Protein 3WI7 (pdb70)

Radius of gyration: 26.77 Å; Cα contacts (8 Å, |Δi|>4): 1098; chains: 2; bounding box: 77×61×48 Å

Structure (mmCIF, N/CA/C/O backbone):
data_3WI7
#
_entry.id   3WI7
#
_cell.length_a   123.700
_cell.length_b   123.700
_cell.length_c   88.070
_cell.angle_alpha   90.00
_cell.angle_beta   90.00
_cell.angle_gamma   90.00
#
_symmetry.space_group_name_H-M   'P 4 2 2'
#
loop_
_entity.id
_entity.type
_entity.pdbx_description
1 polymer 'Haloalkane dehalogenase'
2 non-polymer '2-[N-CYCLOHEXYLAMINO]ETHANE SULFONIC ACID'
3 non-polymer GLYCEROL
4 water water
#
loop_
_atom_site.group_PDB
_atom_site.id
_atom_site.type_symbol
_atom_site.label_atom_id
_atom_site.label_alt_id
_atom_site.label_comp_id
_atom_site.label_asym_id
_atom_site.label_entity_id
_atom_site.label_seq_id
_atom_site.pdbx_PDB_ins_code
_atom_site.Cartn_x
_atom_site.Cartn_y
_atom_site.Cartn_z
_atom_site.occupancy
_atom_site.B_iso_or_equiv
_atom_site.auth_seq_id
_atom_site.auth_comp_id
_atom_site.auth_asym_id
_atom_site.auth_atom_id
_atom_site.pdbx_PDB_model_num
ATOM 1 N N . PRO A 1 12 ? 31.717 0.473 32.943 1.00 56.75 6 PRO A N 1
ATOM 2 C CA . PRO A 1 12 ? 32.409 1.609 32.307 1.00 52.84 6 PRO A CA 1
ATOM 3 C C . PRO A 1 12 ? 33.621 2.055 33.086 1.00 47.15 6 PRO A C 1
ATOM 4 O O . PRO A 1 12 ? 33.792 1.679 34.250 1.00 45.01 6 PRO A O 1
ATOM 8 N N . HIS A 1 13 ? 34.444 2.880 32.458 1.00 40.91 7 HIS A N 1
ATOM 9 C CA . HIS A 1 13 ? 35.676 3.353 33.067 1.00 42.96 7 HIS A CA 1
ATOM 10 C C . HIS A 1 13 ? 35.346 4.267 34.259 1.00 41.39 7 HIS A C 1
ATOM 11 O O . HIS A 1 13 ? 34.351 4.980 34.206 1.00 39.83 7 HIS A O 1
ATOM 18 N N . SER A 1 14 ? 36.170 4.254 35.310 1.00 47.03 8 SER A N 1
ATOM 19 C CA . SER A 1 14 ? 35.844 4.978 36.572 1.00 46.81 8 SER A CA 1
ATOM 20 C C . SER A 1 14 ? 35.853 6.494 36.404 1.00 45.12 8 SER A C 1
ATOM 21 O O . SER A 1 14 ? 35.107 7.200 37.067 1.00 43.67 8 SER A O 1
ATOM 24 N N . ALA A 1 15 ? 36.690 6.986 35.503 1.00 42.76 9 ALA A N 1
ATOM 25 C CA . ALA A 1 15 ? 36.722 8.411 35.151 1.00 39.19 9 ALA A CA 1
ATOM 26 C C . ALA A 1 15 ? 35.378 8.982 34.675 1.00 38.36 9 ALA A C 1
ATOM 27 O O . ALA A 1 15 ? 35.187 10.183 34.737 1.00 41.05 9 ALA A O 1
ATOM 29 N N . PHE A 1 16 ? 34.445 8.135 34.229 1.00 36.95 10 PHE A N 1
ATOM 30 C CA . PHE A 1 16 ? 33.052 8.573 34.006 1.00 36.87 10 PHE A CA 1
ATOM 31 C C . PHE A 1 16 ? 32.301 8.946 35.291 1.00 40.21 10 PHE A C 1
ATOM 32 O O . PHE A 1 16 ? 31.226 9.519 35.233 1.00 39.12 10 PHE A O 1
ATOM 40 N N . GLY A 1 17 ? 32.866 8.575 36.439 1.00 41.52 11 GLY A N 1
ATOM 41 C CA . GLY A 1 17 ? 32.317 8.979 37.744 1.00 43.83 11 GLY A CA 1
ATOM 42 C C . GLY A 1 17 ? 31.414 7.910 38.323 1.00 46.06 11 GLY A C 1
ATOM 43 O O . GLY A 1 17 ? 31.007 6.988 37.614 1.00 46.31 11 GLY A O 1
ATOM 44 N N . ASP A 1 18 ? 31.087 8.063 39.613 1.00 52.28 12 ASP A N 1
ATOM 45 C CA . ASP A 1 18 ? 30.344 7.054 40.365 1.00 51.17 12 ASP A CA 1
ATOM 46 C C . ASP A 1 18 ? 28.889 6.989 39.915 1.00 46.99 12 ASP A C 1
ATOM 47 O O . ASP A 1 18 ? 28.284 7.996 39.543 1.00 47.48 12 ASP A O 1
ATOM 52 N N . GLY A 1 19 ? 28.359 5.773 39.889 1.00 42.47 13 GLY A N 1
ATOM 53 C CA . GLY A 1 19 ? 26.986 5.534 39.478 1.00 41.75 13 GLY A CA 1
ATOM 54 C C . GLY A 1 19 ? 26.780 5.354 37.984 1.00 41.16 13 GLY A C 1
ATOM 55 O O . GLY A 1 19 ? 25.659 5.123 37.557 1.00 45.18 13 GLY A O 1
ATOM 56 N N . ALA A 1 20 ? 27.837 5.456 37.172 1.00 39.92 14 ALA A N 1
ATOM 57 C CA . ALA A 1 20 ? 27.679 5.316 35.713 1.00 41.90 14 ALA A CA 1
ATOM 58 C C . ALA A 1 20 ? 27.567 3.860 35.294 1.00 38.54 14 ALA A C 1
ATOM 59 O O . ALA A 1 20 ? 28.322 3.058 35.772 1.00 42.19 14 ALA A O 1
ATOM 61 N N . LYS A 1 21 ? 26.696 3.553 34.333 1.00 39.88 15 LYS A N 1
ATOM 62 C CA . LYS A 1 21 ? 26.597 2.188 33.798 1.00 40.57 15 LYS A CA 1
ATOM 63 C C . LYS A 1 21 ? 26.891 2.127 32.295 1.00 44.19 15 LYS A C 1
ATOM 64 O O . LYS A 1 21 ? 26.873 3.161 31.593 1.00 34.53 15 LYS A O 1
ATOM 70 N N . ALA A 1 22 ? 27.202 0.925 31.803 1.00 39.62 16 ALA A N 1
ATOM 71 C CA . ALA A 1 22 ? 27.350 0.738 30.364 1.00 40.02 16 ALA A CA 1
ATOM 72 C C . ALA A 1 22 ? 26.550 -0.443 29.863 1.00 43.00 16 ALA A C 1
ATOM 73 O O . ALA A 1 22 ? 26.400 -1.462 30.554 1.00 47.97 16 ALA A O 1
ATOM 75 N N . TYR A 1 23 ? 26.034 -0.308 28.659 1.00 35.02 17 TYR A N 1
ATOM 76 C CA . TYR A 1 23 ? 25.311 -1.396 28.002 1.00 38.12 17 TYR A CA 1
ATOM 77 C C . TYR A 1 23 ? 25.465 -1.279 26.496 1.00 39.50 17 TYR A C 1
ATOM 78 O O . TYR A 1 23 ? 25.954 -0.246 25.995 1.00 42.50 17 TYR A O 1
ATOM 87 N N . ASP A 1 24 ? 25.055 -2.304 25.753 1.00 35.83 18 ASP A N 1
ATOM 88 C CA . ASP A 1 24 ? 25.101 -2.224 24.286 1.00 33.29 18 ASP A CA 1
ATOM 89 C C . ASP A 1 24 ? 23.721 -2.052 23.715 1.00 35.22 18 ASP A C 1
ATOM 90 O O . ASP A 1 24 ? 22.774 -2.696 24.173 1.00 39.34 18 ASP A O 1
ATOM 95 N N . VAL A 1 25 ? 23.553 -1.158 22.756 1.00 32.49 19 VAL A N 1
ATOM 96 C CA . VAL A 1 25 ? 22.265 -0.934 22.106 1.00 33.39 19 VAL A CA 1
ATOM 97 C C . VAL A 1 25 ? 22.237 -1.650 20.742 1.00 38.24 19 VAL A C 1
ATOM 98 O O . VAL A 1 25 ? 23.117 -1.463 19.876 1.00 35.86 19 VAL A O 1
ATOM 102 N N . PRO A 1 26 ? 21.267 -2.544 20.535 1.00 40.65 20 PRO A N 1
ATOM 103 C CA . PRO A 1 26 ? 21.243 -3.221 19.226 1.00 38.52 20 PRO A CA 1
ATOM 104 C C . PRO A 1 26 ? 20.910 -2.305 18.066 1.00 38.80 20 PRO A C 1
ATOM 105 O O . PRO A 1 26 ? 20.005 -1.477 18.171 1.00 39.34 20 PRO A O 1
ATOM 109 N N . ALA A 1 27 ? 21.623 -2.462 16.952 1.00 36.01 21 ALA A N 1
ATOM 110 C CA . ALA A 1 27 ? 21.299 -1.766 15.711 1.00 37.92 21 ALA A CA 1
ATOM 111 C C . ALA A 1 27 ? 21.699 -2.617 14.516 1.00 38.49 21 ALA A C 1
ATOM 112 O O . ALA A 1 27 ? 22.892 -2.944 14.354 1.00 38.60 21 ALA A O 1
ATOM 114 N N . PHE A 1 28 ? 20.707 -2.947 13.671 1.00 38.54 22 PHE A N 1
ATOM 115 C CA . PHE A 1 28 ? 20.896 -3.715 12.431 1.00 38.97 22 PHE A CA 1
ATOM 116 C C . PHE A 1 28 ? 21.854 -4.900 12.549 1.00 37.96 22 PHE A C 1
ATOM 117 O O . PHE A 1 28 ? 22.706 -5.103 11.654 1.00 40.20 22 PHE A O 1
ATOM 125 N N . GLY A 1 29 ? 21.768 -5.654 13.633 1.00 34.87 23 GLY A N 1
ATOM 126 C CA . GLY A 1 29 ? 22.643 -6.814 13.811 1.00 36.06 23 GLY A CA 1
ATOM 127 C C . GLY A 1 29 ? 23.855 -6.536 14.654 1.00 36.33 23 GLY A C 1
ATOM 128 O O . GLY A 1 29 ? 24.533 -7.440 15.129 1.00 31.06 23 GLY A O 1
ATOM 129 N N . LEU A 1 30 ? 24.124 -5.255 14.881 1.00 34.35 24 LEU A N 1
ATOM 130 C CA . LEU A 1 30 ? 25.339 -4.842 15.525 1.00 32.15 24 LEU A CA 1
ATOM 131 C C . LEU A 1 30 ? 25.040 -4.272 16.883 1.00 32.85 24 LEU A C 1
ATOM 132 O O . LEU A 1 30 ? 23.866 -4.230 17.323 1.00 32.45 24 LEU A O 1
ATOM 137 N N . GLN A 1 31 ? 26.107 -3.869 17.576 1.00 30.80 25 GLN A N 1
ATOM 138 C CA . GLN A 1 31 ? 26.037 -3.410 18.965 1.00 29.83 25 GLN A CA 1
ATOM 139 C C . GLN A 1 31 ? 26.666 -1.978 19.077 1.00 31.47 25 GLN A C 1
ATOM 140 O O . GLN A 1 31 ? 27.808 -1.797 18.636 1.00 29.15 25 GLN A O 1
ATOM 146 N N . ILE A 1 32 ? 25.926 -1.030 19.663 1.00 29.16 26 ILE A N 1
ATOM 147 C CA . ILE A 1 32 ? 26.430 0.333 19.917 1.00 26.88 26 ILE A CA 1
ATOM 148 C C . ILE A 1 32 ? 26.617 0.481 21.406 1.00 27.56 26 ILE A C 1
ATOM 149 O O . ILE A 1 32 ? 25.646 0.567 22.159 1.00 30.15 26 ILE A O 1
ATOM 154 N N . HIS A 1 33 ? 27.856 0.543 21.834 1.00 29.17 27 HIS A N 1
ATOM 155 C CA . HIS A 1 33 ? 28.197 0.602 23.247 1.00 29.51 27 HIS A CA 1
ATOM 156 C C . HIS A 1 33 ? 27.884 1.989 23.769 1.00 31.74 27 HIS A C 1
ATOM 157 O O . HIS A 1 33 ? 28.240 2.975 23.137 1.00 28.17 27 HIS A O 1
ATOM 164 N N . THR A 1 34 ? 27.209 2.037 24.916 1.00 31.40 28 THR A N 1
ATOM 165 C CA . THR A 1 34 ? 26.674 3.280 25.472 1.00 30.87 28 THR A CA 1
ATOM 166 C C . THR A 1 34 ? 27.036 3.388 26.955 1.00 30.51 28 THR A C 1
ATOM 167 O O . THR A 1 34 ? 26.985 2.366 27.690 1.00 29.48 28 THR A O 1
ATOM 171 N N . VAL A 1 35 ? 27.399 4.608 27.400 1.00 28.98 29 VAL A N 1
ATOM 172 C CA . VAL A 1 35 ? 27.701 4.883 28.804 1.00 31.24 29 VAL A CA 1
ATOM 173 C C . VAL A 1 35 ? 26.643 5.849 29.304 1.00 33.71 29 VAL A C 1
ATOM 174 O O . VAL A 1 35 ? 26.409 6.890 28.684 1.00 30.96 29 VAL A O 1
ATOM 178 N N . GLU A 1 36 ? 25.983 5.491 30.414 1.00 35.47 30 GLU A N 1
ATOM 179 C CA . GLU A 1 36 ? 24.866 6.281 30.948 1.00 38.02 30 GLU A CA 1
ATOM 180 C C . GLU A 1 36 ? 25.073 6.712 32.407 1.00 39.23 30 GLU A C 1
ATOM 181 O O . GLU A 1 36 ? 25.777 6.055 33.203 1.00 36.93 30 GLU A O 1
ATOM 187 N N . HIS A 1 37 ? 24.527 7.874 32.731 1.00 38.20 31 HIS A N 1
ATOM 188 C CA . HIS A 1 37 ? 24.469 8.289 34.127 1.00 40.33 31 HIS A CA 1
ATOM 189 C C . HIS A 1 37 ? 23.270 9.159 34.369 1.00 41.32 31 HIS A C 1
ATOM 190 O O . HIS A 1 37 ? 22.928 10.057 33.570 1.00 39.13 31 HIS A O 1
ATOM 197 N N . GLY A 1 38 ? 22.601 8.844 35.476 1.00 42.38 32 GLY A N 1
ATOM 198 C CA . GLY A 1 38 ? 21.615 9.717 36.039 1.00 43.45 32 GLY A CA 1
ATOM 199 C C . GLY A 1 38 ? 20.273 9.687 35.368 1.00 43.05 32 GLY A C 1
ATOM 200 O O . GLY A 1 38 ? 19.886 8.730 34.672 1.00 45.54 32 GLY A O 1
ATOM 201 N N . SER A 1 39 ? 19.579 10.795 35.564 1.00 44.04 33 SER A N 1
ATOM 202 C CA . SER A 1 39 ? 18.171 10.884 35.373 1.00 43.26 33 SER A CA 1
ATOM 203 C C . SER A 1 39 ? 17.818 12.249 34.830 1.00 37.82 33 SER A C 1
ATOM 204 O O . SER A 1 39 ? 18.501 13.231 35.132 1.00 43.80 33 SER A O 1
ATOM 207 N N . GLY A 1 40 ? 16.737 12.311 34.066 1.00 40.63 34 GLY A N 1
ATOM 208 C CA . GLY A 1 40 ? 16.241 13.578 33.550 1.00 41.87 34 GLY A CA 1
ATOM 209 C C . GLY A 1 40 ? 16.170 13.611 32.035 1.00 44.38 34 GLY A C 1
ATOM 210 O O . GLY A 1 40 ? 16.157 12.564 31.364 1.00 42.38 34 GLY A O 1
ATOM 211 N N . ALA A 1 41 ? 16.109 14.836 31.510 1.00 43.95 35 ALA A N 1
ATOM 212 C CA . ALA A 1 41 ? 16.153 15.083 30.075 1.00 41.08 35 ALA A CA 1
ATOM 213 C C . ALA A 1 41 ? 17.541 14.682 29.565 1.00 38.99 35 ALA A C 1
ATOM 214 O O . ALA A 1 41 ? 18.577 14.843 30.265 1.00 34.70 35 ALA A O 1
ATOM 216 N N . PRO A 1 42 ? 17.552 14.120 28.368 1.00 35.88 36 PRO A N 1
ATOM 217 C CA . PRO A 1 42 ? 18.817 13.508 27.946 1.00 34.90 36 PRO A CA 1
ATOM 218 C C . PRO A 1 42 ? 19.832 14.499 27.342 1.00 29.73 36 PRO A C 1
ATOM 219 O O . PRO A 1 42 ? 19.444 15.483 26.652 1.00 29.59 36 PRO A O 1
ATOM 223 N N . ILE A 1 43 ? 21.111 14.201 27.624 1.00 31.97 37 ILE A N 1
ATOM 224 C CA . ILE A 1 43 ? 22.267 14.973 27.120 1.00 28.32 37 ILE A CA 1
ATOM 225 C C . ILE A 1 43 ? 23.156 13.946 26.452 1.00 27.31 37 ILE A C 1
ATOM 226 O O . ILE A 1 43 ? 23.609 13.027 27.113 1.00 22.59 37 ILE A O 1
ATOM 231 N N . VAL A 1 44 ? 23.301 14.068 25.143 1.00 27.35 38 VAL A N 1
ATOM 232 C CA . VAL A 1 44 ? 23.941 13.015 24.345 1.00 25.67 38 VAL A CA 1
ATOM 233 C C . VAL A 1 44 ? 25.249 13.579 23.834 1.00 23.31 38 VAL A C 1
ATOM 234 O O . VAL A 1 44 ? 25.258 14.615 23.218 1.00 22.35 38 VAL A O 1
ATOM 238 N N . PHE A 1 45 ? 26.332 12.893 24.169 1.00 21.69 39 PHE A N 1
ATOM 239 C CA . PHE A 1 45 ? 27.696 13.227 23.732 1.00 21.78 39 PHE A CA 1
ATOM 240 C C . PHE A 1 45 ? 28.124 12.357 22.541 1.00 19.62 39 PHE A C 1
ATOM 241 O O . PHE A 1 45 ? 28.118 11.142 22.673 1.00 21.09 39 PHE A O 1
ATOM 249 N N . LEU A 1 46 ? 28.480 12.974 21.410 1.00 20.17 40 LEU A N 1
ATOM 250 C CA . LEU A 1 46 ? 28.966 12.202 20.231 1.00 18.79 40 LEU A CA 1
ATOM 251 C C . LEU A 1 46 ? 30.379 12.665 19.885 1.00 18.98 40 LEU A C 1
ATOM 252 O O . LEU A 1 46 ? 30.600 13.866 19.632 1.00 18.81 40 LEU A O 1
ATOM 257 N N . HIS A 1 47 ? 31.292 11.700 19.931 1.00 18.22 41 HIS A N 1
ATOM 258 C CA . HIS A 1 47 ? 32.694 11.858 19.520 1.00 18.11 41 HIS A CA 1
ATOM 259 C C . HIS A 1 47 ? 32.851 11.787 18.006 1.00 16.01 41 HIS A C 1
ATOM 260 O O . HIS A 1 47 ? 31.941 11.585 17.264 1.00 17.70 41 HIS A O 1
ATOM 267 N N . GLY A 1 48 ? 34.110 11.939 17.553 1.00 15.81 42 GLY A N 1
ATOM 268 C CA . GLY A 1 48 ? 34.483 11.757 16.179 1.00 14.37 42 GLY A CA 1
ATOM 269 C C . GLY A 1 48 ? 35.708 10.868 15.985 1.00 14.21 42 GLY A C 1
ATOM 270 O O . GLY A 1 48 ? 35.926 9.954 16.788 1.00 15.25 42 GLY A O 1
ATOM 271 N N . ASN A 1 49 ? 36.498 11.159 14.963 1.00 14.79 43 ASN A N 1
ATOM 272 C CA . ASN A 1 49 ? 37.619 10.268 14.577 1.00 13.12 43 ASN A CA 1
ATOM 273 C C . ASN A 1 49 ? 38.918 10.681 15.271 1.00 15.57 43 ASN A C 1
ATOM 274 O O . ASN A 1 49 ? 39.321 11.840 15.175 1.00 15.95 43 ASN A O 1
ATOM 279 N N . PRO A 1 50 ? 39.675 9.732 15.834 1.00 15.28 44 PRO A N 1
ATOM 280 C CA . PRO A 1 50 ? 39.469 8.268 16.042 1.00 13.89 44 PRO A CA 1
ATOM 281 C C . PRO A 1 50 ? 39.269 7.916 17.507 1.00 16.60 44 PRO A C 1
ATOM 282 O O . PRO A 1 50 ? 40.017 7.130 18.104 1.00 19.83 44 PRO A O 1
ATOM 286 N N . THR A 1 51 ? 38.278 8.544 18.115 1.00 16.37 45 THR A N 1
ATOM 287 C CA . THR A 1 51 ? 38.066 8.442 19.541 1.00 17.40 45 THR A CA 1
ATOM 288 C C . THR A 1 51 ? 36.819 7.572 19.874 1.00 16.98 45 THR A C 1
ATOM 289 O O . THR A 1 51 ? 36.463 6.647 19.121 1.00 18.49 45 THR A O 1
ATOM 293 N N . SER A 1 52 ? 36.212 7.828 21.036 1.00 18.72 46 SER A N 1
ATOM 294 C CA . SER A 1 52 ? 35.047 7.064 21.518 1.00 19.97 46 SER A CA 1
ATOM 295 C C . SER A 1 52 ? 34.437 7.849 22.665 1.00 20.94 46 SER A C 1
ATOM 296 O O . SER A 1 52 ? 34.873 8.962 22.951 1.00 19.18 46 SER A O 1
ATOM 299 N N . SER A 1 53 ? 33.469 7.233 23.372 1.00 19.40 47 SER A N 1
ATOM 300 C CA . SER A 1 53 ? 32.936 7.789 24.601 1.00 20.10 47 SER A CA 1
ATOM 301 C C . SER A 1 53 ? 34.024 8.221 25.604 1.00 20.27 47 SER A C 1
ATOM 302 O O . SER A 1 53 ? 33.855 9.232 26.325 1.00 21.34 47 SER A O 1
ATOM 305 N N . TYR A 1 54 ? 35.176 7.521 25.634 1.00 20.25 48 TYR A N 1
ATOM 306 C CA . TYR A 1 54 ? 36.282 7.789 26.547 1.00 22.46 48 TYR A CA 1
ATOM 307 C C . TYR A 1 54 ? 36.751 9.238 26.512 1.00 22.50 48 TYR A C 1
ATOM 308 O O . TYR A 1 54 ? 37.118 9.790 27.535 1.00 20.63 48 TYR A O 1
ATOM 317 N N . LEU A 1 55 ? 36.696 9.871 25.323 1.00 20.70 49 LEU A N 1
ATOM 318 C CA . LEU A 1 55 ? 37.122 11.262 25.168 1.00 19.78 49 LEU A CA 1
ATOM 319 C C . LEU A 1 55 ? 36.327 12.226 26.060 1.00 18.63 49 LEU A C 1
ATOM 320 O O . LEU A 1 55 ? 36.853 13.250 26.554 1.00 19.00 49 LEU A O 1
ATOM 325 N N . TRP A 1 56 ? 35.058 11.846 26.324 1.00 19.68 50 TRP A N 1
ATOM 326 C CA . TRP A 1 56 ? 34.140 12.713 27.077 1.00 20.06 50 TRP A CA 1
ATOM 327 C C . TRP A 1 56 ? 34.201 12.558 28.602 1.00 22.50 50 TRP A C 1
ATOM 328 O O . TRP A 1 56 ? 33.528 13.281 29.359 1.00 22.63 50 TRP A O 1
ATOM 339 N N . ARG A 1 57 ? 34.905 11.535 29.053 1.00 23.23 51 ARG A N 1
ATOM 340 C CA . ARG A 1 57 ? 34.844 11.130 30.493 1.00 23.60 51 ARG A CA 1
ATOM 341 C C . ARG A 1 57 ? 34.900 12.249 31.539 1.00 25.34 51 ARG A C 1
ATOM 342 O O . ARG A 1 57 ? 34.104 12.261 32.507 1.00 30.15 51 ARG A O 1
ATOM 350 N N . HIS A 1 58 ? 35.803 13.190 31.338 1.00 26.99 52 HIS A N 1
ATOM 351 C CA . HIS A 1 58 ? 36.089 14.224 32.341 1.00 27.60 52 HIS A CA 1
ATOM 352 C C . HIS A 1 58 ? 34.956 15.253 32.339 1.00 28.35 52 HIS A C 1
ATOM 353 O O . HIS A 1 58 ? 34.563 15.745 33.398 1.00 29.53 52 HIS A O 1
ATOM 360 N N . ILE A 1 59 ? 34.409 15.537 31.157 1.00 25.12 53 ILE A N 1
ATOM 361 C CA . ILE A 1 59 ? 33.268 16.440 31.025 1.00 23.70 53 ILE A CA 1
ATOM 362 C C . ILE A 1 59 ? 31.987 15.770 31.526 1.00 26.34 53 ILE A C 1
ATOM 363 O O . ILE A 1 59 ? 31.219 16.383 32.248 1.00 26.02 53 ILE A O 1
ATOM 368 N N . PHE A 1 60 ? 31.799 14.522 31.145 1.00 25.39 54 PHE A N 1
ATOM 369 C CA . PHE A 1 60 ? 30.675 13.654 31.558 1.00 28.90 54 PHE A CA 1
ATOM 370 C C . PHE A 1 60 ? 30.624 13.634 33.108 1.00 31.82 54 PHE A C 1
ATOM 371 O O . PHE A 1 60 ? 29.615 14.013 33.708 1.00 31.77 54 PHE A O 1
ATOM 379 N N . ARG A 1 61 ? 31.737 13.289 33.734 1.00 33.04 55 ARG A N 1
ATOM 380 C CA . ARG A 1 61 ? 31.782 13.253 35.209 1.00 38.96 55 ARG A CA 1
ATOM 381 C C . ARG A 1 61 ? 31.395 14.608 35.853 1.00 37.64 55 ARG A C 1
ATOM 382 O O . ARG A 1 61 ? 30.565 14.639 36.811 1.00 31.70 55 ARG A O 1
ATOM 390 N N . ARG A 1 62 ? 31.944 15.714 35.321 1.00 32.28 56 ARG A N 1
ATOM 391 C CA . ARG A 1 62 ? 31.653 17.023 35.897 1.00 32.20 56 ARG A CA 1
ATOM 392 C C . ARG A 1 62 ? 30.233 17.466 35.675 1.00 33.54 56 ARG A C 1
ATOM 393 O O . ARG A 1 62 ? 29.763 18.398 36.338 1.00 33.75 56 ARG A O 1
ATOM 401 N N . LEU A 1 63 ? 29.525 16.824 34.753 1.00 32.39 57 LEU A N 1
ATOM 402 C CA . LEU A 1 63 ? 28.157 17.221 34.477 1.00 30.31 57 LEU A CA 1
ATOM 403 C C . LEU A 1 63 ? 27.085 16.340 35.157 1.00 33.91 57 LEU A C 1
ATOM 404 O O . LEU A 1 63 ? 25.891 16.439 34.807 1.00 34.34 57 LEU A O 1
ATOM 409 N N . HIS A 1 64 ? 27.496 15.481 36.101 1.00 38.43 58 HIS A N 1
ATOM 410 C CA . HIS A 1 64 ? 26.532 14.651 36.839 1.00 42.41 58 HIS A CA 1
ATOM 411 C C . HIS A 1 64 ? 25.395 15.554 37.345 1.00 45.03 58 HIS A C 1
ATOM 412 O O . HIS A 1 64 ? 25.647 16.688 37.761 1.00 38.90 58 HIS A O 1
ATOM 419 N N . GLY A 1 65 ? 24.164 15.065 37.203 1.00 41.56 59 GLY A N 1
ATOM 420 C CA . GLY A 1 65 ? 23.004 15.709 37.781 1.00 44.32 59 GLY A CA 1
ATOM 421 C C . GLY A 1 65 ? 22.266 16.649 36.855 1.00 43.74 59 GLY A C 1
ATOM 422 O O . GLY A 1 65 ? 21.123 17.000 37.160 1.00 46.27 59 GLY A O 1
ATOM 423 N N . HIS A 1 66 ? 22.879 17.079 35.736 1.00 36.17 60 HIS A N 1
ATOM 424 C CA . HIS A 1 66 ? 22.140 17.933 34.760 1.00 37.32 60 HIS A CA 1
ATOM 425 C C . HIS A 1 66 ? 21.092 17.210 33.953 1.00 38.11 60 HIS A C 1
ATOM 426 O O . HIS A 1 66 ? 20.321 17.845 33.229 1.00 41.80 60 HIS A O 1
ATOM 433 N N . GLY A 1 67 ? 21.060 15.889 34.027 1.00 38.66 61 GLY A N 1
ATOM 434 C CA . GLY A 1 67 ? 20.111 15.125 33.218 1.00 35.74 61 GLY A CA 1
ATOM 435 C C . GLY A 1 67 ? 20.651 13.720 33.025 1.00 32.66 61 GLY A C 1
ATOM 436 O O . GLY A 1 67 ? 21.604 13.336 33.701 1.00 33.36 61 GLY A O 1
ATOM 437 N N . ARG A 1 68 ? 20.022 12.986 32.108 1.00 31.75 62 ARG A N 1
ATOM 438 C CA . ARG A 1 68 ? 20.374 11.644 31.732 1.00 32.48 62 ARG A CA 1
ATOM 439 C C . ARG A 1 68 ? 21.545 11.772 30.733 1.00 29.66 62 ARG A C 1
ATOM 440 O O . ARG A 1 68 ? 21.317 12.171 29.598 1.00 33.94 62 ARG A O 1
ATOM 448 N N . LEU A 1 69 ? 22.747 11.497 31.222 1.00 30.81 63 LEU A N 1
ATOM 449 C CA . LEU A 1 69 ? 23.987 11.666 30.422 1.00 30.08 63 LEU A CA 1
ATOM 450 C C . LEU A 1 69 ? 24.205 10.404 29.625 1.00 31.74 63 LEU A C 1
ATOM 451 O O . LEU A 1 69 ? 24.222 9.320 30.199 1.00 28.93 63 LEU A O 1
ATOM 456 N N . LEU A 1 70 ? 24.417 10.559 28.316 1.00 27.79 64 LEU A N 1
ATOM 457 C CA . LEU A 1 70 ? 24.462 9.435 27.380 1.00 27.19 64 LEU A CA 1
ATOM 458 C C . LEU A 1 70 ? 25.658 9.678 26.448 1.00 24.28 64 LEU A C 1
ATOM 459 O O . LEU A 1 70 ? 25.657 10.647 25.688 1.00 25.62 64 LEU A O 1
ATOM 464 N N . ALA A 1 71 ? 26.702 8.881 26.633 1.00 22.98 65 ALA A N 1
ATOM 465 C CA . ALA A 1 71 ? 27.927 8.934 25.731 1.00 23.19 65 ALA A CA 1
ATOM 466 C C . ALA A 1 71 ? 28.035 7.631 24.915 1.00 27.09 65 ALA A C 1
ATOM 467 O O . ALA A 1 71 ? 28.127 6.544 25.492 1.00 27.55 65 ALA A O 1
ATOM 469 N N . VAL A 1 72 ? 28.075 7.754 23.581 1.00 26.38 66 VAL A N 1
ATOM 470 C CA . VAL A 1 72 ? 28.065 6.594 22.694 1.00 28.70 66 VAL A CA 1
ATOM 471 C C . VAL A 1 72 ? 29.432 6.346 22.066 1.00 27.79 66 VAL A C 1
ATOM 472 O O . VAL A 1 72 ? 30.256 7.250 21.969 1.00 29.86 66 VAL A O 1
ATOM 476 N N . ASP A 1 73 ? 29.711 5.094 21.718 1.00 25.93 67 ASP A N 1
ATOM 477 C CA . ASP A 1 73 ? 30.824 4.754 20.871 1.00 24.03 67 ASP A CA 1
ATOM 478 C C . ASP A 1 73 ? 30.167 4.487 19.549 1.00 22.92 67 ASP A C 1
ATOM 479 O O . ASP A 1 73 ? 29.344 3.578 19.430 1.00 25.31 67 ASP A O 1
ATOM 484 N N . LEU A 1 74 ? 30.483 5.259 18.519 1.00 18.66 68 LEU A N 1
ATOM 485 C CA . LEU A 1 74 ? 29.966 5.117 17.205 1.00 17.98 68 LEU A CA 1
ATOM 486 C C . LEU A 1 74 ? 30.403 3.753 16.606 1.00 18.94 68 LEU A C 1
ATOM 487 O O . LEU A 1 74 ? 31.439 3.267 16.985 1.00 17.83 68 LEU A O 1
ATOM 492 N N . ILE A 1 75 ? 29.580 3.204 15.706 1.00 21.01 69 ILE A N 1
ATOM 493 C CA . ILE A 1 75 ? 29.945 1.980 14.978 1.00 21.31 69 ILE A CA 1
ATOM 494 C C . ILE A 1 75 ? 31.293 2.263 14.327 1.00 18.78 69 ILE A C 1
ATOM 495 O O . ILE A 1 75 ? 31.501 3.324 13.721 1.00 17.28 69 ILE A O 1
ATOM 500 N N . GLY A 1 76 ? 32.194 1.298 14.439 1.00 19.16 70 GLY A N 1
ATOM 501 C CA . GLY A 1 76 ? 33.608 1.501 14.007 1.00 19.20 70 GLY A CA 1
ATOM 502 C C . GLY A 1 76 ? 34.642 1.848 15.057 1.00 18.99 70 GLY A C 1
ATOM 503 O O . GLY A 1 76 ? 35.845 1.892 14.739 1.00 19.20 70 GLY A O 1
ATOM 504 N N . TYR A 1 77 ? 34.222 2.122 16.299 1.00 16.90 71 TYR A N 1
ATOM 505 C CA . TYR A 1 77 ? 35.002 2.721 17.346 1.00 18.51 71 TYR A CA 1
ATOM 506 C C . TYR A 1 77 ? 34.725 2.075 18.712 1.00 19.14 71 TYR A C 1
ATOM 507 O O . TYR A 1 77 ? 33.677 1.471 18.880 1.00 20.27 71 TYR A O 1
ATOM 516 N N . GLY A 1 78 ? 35.644 2.278 19.628 1.00 20.28 72 GLY A N 1
ATOM 517 C CA . GLY A 1 78 ? 35.515 1.958 21.044 1.00 20.11 72 GLY A CA 1
ATOM 518 C C . GLY A 1 78 ? 35.151 0.508 21.207 1.00 20.71 72 GLY A C 1
ATOM 519 O O . GLY A 1 78 ? 35.827 -0.313 20.675 1.00 20.53 72 GLY A O 1
ATOM 520 N N . GLN A 1 79 ? 34.092 0.257 21.978 1.00 24.74 73 GLN A N 1
ATOM 521 C CA . GLN A 1 79 ? 33.615 -1.131 22.194 1.00 24.13 73 GLN A CA 1
ATOM 522 C C . GLN A 1 79 ? 32.428 -1.453 21.342 1.00 26.80 73 GLN A C 1
ATOM 523 O O . GLN A 1 79 ? 31.717 -2.474 21.563 1.00 29.57 73 GLN A O 1
ATOM 529 N N . SER A 1 80 ? 32.113 -0.622 20.357 1.00 22.14 74 SER A N 1
ATOM 530 C CA . SER A 1 80 ? 31.035 -0.939 19.454 1.00 20.79 74 SER A CA 1
ATOM 531 C C . SER A 1 80 ? 31.500 -1.871 18.346 1.00 22.30 74 SER A C 1
ATOM 532 O O . SER A 1 80 ? 32.703 -2.077 18.178 1.00 22.07 74 SER A O 1
ATOM 535 N N . SER A 1 81 ? 30.536 -2.402 17.567 1.00 21.60 75 SER A N 1
ATOM 536 C CA . SER A 1 81 ? 30.888 -3.336 16.520 1.00 24.21 75 SER A CA 1
ATOM 537 C C . SER A 1 81 ? 31.758 -2.635 15.468 1.00 24.26 75 SER A C 1
ATOM 538 O O . SER A 1 81 ? 31.669 -1.421 15.286 1.00 24.10 75 SER A O 1
ATOM 541 N N . LYS A 1 82 ? 32.567 -3.423 14.794 1.00 24.56 76 LYS A N 1
ATOM 542 C CA . LYS A 1 82 ? 33.452 -2.928 13.757 1.00 25.48 76 LYS A CA 1
ATOM 543 C C . LYS A 1 82 ? 33.215 -3.783 12.513 1.00 25.66 76 LYS A C 1
ATOM 544 O O . LYS A 1 82 ? 33.985 -4.678 12.210 1.00 27.15 76 LYS A O 1
ATOM 550 N N . PRO A 1 83 ? 32.102 -3.532 11.809 1.00 25.43 77 PRO A N 1
ATOM 551 C CA . PRO A 1 83 ? 31.740 -4.398 10.710 1.00 27.11 77 PRO A CA 1
ATOM 552 C C . PRO A 1 83 ? 32.564 -4.098 9.468 1.00 31.08 77 PRO A C 1
ATOM 553 O O . PRO A 1 83 ? 33.224 -3.053 9.384 1.00 26.03 77 PRO A O 1
ATOM 557 N N . ASP A 1 84 ? 32.561 -5.042 8.539 1.00 26.50 78 ASP A N 1
ATOM 558 C CA . ASP A 1 84 ? 33.147 -4.846 7.250 1.00 28.19 78 ASP A CA 1
ATOM 559 C C . ASP A 1 84 ? 32.168 -4.178 6.320 1.00 32.42 78 ASP A C 1
ATOM 560 O O . ASP A 1 84 ? 31.609 -4.811 5.452 1.00 32.14 78 ASP A O 1
ATOM 565 N N . ILE A 1 85 ? 31.994 -2.867 6.496 1.00 27.55 79 ILE A N 1
ATOM 566 C CA . ILE A 1 85 ? 31.186 -2.009 5.639 1.00 25.78 79 ILE A CA 1
ATOM 567 C C . ILE A 1 85 ? 32.074 -0.887 5.066 1.00 23.13 79 ILE A C 1
ATOM 568 O O . ILE A 1 85 ? 33.203 -0.689 5.518 1.00 26.26 79 ILE A O 1
ATOM 573 N N . GLU A 1 86 ? 31.564 -0.161 4.074 1.00 24.02 80 GLU A N 1
ATOM 574 C CA . GLU A 1 86 ? 32.124 1.121 3.636 1.00 23.61 80 GLU A CA 1
ATOM 575 C C . GLU A 1 86 ? 31.646 2.207 4.645 1.00 22.50 80 GLU A C 1
ATOM 576 O O . GLU A 1 86 ? 30.459 2.340 4.879 1.00 21.02 80 GLU A O 1
ATOM 582 N N . TYR A 1 87 ? 32.571 2.974 5.250 1.00 20.63 81 TYR A N 1
ATOM 583 C CA . TYR A 1 87 ? 32.147 3.923 6.300 1.00 18.99 81 TYR A CA 1
ATOM 584 C C . TYR A 1 87 ? 31.777 5.243 5.615 1.00 21.47 81 TYR A C 1
ATOM 585 O O . TYR A 1 87 ? 32.329 6.311 5.916 1.00 21.01 81 TYR A O 1
ATOM 594 N N . THR A 1 88 ? 30.900 5.174 4.635 1.00 21.76 82 THR A N 1
ATOM 595 C CA . THR A 1 88 ? 30.309 6.405 4.127 1.00 21.29 82 THR A CA 1
ATOM 596 C C . THR A 1 88 ? 29.603 7.199 5.262 1.00 18.64 82 THR A C 1
ATOM 597 O O . THR A 1 88 ? 29.214 6.697 6.320 1.00 17.26 82 THR A O 1
ATOM 601 N N . LEU A 1 89 ? 29.447 8.507 5.026 1.00 19.03 83 LEU A N 1
ATOM 602 C CA . LEU A 1 89 ? 28.649 9.300 5.973 1.00 19.36 83 LEU A CA 1
ATOM 603 C C . LEU A 1 89 ? 27.199 8.815 6.089 1.00 21.57 83 LEU A C 1
ATOM 604 O O . LEU A 1 89 ? 26.702 8.655 7.183 1.00 21.38 83 LEU A O 1
ATOM 609 N N . GLU A 1 90 ? 26.593 8.446 4.945 1.00 23.31 84 GLU A N 1
ATOM 610 C CA . GLU A 1 90 ? 25.207 7.939 4.987 1.00 27.61 84 GLU A CA 1
ATOM 611 C C . GLU A 1 90 ? 25.092 6.620 5.740 1.00 22.50 84 GLU A C 1
ATOM 612 O O . GLU A 1 90 ? 24.191 6.461 6.531 1.00 24.69 84 GLU A O 1
ATOM 618 N N . ASN A 1 91 ? 26.044 5.666 5.550 1.00 19.98 85 ASN A N 1
ATOM 619 C CA . ASN A 1 91 ? 26.032 4.479 6.352 1.00 20.88 85 ASN A CA 1
ATOM 620 C C . ASN A 1 91 ? 26.190 4.706 7.848 1.00 22.34 85 ASN A C 1
ATOM 621 O O . ASN A 1 91 ? 25.524 4.103 8.647 1.00 23.86 85 ASN A O 1
ATOM 626 N N . GLN A 1 92 ? 27.158 5.568 8.247 1.00 18.31 86 GLN A N 1
ATOM 627 C CA . GLN A 1 92 ? 27.331 5.874 9.626 1.00 17.82 86 GLN A CA 1
ATOM 628 C C . GLN A 1 92 ? 26.090 6.529 10.267 1.00 18.63 86 GLN A C 1
ATOM 629 O O . GLN A 1 92 ? 25.707 6.188 11.420 1.00 19.46 86 GLN A O 1
ATOM 635 N N . GLN A 1 93 ? 25.487 7.428 9.500 1.00 21.94 87 GLN A N 1
ATOM 636 C CA . GLN A 1 93 ? 24.285 8.179 9.931 1.00 23.02 87 GLN A CA 1
ATOM 637 C C . GLN A 1 93 ? 23.156 7.172 10.252 1.00 23.83 87 GLN A C 1
ATOM 638 O O . GLN A 1 93 ? 22.507 7.351 11.254 1.00 24.58 87 GLN A O 1
ATOM 644 N N . ARG A 1 94 ? 23.033 6.062 9.503 1.00 29.85 88 ARG A N 1
ATOM 645 C CA . ARG A 1 94 ? 21.973 5.026 9.807 1.00 26.59 88 ARG A CA 1
ATOM 646 C C . ARG A 1 94 ? 22.083 4.429 11.165 1.00 25.96 88 ARG A C 1
ATOM 647 O O . ARG A 1 94 ? 21.106 4.211 11.830 1.00 27.17 88 ARG A O 1
ATOM 655 N N . TYR A 1 95 ? 23.302 4.089 11.601 1.00 23.43 89 TYR A N 1
ATOM 656 C CA . TYR A 1 95 ? 23.519 3.568 12.912 1.00 23.85 89 TYR A CA 1
ATOM 657 C C . TYR A 1 95 ? 23.245 4.560 14.033 1.00 23.67 89 TYR A C 1
ATOM 658 O O . TYR A 1 95 ? 22.766 4.163 15.118 1.00 24.47 89 TYR A O 1
ATOM 667 N N . VAL A 1 96 ? 23.625 5.821 13.804 1.00 25.64 90 VAL A N 1
ATOM 668 C CA . VAL A 1 96 ? 23.286 6.920 14.713 1.00 23.20 90 VAL A CA 1
ATOM 669 C C . VAL A 1 96 ? 21.751 7.040 14.829 1.00 23.36 90 VAL A C 1
ATOM 670 O O . VAL A 1 96 ? 21.249 7.088 15.940 1.00 28.62 90 VAL A O 1
ATOM 674 N N . ASP A 1 97 ? 21.097 7.107 13.683 1.00 24.24 91 ASP A N 1
ATOM 675 C CA . ASP A 1 97 ? 19.610 7.232 13.597 1.00 27.17 91 ASP A CA 1
ATOM 676 C C . ASP A 1 97 ? 19.035 6.052 14.365 1.00 28.87 91 ASP A C 1
ATOM 677 O O . ASP A 1 97 ? 18.104 6.201 15.180 1.00 27.12 91 ASP A O 1
ATOM 682 N N . ALA A 1 98 ? 19.621 4.871 14.205 1.00 28.05 92 ALA A N 1
ATOM 683 C CA . ALA A 1 98 ? 19.095 3.702 14.905 1.00 29.86 92 ALA A CA 1
ATOM 684 C C . ALA A 1 98 ? 19.211 3.783 16.396 1.00 30.94 92 ALA A C 1
ATOM 685 O O . ALA A 1 98 ? 18.338 3.310 17.121 1.00 32.82 92 ALA A O 1
ATOM 687 N N . TRP A 1 99 ? 20.300 4.382 16.887 1.00 32.60 93 TRP A N 1
ATOM 688 C CA . TRP A 1 99 ? 20.558 4.453 18.314 1.00 29.87 93 TRP A CA 1
ATOM 689 C C . TRP A 1 99 ? 19.533 5.400 18.964 1.00 29.21 93 TRP A C 1
ATOM 690 O O . TRP A 1 99 ? 18.963 5.084 19.985 1.00 33.26 93 TRP A O 1
ATOM 701 N N . PHE A 1 100 ? 19.314 6.536 18.318 1.00 32.70 94 PHE A N 1
ATOM 702 C CA . PHE A 1 100 ? 18.315 7.517 18.758 1.00 31.12 94 PHE A CA 1
ATOM 703 C C . PHE A 1 100 ? 16.908 6.870 18.759 1.00 36.78 94 PHE A C 1
ATOM 704 O O . PHE A 1 100 ? 16.110 7.165 19.647 1.00 35.44 94 PHE A O 1
ATOM 712 N N . ASP A 1 101 ? 16.600 6.046 17.757 1.00 38.03 95 ASP A N 1
ATOM 713 C CA . ASP A 1 101 ? 15.297 5.302 17.736 1.00 42.57 95 ASP A CA 1
ATOM 714 C C . ASP A 1 101 ? 15.090 4.305 18.881 1.00 44.16 95 ASP A C 1
ATOM 715 O O . ASP A 1 101 ? 14.014 4.292 19.500 1.00 41.43 95 ASP A O 1
ATOM 720 N N . ALA A 1 102 ? 16.092 3.473 19.157 1.00 36.61 96 ALA A N 1
ATOM 721 C CA . ALA A 1 102 ? 16.040 2.518 20.244 1.00 40.83 96 ALA A CA 1
ATOM 722 C C . ALA A 1 102 ? 15.752 3.169 21.586 1.00 46.91 96 ALA A C 1
ATOM 723 O O . ALA A 1 102 ? 15.105 2.566 22.453 1.00 45.80 96 ALA A O 1
ATOM 725 N N . LEU A 1 103 ? 16.302 4.363 21.795 1.00 43.99 97 LEU A N 1
ATOM 726 C CA . LEU A 1 103 ? 16.160 5.037 23.083 1.00 46.79 97 LEU A CA 1
ATOM 727 C C . LEU A 1 103 ? 14.966 6.019 23.091 1.00 43.34 97 LEU A C 1
ATOM 728 O O . LEU A 1 103 ? 14.617 6.585 24.139 1.00 37.07 97 LEU A O 1
ATOM 733 N N . ASP A 1 104 ? 14.326 6.173 21.927 1.00 46.52 98 ASP A N 1
ATOM 734 C CA . ASP A 1 104 ? 13.188 7.094 21.738 1.00 48.64 98 ASP A CA 1
ATOM 735 C C . ASP A 1 104 ? 13.349 8.338 22.626 1.00 49.40 98 ASP A C 1
ATOM 736 O O . ASP A 1 104 ? 12.560 8.588 23.542 1.00 44.37 98 ASP A O 1
ATOM 741 N N . LEU A 1 105 ? 14.409 9.091 22.365 1.00 46.29 99 LEU A N 1
ATOM 742 C CA . LEU A 1 105 ? 14.700 10.274 23.146 1.00 44.31 99 LEU A CA 1
ATOM 743 C C . LEU A 1 105 ? 13.947 11.444 22.554 1.00 43.32 99 LEU A C 1
ATOM 744 O O . LEU A 1 105 ? 13.751 11.520 21.328 1.00 45.75 99 LEU A O 1
ATOM 749 N N . ARG A 1 106 ? 13.524 12.330 23.459 1.00 42.39 100 ARG A N 1
ATOM 750 C CA . ARG A 1 106 ? 12.945 13.622 23.157 1.00 47.29 100 ARG A CA 1
ATOM 751 C C . ARG A 1 106 ? 13.592 14.645 24.109 1.00 42.37 100 ARG A C 1
ATOM 752 O O . ARG A 1 106 ? 14.241 14.279 25.086 1.00 39.27 100 ARG A O 1
ATOM 760 N N . ASN A 1 107 ? 13.408 15.926 23.824 1.00 38.52 101 ASN A N 1
ATOM 761 C CA . ASN A 1 107 ? 13.932 16.975 24.672 1.00 44.09 101 ASN A CA 1
ATOM 762 C C . ASN A 1 107 ? 15.488 16.933 24.790 1.00 38.26 101 ASN A C 1
ATOM 763 O O . ASN A 1 107 ? 16.062 17.127 25.854 1.00 34.22 101 ASN A O 1
ATOM 768 N N . VAL A 1 108 ? 16.121 16.650 23.659 1.00 35.08 102 VAL A N 1
ATOM 769 C CA . VAL A 1 108 ? 17.524 16.197 23.655 1.00 34.95 102 VAL A CA 1
ATOM 770 C C . VAL A 1 108 ? 18.477 17.383 23.618 1.00 26.95 102 VAL A C 1
ATOM 771 O O . VAL A 1 108 ? 18.320 18.248 22.792 1.00 28.06 102 VAL A O 1
ATOM 775 N N . THR A 1 109 ? 19.503 17.364 24.456 1.00 26.56 103 THR A N 1
ATOM 776 C CA . THR A 1 109 ? 20.617 18.340 24.336 1.00 25.74 103 THR A CA 1
ATOM 777 C C . THR A 1 109 ? 21.806 17.535 23.755 1.00 22.93 103 THR A C 1
ATOM 778 O O . THR A 1 109 ? 22.293 16.595 24.382 1.00 25.29 103 THR A O 1
ATOM 782 N N . LEU A 1 110 ? 22.192 17.921 22.564 1.00 23.44 104 LEU A N 1
ATOM 783 C CA . LEU A 1 110 ? 23.345 17.286 21.863 1.00 21.92 104 LEU A CA 1
ATOM 784 C C . LEU A 1 110 ? 24.647 18.043 22.221 1.00 21.26 104 LEU A C 1
ATOM 785 O O . LEU A 1 110 ? 24.686 19.284 22.285 1.00 20.56 104 LEU A O 1
ATOM 790 N N . VAL A 1 111 ? 25.746 17.295 22.473 1.00 19.46 105 VAL A N 1
ATOM 791 C CA . VAL A 1 111 ? 27.030 17.919 22.758 1.00 19.01 105 VAL A CA 1
ATOM 792 C C . VAL A 1 111 ? 27.987 17.173 21.818 1.00 18.50 105 VAL A C 1
ATOM 793 O O . VAL A 1 111 ? 28.124 15.973 21.929 1.00 20.28 105 VAL A O 1
ATOM 797 N N . LEU A 1 112 ? 28.471 17.904 20.835 1.00 19.02 106 LEU A N 1
ATOM 798 C CA . LEU A 1 112 ? 29.013 17.318 19.625 1.00 18.17 106 LEU A CA 1
ATOM 799 C C . LEU A 1 112 ? 30.446 17.824 19.297 1.00 17.39 106 LEU A C 1
ATOM 800 O O . LEU A 1 112 ? 30.740 18.998 19.419 1.00 18.60 106 LEU A O 1
ATOM 805 N N . GLN A 1 113 ? 31.338 16.910 18.859 1.00 16.70 107 GLN A N 1
ATOM 806 C CA . GLN A 1 113 ? 32.677 17.270 18.403 1.00 15.66 107 GLN A CA 1
ATOM 807 C C . GLN A 1 113 ? 33.048 16.445 17.162 1.00 17.72 107 GLN A C 1
ATOM 808 O O . GLN A 1 113 ? 32.683 15.259 17.059 1.00 16.87 107 GLN A O 1
ATOM 814 N N . ASP A 1 114 ? 33.856 17.022 16.259 1.00 17.76 108 ASP A N 1
ATOM 815 C CA . ASP A 1 114 ? 34.351 16.336 15.027 1.00 17.08 108 ASP A CA 1
ATOM 816 C C . ASP A 1 114 ? 33.209 15.726 14.184 1.00 16.32 108 ASP A C 1
ATOM 817 O O . ASP A 1 114 ? 32.184 16.400 13.988 1.00 15.42 108 ASP A O 1
ATOM 822 N N . TYR A 1 115 ? 33.323 14.477 13.699 1.00 14.57 109 TYR A N 1
ATOM 823 C CA . TYR A 1 115 ? 32.200 13.892 12.931 1.00 15.00 109 TYR A CA 1
ATOM 824 C C . TYR A 1 115 ? 30.968 13.702 13.829 1.00 15.44 109 TYR A C 1
ATOM 825 O O . TYR A 1 115 ? 29.838 13.593 13.316 1.00 16.11 109 TYR A O 1
ATOM 834 N N . GLY A 1 116 ? 31.136 13.662 15.139 1.00 16.12 110 GLY A N 1
ATOM 835 C CA . GLY A 1 116 ? 29.949 13.734 16.051 1.00 17.14 110 GLY A CA 1
ATOM 836 C C . GLY A 1 116 ? 29.051 14.934 15.733 1.00 16.56 110 GLY A C 1
ATOM 837 O O . GLY A 1 116 ? 27.790 14.812 15.814 1.00 17.17 110 GLY A O 1
ATOM 838 N N . ALA A 1 117 ? 29.636 16.081 15.379 1.00 17.67 111 ALA A N 1
ATOM 839 C CA . ALA A 1 117 ? 28.823 17.227 14.930 1.00 17.46 111 ALA A CA 1
ATOM 840 C C . ALA A 1 117 ? 28.143 16.921 13.646 1.00 18.77 111 ALA A C 1
ATOM 841 O O . ALA A 1 117 ? 26.945 17.214 13.517 1.00 20.46 111 ALA A O 1
ATOM 843 N N . ALA A 1 118 ? 28.835 16.300 12.684 1.00 16.10 112 ALA A N 1
ATOM 844 C CA . ALA A 1 118 ? 28.209 16.033 11.380 1.00 16.75 112 ALA A CA 1
ATOM 845 C C . ALA A 1 118 ? 26.969 15.147 11.578 1.00 17.69 112 ALA A C 1
ATOM 846 O O . ALA A 1 118 ? 25.858 15.476 11.070 1.00 21.22 112 ALA A O 1
ATOM 848 N N . PHE A 1 119 ? 27.077 14.101 12.407 1.00 18.34 113 PHE A N 1
ATOM 849 C CA . PHE A 1 119 ? 26.008 13.120 12.592 1.00 18.09 113 PHE A CA 1
ATOM 850 C C . PHE A 1 119 ? 24.922 13.653 13.482 1.00 20.99 113 PHE A C 1
ATOM 851 O O . PHE A 1 119 ? 23.735 13.437 13.178 1.00 21.86 113 PHE A O 1
ATOM 859 N N . GLY A 1 120 ? 25.283 14.393 14.545 1.00 19.33 114 GLY A N 1
ATOM 860 C CA . GLY A 1 120 ? 24.250 14.945 15.473 1.00 18.75 114 GLY A CA 1
ATOM 861 C C . GLY A 1 120 ? 23.482 16.098 14.863 1.00 20.28 114 GLY A C 1
ATOM 862 O O . GLY A 1 120 ? 22.245 16.164 15.026 1.00 22.21 114 GLY A O 1
ATOM 863 N N . LEU A 1 121 ? 24.145 16.954 14.089 1.00 18.82 115 LEU A N 1
ATOM 864 C CA . LEU A 1 121 ? 23.431 18.031 13.399 1.00 19.14 115 LEU A CA 1
ATOM 865 C C . LEU A 1 121 ? 22.551 17.514 12.262 1.00 22.32 115 LEU A C 1
ATOM 866 O O . LEU A 1 121 ? 21.420 17.982 12.009 1.00 21.56 115 LEU A O 1
ATOM 871 N N . ASN A 1 122 ? 23.014 16.475 11.568 1.00 23.11 116 ASN A N 1
ATOM 872 C CA . ASN A 1 122 ? 22.195 15.937 10.530 1.00 21.79 116 ASN A CA 1
ATOM 873 C C . ASN A 1 122 ? 20.976 15.278 11.194 1.00 20.08 116 ASN A C 1
ATOM 874 O O . ASN A 1 122 ? 19.830 15.507 10.710 1.00 26.28 116 ASN A O 1
ATOM 879 N N . TRP A 1 123 ? 21.125 14.537 12.270 1.00 20.48 117 TRP A N 1
ATOM 880 C CA . TRP A 1 123 ? 19.978 13.945 12.990 1.00 23.15 117 TRP A CA 1
ATOM 881 C C . TRP A 1 123 ? 18.978 15.036 13.416 1.00 28.26 117 TRP A C 1
ATOM 882 O O . TRP A 1 123 ? 17.769 14.960 13.098 1.00 25.08 117 TRP A O 1
ATOM 893 N N . ALA A 1 124 ? 19.507 16.021 14.136 1.00 23.80 118 ALA A N 1
ATOM 894 C CA . ALA A 1 124 ? 18.680 17.168 14.574 1.00 28.35 118 ALA A CA 1
ATOM 895 C C . ALA A 1 124 ? 17.826 17.727 13.449 1.00 26.17 118 ALA A C 1
ATOM 896 O O . ALA A 1 124 ? 16.662 18.040 13.693 1.00 29.90 118 ALA A O 1
ATOM 898 N N . SER A 1 125 ? 18.412 17.929 12.265 1.00 25.96 119 SER A N 1
ATOM 899 C CA . SER A 1 125 ? 17.787 18.656 11.138 1.00 25.96 119 SER A CA 1
ATOM 900 C C . SER A 1 125 ? 16.526 17.900 10.644 1.00 28.09 119 SER A C 1
ATOM 901 O O . SER A 1 125 ? 15.641 18.497 10.056 1.00 29.63 119 SER A O 1
ATOM 904 N N . ARG A 1 126 ? 16.526 16.591 10.851 1.00 27.97 120 ARG A N 1
ATOM 905 C CA . ARG A 1 126 ? 15.445 15.660 10.458 1.00 29.39 120 ARG A CA 1
ATOM 906 C C . ARG A 1 126 ? 14.584 15.316 11.664 1.00 30.93 120 ARG A C 1
ATOM 907 O O . ARG A 1 126 ? 13.549 14.615 11.550 1.00 34.24 120 ARG A O 1
ATOM 915 N N . ASN A 1 127 ? 15.000 15.754 12.852 1.00 33.80 121 ASN A N 1
ATOM 916 C CA . ASN A 1 127 ? 14.206 15.496 14.058 1.00 29.38 121 ASN A CA 1
ATOM 917 C C . ASN A 1 127 ? 14.019 16.722 14.933 1.00 24.82 121 ASN A C 1
ATOM 918 O O . ASN A 1 127 ? 14.113 16.590 16.152 1.00 27.63 121 ASN A O 1
ATOM 923 N N . PRO A 1 128 ? 13.631 17.838 14.311 1.00 27.52 122 PRO A N 1
ATOM 924 C CA . PRO A 1 128 ? 13.657 19.158 14.954 1.00 30.53 122 PRO A CA 1
ATOM 925 C C . PRO A 1 128 ? 12.778 19.196 16.194 1.00 32.17 122 PRO A C 1
ATOM 926 O O . PRO A 1 128 ? 13.143 19.831 17.193 1.00 32.90 122 PRO A O 1
ATOM 930 N N . ASP A 1 129 ? 11.654 18.474 16.169 1.00 37.26 123 ASP A N 1
ATOM 931 C CA . ASP A 1 129 ? 10.752 18.457 17.332 1.00 39.24 123 ASP A CA 1
ATOM 932 C C . ASP A 1 129 ? 11.303 17.666 18.495 1.00 38.53 123 ASP A C 1
ATOM 933 O O . ASP A 1 129 ? 10.749 17.732 19.566 1.00 37.88 123 ASP A O 1
ATOM 938 N N . ARG A 1 130 ? 12.398 16.920 18.313 1.00 37.57 124 ARG A N 1
ATOM 939 C CA . ARG A 1 130 ? 13.001 16.162 19.427 1.00 37.22 124 ARG A CA 1
ATOM 940 C C . ARG A 1 130 ? 14.206 16.816 20.165 1.00 33.91 124 ARG A C 1
ATOM 941 O O . ARG A 1 130 ? 14.715 16.248 21.148 1.00 33.57 124 ARG A O 1
ATOM 949 N N . VAL A 1 131 ? 14.609 17.991 19.669 1.00 32.97 125 VAL A N 1
ATOM 950 C CA . VAL A 1 131 ? 15.879 18.673 20.019 1.00 28.57 125 VAL A CA 1
ATOM 951 C C . VAL A 1 131 ? 15.593 19.920 20.847 1.00 28.82 125 VAL A C 1
ATOM 952 O O . VAL A 1 131 ? 14.907 20.823 20.410 1.00 29.95 125 VAL A O 1
ATOM 956 N N . ARG A 1 132 ? 16.198 19.953 22.024 1.00 30.33 126 ARG A N 1
ATOM 957 C CA . ARG A 1 132 ? 16.094 21.065 22.957 1.00 30.20 126 ARG A CA 1
ATOM 958 C C . ARG A 1 132 ? 17.196 22.115 22.731 1.00 31.93 126 ARG A C 1
ATOM 959 O O . ARG A 1 132 ? 16.962 23.354 22.803 1.00 28.97 126 ARG A O 1
ATOM 967 N N . ALA A 1 133 ? 18.415 21.608 22.534 1.00 28.28 127 ALA A N 1
ATOM 968 C CA . ALA A 1 133 ? 19.584 22.472 22.450 1.00 24.58 127 ALA A CA 1
ATOM 969 C C . ALA A 1 133 ? 20.743 21.689 21.877 1.00 22.82 127 ALA A C 1
ATOM 970 O O . ALA A 1 133 ? 20.765 20.432 21.960 1.00 24.92 127 ALA A O 1
ATOM 972 N N . VAL A 1 134 ? 21.699 22.450 21.357 1.00 21.78 128 VAL A N 1
ATOM 973 C CA . VAL A 1 134 ? 22.928 21.830 20.809 1.00 20.96 128 VAL A CA 1
ATOM 974 C C . VAL A 1 134 ? 24.185 22.706 21.057 1.00 18.55 128 VAL A C 1
ATOM 975 O O . VAL A 1 134 ? 24.242 23.964 20.803 1.00 18.93 128 VAL A O 1
ATOM 979 N N . ALA A 1 135 ? 25.203 22.001 21.582 1.00 19.93 129 ALA A N 1
ATOM 980 C CA . ALA A 1 135 ? 26.493 22.596 21.771 1.00 19.71 129 ALA A CA 1
ATOM 981 C C . ALA A 1 135 ? 27.484 21.830 20.927 1.00 19.02 129 ALA A C 1
ATOM 982 O O . ALA A 1 135 ? 27.396 20.628 20.840 1.00 20.31 129 ALA A O 1
ATOM 984 N N . PHE A 1 136 ? 28.378 22.546 20.308 1.00 18.66 130 PHE A N 1
ATOM 985 C CA . PHE A 1 136 ? 29.358 21.860 19.455 1.00 18.09 130 PHE A CA 1
ATOM 986 C C . PHE A 1 136 ? 30.675 22.586 19.511 1.00 18.28 130 PHE A C 1
ATOM 987 O O . PHE A 1 136 ? 30.764 23.783 19.858 1.00 17.99 130 PHE A O 1
ATOM 995 N N . PHE A 1 137 ? 31.739 21.853 19.192 1.00 18.30 131 PHE A N 1
ATOM 996 C CA . PHE A 1 137 ? 33.052 22.489 19.070 1.00 19.66 131 PHE A CA 1
ATOM 997 C C . PHE A 1 137 ? 33.935 21.599 18.200 1.00 18.76 131 PHE A C 1
ATOM 998 O O . PHE A 1 137 ? 33.620 20.414 18.045 1.00 18.58 131 PHE A O 1
ATOM 1006 N N . GLU A 1 138 ? 34.949 22.202 17.562 1.00 17.52 132 GLU A N 1
ATOM 1007 C CA . GLU A 1 138 ? 35.808 21.493 16.596 1.00 16.84 132 GLU A CA 1
ATOM 1008 C C . GLU A 1 138 ? 35.011 20.516 15.697 1.00 15.86 132 GLU A C 1
ATOM 1009 O O . GLU A 1 138 ? 35.300 19.308 15.619 1.00 16.03 132 GLU A O 1
ATOM 1015 N N . PRO A 1 139 ? 33.996 21.045 15.000 1.00 16.44 133 PRO A N 1
ATOM 1016 C CA . PRO A 1 139 ? 33.025 20.252 14.267 1.00 15.88 133 PRO A CA 1
ATOM 1017 C C . PRO A 1 139 ? 33.480 19.965 12.856 1.00 15.83 133 PRO A C 1
ATOM 1018 O O . PRO A 1 139 ? 34.187 20.718 12.274 1.00 16.15 133 PRO A O 1
ATOM 1022 N N . VAL A 1 140 ? 33.008 18.821 12.306 1.00 16.00 134 VAL A N 1
ATOM 1023 C CA . VAL A 1 140 ? 32.921 18.638 10.893 1.00 15.21 134 VAL A CA 1
ATOM 1024 C C . VAL A 1 140 ? 31.547 19.225 10.517 1.00 16.88 134 VAL A C 1
ATOM 1025 O O . VAL A 1 140 ? 30.474 18.717 10.897 1.00 18.17 134 VAL A O 1
ATOM 1029 N N . LEU A 1 141 ? 31.608 20.379 9.911 1.00 16.62 135 LEU A N 1
ATOM 1030 C CA . LEU A 1 141 ? 30.438 21.265 9.669 1.00 18.15 135 LEU A CA 1
ATOM 1031 C C . LEU A 1 141 ? 30.285 21.776 8.244 1.00 17.40 135 LEU A C 1
ATOM 1032 O O . LEU A 1 141 ? 29.159 21.939 7.732 1.00 19.67 135 LEU A O 1
ATOM 1037 N N . ARG A 1 142 ? 31.393 22.067 7.623 1.00 16.71 136 ARG A N 1
ATOM 1038 C CA . ARG A 1 142 ? 31.482 22.809 6.425 1.00 20.22 136 ARG A CA 1
ATOM 1039 C C . ARG A 1 142 ? 32.741 22.468 5.665 1.00 18.54 136 ARG A C 1
ATOM 1040 O O . ARG A 1 142 ? 33.815 22.166 6.252 1.00 16.92 136 ARG A O 1
ATOM 1048 N N . ASN A 1 143 ? 32.685 22.656 4.351 1.00 18.66 137 ASN A N 1
ATOM 1049 C CA . ASN A 1 143 ? 33.866 22.629 3.562 1.00 18.85 137 ASN A CA 1
ATOM 1050 C C . ASN A 1 143 ? 35.020 23.443 4.173 1.00 19.72 137 ASN A C 1
ATOM 1051 O O . ASN A 1 143 ? 34.829 24.658 4.557 1.00 20.65 137 ASN A O 1
ATOM 1056 N N . ILE A 1 144 ? 36.208 22.912 4.242 1.00 18.61 138 ILE A N 1
ATOM 1057 C CA . ILE A 1 144 ? 37.338 23.546 4.775 1.00 16.78 138 ILE A CA 1
ATOM 1058 C C . ILE A 1 144 ? 38.367 23.956 3.720 1.00 21.44 138 ILE A C 1
ATOM 1059 O O . ILE A 1 144 ? 38.654 23.223 2.760 1.00 20.91 138 ILE A O 1
ATOM 1064 N N . ASP A 1 145 ? 38.903 25.184 3.844 1.00 21.22 139 ASP A N 1
ATOM 1065 C CA . ASP A 1 145 ? 39.979 25.568 2.914 1.00 23.78 139 ASP A CA 1
ATOM 1066 C C . ASP A 1 145 ? 41.328 25.016 3.316 1.00 21.23 139 ASP A C 1
ATOM 1067 O O . ASP A 1 145 ? 41.826 25.232 4.438 1.00 21.80 139 ASP A O 1
ATOM 1072 N N . SER A 1 146 ? 41.978 24.263 2.413 1.00 20.10 140 SER A N 1
ATOM 1073 C CA . SER A 1 146 ? 43.247 23.682 2.765 1.00 19.92 140 SER A CA 1
ATOM 1074 C C . SER A 1 146 ? 44.338 24.632 3.296 1.00 22.37 140 SER A C 1
ATOM 1075 O O . SER A 1 146 ? 45.119 24.255 4.155 1.00 25.20 140 SER A O 1
ATOM 1078 N N . VAL A 1 147 ? 44.359 25.916 2.826 1.00 23.02 141 VAL A N 1
ATOM 1079 C CA . VAL A 1 147 ? 45.288 26.904 3.322 1.00 24.25 141 VAL A CA 1
ATOM 1080 C C . VAL A 1 147 ? 45.148 27.207 4.823 1.00 23.16 141 VAL A C 1
ATOM 1081 O O . VAL A 1 147 ? 46.114 27.620 5.456 1.00 24.38 141 VAL A O 1
ATOM 1085 N N . ASP A 1 148 ? 43.958 26.912 5.361 1.00 23.75 142 ASP A N 1
ATOM 1086 C CA . ASP A 1 148 ? 43.628 27.162 6.758 1.00 24.70 142 ASP A CA 1
ATOM 1087 C C . ASP A 1 148 ? 43.942 26.035 7.725 1.00 24.40 142 ASP A C 1
ATOM 1088 O O . ASP A 1 148 ? 43.737 26.154 8.932 1.00 25.76 142 ASP A O 1
ATOM 1093 N N . LEU A 1 149 ? 44.385 24.905 7.178 1.00 25.92 143 LEU A N 1
ATOM 1094 C CA . LEU A 1 149 ? 44.677 23.711 7.980 1.00 26.09 143 LEU A CA 1
ATOM 1095 C C . LEU A 1 149 ? 46.129 23.491 8.108 1.00 26.24 143 LEU A C 1
ATOM 1096 O O . LEU A 1 149 ? 46.937 23.861 7.232 1.00 26.54 143 LEU A O 1
ATOM 1101 N N . SER A 1 150 ? 46.514 22.869 9.211 1.00 24.34 144 SER A N 1
ATOM 1102 C CA . SER A 1 150 ? 47.859 22.468 9.351 1.00 25.42 144 SER A CA 1
ATOM 1103 C C . SER A 1 150 ? 48.379 21.816 8.057 1.00 27.35 144 SER A C 1
ATOM 1104 O O . SER A 1 150 ? 47.802 20.824 7.557 1.00 22.71 144 SER A O 1
ATOM 1107 N N . PRO A 1 151 ? 49.496 22.335 7.495 1.00 25.51 145 PRO A N 1
ATOM 1108 C CA . PRO A 1 151 ? 50.015 21.768 6.218 1.00 28.02 145 PRO A CA 1
ATOM 1109 C C . PRO A 1 151 ? 50.428 20.311 6.247 1.00 25.57 145 PRO A C 1
ATOM 1110 O O . PRO A 1 151 ? 50.288 19.629 5.238 1.00 25.51 145 PRO A O 1
ATOM 1114 N N . GLU A 1 152 ? 50.899 19.839 7.398 1.00 22.42 146 GLU A N 1
ATOM 1115 C CA . GLU A 1 152 ? 51.334 18.470 7.604 1.00 24.48 146 GLU A CA 1
ATOM 1116 C C . GLU A 1 152 ? 50.098 17.556 7.499 1.00 19.93 146 GLU A C 1
ATOM 1117 O O . GLU A 1 152 ? 50.158 16.427 6.956 1.00 20.77 146 GLU A O 1
ATOM 1123 N N . PHE A 1 153 ? 49.013 17.992 8.097 1.00 17.43 147 PHE A N 1
ATOM 1124 C CA . PHE A 1 153 ? 47.749 17.199 8.060 1.00 17.73 147 PHE A CA 1
ATOM 1125 C C . PHE A 1 153 ? 47.234 17.165 6.608 1.00 16.82 147 PHE A C 1
ATOM 1126 O O . PHE A 1 153 ? 46.741 16.136 6.091 1.00 17.60 147 PHE A O 1
ATOM 1134 N N . VAL A 1 154 ? 47.312 18.316 5.918 1.00 18.02 148 VAL A N 1
ATOM 1135 C CA . VAL A 1 154 ? 46.811 18.400 4.562 1.00 16.87 148 VAL A CA 1
ATOM 1136 C C . VAL A 1 154 ? 47.629 17.452 3.647 1.00 14.82 148 VAL A C 1
ATOM 1137 O O . VAL A 1 154 ? 47.023 16.678 2.820 1.00 16.28 148 VAL A O 1
ATOM 1141 N N . THR A 1 155 ? 48.951 17.432 3.785 1.00 14.52 149 THR A N 1
ATOM 1142 C CA . THR A 1 155 ? 49.784 16.573 2.970 1.00 16.48 149 THR A CA 1
ATOM 1143 C C . THR A 1 155 ? 49.449 15.129 3.295 1.00 17.25 149 THR A C 1
ATOM 1144 O O . THR A 1 155 ? 49.259 14.321 2.390 1.00 17.71 149 THR A O 1
ATOM 1148 N N . ARG A 1 156 ? 49.332 14.844 4.568 1.00 15.91 150 ARG A N 1
ATOM 1149 C CA . ARG A 1 156 ? 48.966 13.422 4.926 1.00 15.21 150 ARG A CA 1
ATOM 1150 C C . ARG A 1 156 ? 47.613 12.968 4.409 1.00 14.56 150 ARG A C 1
ATOM 1151 O O . ARG A 1 156 ? 47.548 11.881 3.825 1.00 15.01 150 ARG A O 1
ATOM 1159 N N . ARG A 1 157 ? 46.576 13.808 4.511 1.00 14.23 151 ARG A N 1
ATOM 1160 C CA . ARG A 1 157 ? 45.278 13.500 4.004 1.00 13.85 151 ARG A CA 1
ATOM 1161 C C . ARG A 1 157 ? 45.382 13.212 2.506 1.00 13.61 151 ARG A C 1
ATOM 1162 O O . ARG A 1 157 ? 44.702 12.317 1.986 1.00 15.03 151 ARG A O 1
ATOM 1170 N N . ALA A 1 158 ? 46.161 14.039 1.780 1.00 15.15 152 ALA A N 1
ATOM 1171 C CA . ALA A 1 158 ? 46.289 13.857 0.347 1.00 16.87 152 ALA A CA 1
ATOM 1172 C C . ALA A 1 158 ? 46.845 12.481 0.025 1.00 15.82 152 ALA A C 1
ATOM 1173 O O . ALA A 1 158 ? 46.311 11.798 -0.876 1.00 16.65 152 ALA A O 1
ATOM 1175 N N . LYS A 1 159 ? 47.840 12.062 0.772 1.00 15.78 153 LYS A N 1
ATOM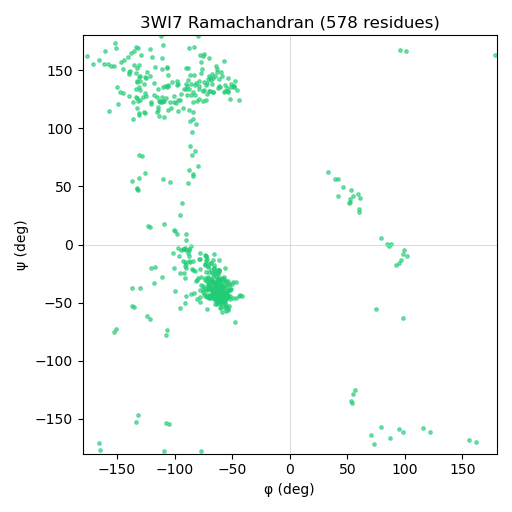 1176 C CA . LYS A 1 159 ? 48.452 10.715 0.674 1.00 15.71 153 LYS A CA 1
ATOM 1177 C C . LYS A 1 159 ? 47.427 9.673 1.071 1.00 16.24 153 LYS A C 1
ATOM 1178 O O . LYS A 1 159 ? 47.294 8.630 0.351 1.00 15.75 153 LYS A O 1
ATOM 1184 N N . LEU A 1 160 ? 46.643 9.930 2.119 1.00 14.05 154 LEU A N 1
ATOM 1185 C CA . LEU A 1 160 ? 45.621 8.910 2.502 1.00 12.72 154 LEU A CA 1
ATOM 1186 C C . LEU A 1 160 ? 44.504 8.694 1.494 1.00 15.00 154 LEU A C 1
ATOM 1187 O O . LEU A 1 160 ? 43.888 7.632 1.439 1.00 16.50 154 LEU A O 1
ATOM 1192 N N . ARG A 1 161 ? 44.174 9.721 0.704 1.00 14.40 155 ARG A N 1
ATOM 1193 C CA . ARG A 1 161 ? 43.119 9.586 -0.300 1.00 15.20 155 ARG A CA 1
ATOM 1194 C C . ARG A 1 161 ? 43.595 8.726 -1.504 1.00 14.86 155 ARG A C 1
ATOM 1195 O O . ARG A 1 161 ? 42.799 8.420 -2.333 1.00 18.91 155 ARG A O 1
ATOM 1203 N N . GLN A 1 162 ? 44.847 8.403 -1.572 1.00 15.21 156 GLN A N 1
ATOM 1204 C CA . GLN A 1 162 ? 45.361 7.551 -2.654 1.00 18.37 156 GLN A CA 1
ATOM 1205 C C . GLN A 1 162 ? 45.001 6.097 -2.300 1.00 18.28 156 GLN A C 1
ATOM 1206 O O . GLN A 1 162 ? 45.261 5.674 -1.199 1.00 17.88 156 GLN A O 1
ATOM 1212 N N . PRO A 1 163 ? 44.472 5.341 -3.285 1.00 17.13 157 PRO A N 1
ATOM 1213 C CA . PRO A 1 163 ? 44.253 3.877 -3.018 1.00 18.13 157 PRO A CA 1
ATOM 1214 C C . PRO A 1 163 ? 45.514 3.217 -2.615 1.00 16.56 157 PRO A C 1
ATOM 1215 O O . PRO A 1 163 ? 46.549 3.401 -3.273 1.00 17.45 157 PRO A O 1
ATOM 1219 N N . GLY A 1 164 ? 45.480 2.433 -1.551 1.00 17.38 158 GLY A N 1
ATOM 1220 C CA . GLY A 1 164 ? 46.648 1.678 -1.170 1.00 17.11 158 GLY A CA 1
ATOM 1221 C C . GLY A 1 164 ? 47.406 2.350 -0.085 1.00 19.72 158 GLY A C 1
ATOM 1222 O O . GLY A 1 164 ? 47.465 1.858 1.045 1.00 17.35 158 GLY A O 1
ATOM 1223 N N . GLU A 1 165 ? 47.925 3.543 -0.405 1.00 19.43 159 GLU A N 1
ATOM 1224 C CA . GLU A 1 165 ? 48.725 4.313 0.552 1.00 21.45 159 GLU A CA 1
ATOM 1225 C C . GLU A 1 165 ? 47.953 4.639 1.816 1.00 14.83 159 GLU A C 1
ATOM 1226 O O . GLU A 1 165 ? 48.532 4.581 2.903 1.00 15.73 159 GLU A O 1
ATOM 1232 N N . GLY A 1 166 ? 46.678 5.019 1.715 1.00 14.69 160 GLY A N 1
ATOM 1233 C CA . GLY A 1 166 ? 45.902 5.254 2.931 1.00 13.17 160 GLY A CA 1
ATOM 1234 C C . GLY A 1 166 ? 45.761 4.038 3.831 1.00 12.32 160 GLY A C 1
ATOM 1235 O O . GLY A 1 166 ? 45.948 4.086 5.020 1.00 11.35 160 GLY A O 1
ATOM 1236 N N . GLU A 1 167 ? 45.426 2.915 3.190 1.00 13.56 161 GLU A N 1
ATOM 1237 C CA . GLU A 1 167 ? 45.290 1.654 3.934 1.00 14.00 161 GLU A CA 1
ATOM 1238 C C . GLU A 1 167 ? 46.600 1.198 4.608 1.00 13.35 161 GLU A C 1
ATOM 1239 O O . GLU A 1 167 ? 46.580 0.755 5.771 1.00 13.62 161 GLU A O 1
ATOM 1245 N N . ILE A 1 168 ? 47.699 1.303 3.893 1.00 14.31 162 ILE A N 1
ATOM 1246 C CA . ILE A 1 168 ? 49.013 1.041 4.463 1.00 16.03 162 ILE A CA 1
ATOM 1247 C C . ILE A 1 168 ? 49.294 1.915 5.706 1.00 14.77 162 ILE A C 1
ATOM 1248 O O . ILE A 1 168 ? 49.617 1.416 6.771 1.00 16.73 162 ILE A O 1
ATOM 1253 N N . PHE A 1 169 ? 49.140 3.231 5.605 1.00 14.18 163 PHE A N 1
ATOM 1254 C CA . PHE A 1 169 ? 49.461 4.098 6.722 1.00 14.44 163 PHE A CA 1
ATOM 1255 C C . PHE A 1 169 ? 48.549 3.853 7.898 1.00 13.57 163 PHE A C 1
ATOM 1256 O O . PHE A 1 169 ? 49.023 3.805 9.031 1.00 14.19 163 PHE A O 1
ATOM 1264 N N . VAL A 1 170 ? 47.228 3.865 7.669 1.00 13.17 164 VAL A N 1
ATOM 1265 C CA . VAL A 1 170 ? 46.253 3.783 8.756 1.00 13.35 164 VAL A CA 1
ATOM 1266 C C . VAL A 1 170 ? 46.090 2.350 9.286 1.00 14.64 164 VAL A C 1
ATOM 1267 O O . VAL A 1 170 ? 46.110 2.146 10.523 1.00 15.31 164 VAL A O 1
ATOM 1271 N N . GLN A 1 171 ? 45.895 1.413 8.375 1.00 14.58 165 GLN A N 1
ATOM 1272 C CA . GLN A 1 171 ? 45.484 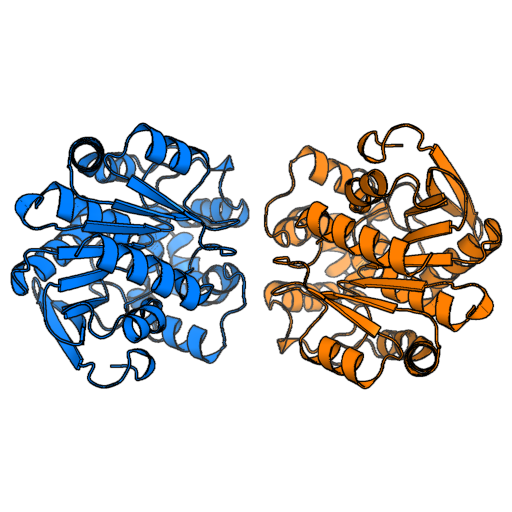0.055 8.802 1.00 13.04 165 GLN A CA 1
ATOM 1273 C C . GLN A 1 171 ? 46.704 -0.840 9.046 1.00 16.29 165 GLN A C 1
ATOM 1274 O O . GLN A 1 171 ? 46.759 -1.516 10.073 1.00 18.67 165 GLN A O 1
ATOM 1280 N N . GLN A 1 172 ? 47.616 -0.897 8.107 1.00 16.87 166 GLN A N 1
ATOM 1281 C CA . GLN A 1 172 ? 48.747 -1.890 8.265 1.00 15.45 166 GLN A CA 1
ATOM 1282 C C . GLN A 1 172 ? 49.831 -1.376 9.195 1.00 19.50 166 GLN A C 1
ATOM 1283 O O . GLN A 1 172 ? 50.239 -2.142 10.104 1.00 21.77 166 GLN A O 1
ATOM 1289 N N . GLU A 1 173 ? 50.280 -0.131 9.045 1.00 18.41 167 GLU A N 1
ATOM 1290 C CA . GLU A 1 173 ? 51.334 0.434 9.893 1.00 19.45 167 GLU A CA 1
ATOM 1291 C C . GLU A 1 173 ? 50.837 1.083 11.214 1.00 18.28 167 GLU A C 1
ATOM 1292 O O . GLU A 1 173 ? 51.614 1.401 12.117 1.00 20.24 167 GLU A O 1
ATOM 1298 N N . ASN A 1 174 ? 49.529 1.343 11.305 1.00 17.20 168 ASN A N 1
ATOM 1299 C CA . ASN A 1 174 ? 48.924 1.943 12.451 1.00 17.04 168 ASN A CA 1
ATOM 1300 C C . ASN A 1 174 ? 49.426 3.370 12.845 1.00 16.72 168 ASN A C 1
ATOM 1301 O O . ASN A 1 174 ? 49.343 3.785 14.010 1.00 17.72 168 ASN A O 1
ATOM 1306 N N . ARG A 1 175 ? 49.886 4.104 11.837 1.00 17.31 169 ARG A N 1
ATOM 1307 C CA . ARG A 1 175 ? 50.561 5.377 12.049 1.00 17.32 169 ARG A CA 1
ATOM 1308 C C . ARG A 1 175 ? 49.553 6.480 12.348 1.00 17.77 169 ARG A C 1
ATOM 1309 O O . ARG A 1 175 ? 49.912 7.515 12.895 1.00 16.16 169 ARG A O 1
ATOM 1317 N N . PHE A 1 176 ? 48.300 6.296 11.977 1.00 15.01 170 PHE A N 1
ATOM 1318 C CA . PHE A 1 176 ? 47.317 7.287 12.424 1.00 13.78 170 PHE A CA 1
ATOM 1319 C C . PHE A 1 176 ? 47.246 7.314 13.931 1.00 15.84 170 PHE A C 1
ATOM 1320 O O . PHE A 1 176 ? 47.263 8.387 14.545 1.00 17.25 170 PHE A O 1
ATOM 1328 N N . LEU A 1 177 ? 47.155 6.148 14.587 1.00 15.55 171 LEU A N 1
ATOM 1329 C CA . LEU A 1 177 ? 47.035 6.082 16.031 1.00 17.22 171 LEU A CA 1
ATOM 1330 C C . LEU A 1 177 ? 48.366 6.242 16.780 1.00 18.20 171 LEU A C 1
ATOM 1331 O O . LEU A 1 177 ? 48.345 6.659 17.945 1.00 18.93 171 LEU A O 1
ATOM 1336 N N . THR A 1 178 ? 49.485 5.814 16.195 1.00 19.52 172 THR A N 1
ATOM 1337 C CA . THR A 1 178 ? 50.800 5.903 16.868 1.00 20.73 172 THR A CA 1
ATOM 1338 C C . THR A 1 178 ? 51.604 7.193 16.637 1.00 20.70 172 THR A C 1
ATOM 1339 O O . THR A 1 178 ? 52.523 7.542 17.427 1.00 21.33 172 THR A O 1
ATOM 1343 N N . GLU A 1 179 ? 51.282 7.909 15.568 1.00 17.83 173 GLU A N 1
ATOM 1344 C CA . GLU A 1 179 ? 51.987 9.098 15.188 1.00 18.86 173 GLU A CA 1
ATOM 1345 C C . GLU A 1 179 ? 51.088 10.317 15.065 1.00 19.85 173 GLU A C 1
ATOM 1346 O O . GLU A 1 179 ? 51.308 11.331 15.708 1.00 18.62 173 GLU A O 1
ATOM 1352 N N . LEU A 1 180 ? 50.122 10.260 14.169 1.00 18.31 174 LEU A N 1
ATOM 1353 C CA . LEU A 1 180 ? 49.352 11.438 13.823 1.00 17.90 174 LEU A CA 1
ATOM 1354 C C . LEU A 1 180 ? 48.434 11.915 14.948 1.00 16.72 174 LEU A C 1
ATOM 1355 O O . LEU A 1 180 ? 48.503 13.110 15.333 1.00 17.15 174 LEU A O 1
ATOM 1360 N N . PHE A 1 181 ? 47.708 10.986 15.568 1.00 15.44 175 PHE A N 1
ATOM 1361 C CA . PHE A 1 181 ? 46.805 11.257 16.641 1.00 13.57 175 PHE A CA 1
ATOM 1362 C C . PHE A 1 181 ? 47.567 11.907 17.820 1.00 15.45 175 PHE A C 1
ATOM 1363 O O . PHE A 1 181 ? 47.212 13.005 18.196 1.00 15.10 175 PHE A O 1
ATOM 1371 N N . PRO A 1 182 ? 48.596 11.266 18.389 1.00 16.22 176 PRO A N 1
ATOM 1372 C CA . PRO A 1 182 ? 49.194 11.900 19.596 1.00 18.16 176 PRO A CA 1
ATOM 1373 C C . PRO A 1 182 ? 49.911 13.203 19.260 1.00 17.29 176 PRO A C 1
ATOM 1374 O O . PRO A 1 182 ? 50.058 14.105 20.100 1.00 17.30 176 PRO A O 1
ATOM 1378 N N . TRP A 1 183 ? 50.307 13.384 18.019 1.00 17.58 177 TRP A N 1
ATOM 1379 C CA . TRP A 1 183 ? 50.980 14.647 17.596 1.00 18.63 177 TRP A CA 1
ATOM 1380 C C . TRP A 1 183 ? 50.128 15.894 17.809 1.00 19.43 177 TRP A C 1
ATOM 1381 O O . TRP A 1 183 ? 50.599 16.996 18.206 1.00 17.83 177 TRP A O 1
ATOM 1392 N N . PHE A 1 184 ? 48.826 15.745 17.555 1.00 17.33 178 PHE A N 1
ATOM 1393 C CA . PHE A 1 184 ? 47.924 16.895 17.513 1.00 16.72 178 PHE A CA 1
ATOM 1394 C C . PHE A 1 184 ? 47.225 17.196 18.818 1.00 17.93 178 PHE A C 1
ATOM 1395 O O . PHE A 1 184 ? 46.025 17.466 18.874 1.00 23.25 178 PHE A O 1
ATOM 1403 N N . PHE A 1 185 ? 47.932 16.985 19.911 1.00 18.71 179 PHE A N 1
ATOM 1404 C CA . PHE A 1 185 ? 47.553 17.397 21.253 1.00 16.96 179 PHE A CA 1
ATOM 1405 C C . PHE A 1 185 ? 48.414 18.578 21.629 1.00 19.55 179 PHE A C 1
ATOM 1406 O O . PHE A 1 185 ? 49.599 18.638 21.279 1.00 20.20 179 PHE A O 1
ATOM 1414 N N . LEU A 1 186 ? 47.794 19.576 22.229 1.00 18.96 180 LEU A N 1
ATOM 1415 C CA . LEU A 1 186 ? 48.534 20.722 22.756 1.00 22.61 180 LEU A CA 1
ATOM 1416 C C . LEU A 1 186 ? 49.300 20.305 23.992 1.00 21.42 180 LEU A C 1
ATOM 1417 O O . LEU A 1 186 ? 50.500 20.438 23.992 1.00 24.69 180 LEU A O 1
ATOM 1422 N N . THR A 1 187 ? 48.644 19.748 25.006 1.00 27.47 181 THR A N 1
ATOM 1423 C CA . THR A 1 187 ? 49.361 19.111 26.085 1.00 29.85 181 THR A CA 1
ATOM 1424 C C . THR A 1 187 ? 49.429 17.646 25.781 1.00 28.40 181 THR A C 1
ATOM 1425 O O . THR A 1 187 ? 48.373 17.003 25.561 1.00 27.49 181 THR A O 1
ATOM 1429 N N . PRO A 1 188 ? 50.646 17.112 25.758 1.00 27.89 182 PRO A N 1
ATOM 1430 C CA . PRO A 1 188 ? 50.875 15.756 25.385 1.00 28.39 182 PRO A CA 1
ATOM 1431 C C . PRO A 1 188 ? 50.005 14.824 26.140 1.00 31.45 182 PRO A C 1
ATOM 1432 O O . PRO A 1 188 ? 49.788 14.986 27.334 1.00 28.42 182 PRO A O 1
ATOM 1436 N N . LEU A 1 189 ? 49.478 13.832 25.434 1.00 31.14 183 LEU A N 1
ATOM 1437 C CA . LEU A 1 189 ? 48.648 12.802 26.056 1.00 32.96 183 LEU A CA 1
ATOM 1438 C C . LEU A 1 189 ? 49.454 11.887 26.978 1.00 31.97 183 LEU A C 1
ATOM 1439 O O . LEU A 1 189 ? 50.497 11.402 26.598 1.00 35.14 183 LEU A O 1
ATOM 1444 N N . ALA A 1 190 ? 48.961 11.644 28.189 1.00 32.29 184 ALA A N 1
ATOM 1445 C CA . ALA A 1 190 ? 49.563 10.681 29.104 1.00 37.21 184 ALA A CA 1
ATOM 1446 C C . ALA A 1 190 ? 49.621 9.319 28.390 1.00 35.80 184 ALA A C 1
ATOM 1447 O O . ALA A 1 190 ? 48.661 8.994 27.717 1.00 36.33 184 ALA A O 1
ATOM 1449 N N . PRO A 1 191 ? 50.739 8.568 28.506 1.00 38.40 185 PRO A N 1
ATOM 1450 C CA . PRO A 1 191 ? 50.894 7.175 27.991 1.00 39.07 185 PRO A CA 1
ATOM 1451 C C . PRO A 1 191 ? 49.684 6.256 28.210 1.00 33.86 185 PRO A C 1
ATOM 1452 O O . PRO A 1 191 ? 49.265 5.512 27.306 1.00 32.60 185 PRO A O 1
ATOM 1456 N N . GLU A 1 192 ? 49.113 6.296 29.404 1.00 34.71 186 GLU A N 1
ATOM 1457 C CA . GLU A 1 192 ? 48.038 5.408 29.770 1.00 35.88 186 GLU A CA 1
ATOM 1458 C C . GLU A 1 192 ? 46.781 5.764 28.954 1.00 34.59 186 GLU A C 1
ATOM 1459 O O . GLU A 1 192 ? 45.997 4.891 28.557 1.00 32.99 186 GLU A O 1
ATOM 1465 N N . ASP A 1 193 ? 46.570 7.063 28.755 1.00 32.10 187 ASP A N 1
ATOM 1466 C CA . ASP A 1 193 ? 45.439 7.523 27.969 1.00 27.97 187 ASP A CA 1
ATOM 1467 C C . ASP A 1 193 ? 45.625 7.190 26.473 1.00 22.52 187 ASP A C 1
ATOM 1468 O O . ASP A 1 193 ? 44.642 6.700 25.844 1.00 23.92 187 ASP A O 1
ATOM 1473 N N . LEU A 1 194 ? 46.816 7.431 25.938 1.00 23.60 188 LEU A N 1
ATOM 1474 C CA . LEU A 1 194 ? 47.127 6.981 24.564 1.00 22.82 188 LEU A CA 1
ATOM 1475 C C . LEU A 1 194 ? 46.844 5.479 24.400 1.00 27.37 188 LEU A C 1
ATOM 1476 O O . LEU A 1 194 ? 46.167 5.048 23.477 1.00 23.16 188 LEU A O 1
ATOM 1481 N N . ARG A 1 195 ? 47.266 4.678 25.379 1.00 29.72 189 ARG A N 1
ATOM 1482 C CA . ARG A 1 195 ? 46.892 3.248 25.381 1.00 28.65 189 ARG A CA 1
ATOM 1483 C C . ARG A 1 195 ? 45.393 2.943 25.329 1.00 27.94 189 ARG A C 1
ATOM 1484 O O . ARG A 1 195 ? 44.956 2.070 24.556 1.00 24.42 189 ARG A O 1
ATOM 1492 N N . GLN A 1 196 ? 44.563 3.664 26.067 1.00 25.54 190 GLN A N 1
ATOM 1493 C CA . GLN A 1 196 ? 43.128 3.426 25.994 1.00 24.96 190 GLN A CA 1
ATOM 1494 C C . GLN A 1 196 ? 42.568 3.769 24.613 1.00 22.11 190 GLN A C 1
ATOM 1495 O O . GLN A 1 196 ? 41.628 3.168 24.165 1.00 25.24 190 GLN A O 1
ATOM 1501 N N . TYR A 1 197 ? 43.137 4.775 23.965 1.00 23.93 191 TYR A N 1
ATOM 1502 C CA . TYR A 1 197 ? 42.608 5.194 22.633 1.00 20.46 191 TYR A CA 1
ATOM 1503 C C . TYR A 1 197 ? 43.001 4.120 21.587 1.00 21.99 191 TYR A C 1
ATOM 1504 O O . TYR A 1 197 ? 42.388 3.989 20.529 1.00 18.95 191 TYR A O 1
ATOM 1513 N N . GLN A 1 198 ? 44.059 3.367 21.878 1.00 20.73 192 GLN A N 1
ATOM 1514 C CA . GLN A 1 198 ? 44.525 2.362 20.950 1.00 22.36 192 GLN A CA 1
ATOM 1515 C C . GLN A 1 198 ? 43.923 0.981 21.184 1.00 21.54 192 GLN A C 1
ATOM 1516 O O . GLN A 1 198 ? 43.872 0.176 20.260 1.00 22.99 192 GLN A O 1
ATOM 1522 N N . THR A 1 199 ? 43.465 0.665 22.411 1.00 23.99 193 THR A N 1
ATOM 1523 C CA . THR A 1 199 ? 42.801 -0.674 22.674 1.00 25.86 193 THR A CA 1
ATOM 1524 C C . THR A 1 199 ? 41.672 -1.115 21.728 1.00 24.20 193 THR A C 1
ATOM 1525 O O . THR A 1 199 ? 41.543 -2.302 21.396 1.00 24.93 193 THR A O 1
ATOM 1529 N N . PRO A 1 200 ? 40.842 -0.192 21.199 1.00 22.10 194 PRO A N 1
ATOM 1530 C CA . PRO A 1 200 ? 39.851 -0.649 20.254 1.00 19.98 194 PRO A CA 1
ATOM 1531 C C . PRO A 1 200 ? 40.356 -1.205 18.909 1.00 18.63 194 PRO A C 1
ATOM 1532 O O . PRO A 1 200 ? 39.570 -1.783 18.139 1.00 22.98 194 PRO A O 1
ATOM 1536 N N . PHE A 1 201 ? 41.647 -1.057 18.662 1.00 20.23 195 PHE A N 1
ATOM 1537 C CA . PHE A 1 201 ? 42.195 -1.156 17.304 1.00 17.94 195 PHE A CA 1
ATOM 1538 C C . PHE A 1 201 ? 43.393 -2.071 17.215 1.00 19.44 195 PHE A C 1
ATOM 1539 O O . PHE A 1 201 ? 44.472 -1.697 16.804 1.00 19.17 195 PHE A O 1
ATOM 1547 N N . PRO A 1 202 ? 43.199 -3.336 17.630 1.00 21.68 196 PRO A N 1
ATOM 1548 C CA . PRO A 1 202 ? 44.315 -4.266 17.604 1.00 22.70 196 PRO A CA 1
ATOM 1549 C C . PRO A 1 202 ? 44.747 -4.765 16.253 1.00 21.49 196 PRO A C 1
ATOM 1550 O O . PRO A 1 202 ? 45.840 -5.327 16.119 1.00 21.08 196 PRO A O 1
ATOM 1554 N N . THR A 1 203 ? 43.897 -4.628 15.243 1.00 19.60 197 THR A N 1
ATOM 1555 C CA . THR A 1 203 ? 44.155 -5.216 13.917 1.00 19.31 197 THR A CA 1
ATOM 1556 C C . THR A 1 203 ? 44.014 -4.221 12.752 1.00 18.84 197 THR A C 1
ATOM 1557 O O . THR A 1 203 ? 43.207 -3.280 12.909 1.00 18.44 197 THR A O 1
ATOM 1561 N N . PRO A 1 204 ? 44.561 -4.563 11.590 1.00 19.14 198 PRO A N 1
ATOM 1562 C CA . PRO A 1 204 ? 44.255 -3.722 10.374 1.00 17.29 198 PRO A CA 1
ATOM 1563 C C . PRO A 1 204 ? 42.794 -3.613 10.098 1.00 19.69 198 PRO A C 1
ATOM 1564 O O . PRO A 1 204 ? 42.266 -2.466 9.905 1.00 18.53 198 PRO A O 1
ATOM 1568 N N . HIS A 1 205 ? 42.032 -4.729 10.096 1.00 16.67 199 HIS A N 1
ATOM 1569 C CA . HIS A 1 205 ? 40.585 -4.535 9.812 1.00 20.36 199 HIS A CA 1
ATOM 1570 C C . HIS A 1 205 ? 39.859 -3.653 10.839 1.00 18.38 199 HIS A C 1
ATOM 1571 O O . HIS A 1 205 ? 38.902 -2.924 10.445 1.00 20.01 199 HIS A O 1
ATOM 1578 N N . SER A 1 206 ? 40.245 -3.696 12.129 1.00 17.77 200 SER A N 1
ATOM 1579 C CA . SER A 1 206 ? 39.532 -2.923 13.140 1.00 18.02 200 SER A CA 1
ATOM 1580 C C . SER A 1 206 ? 39.661 -1.401 12.946 1.00 16.20 200 SER A C 1
ATOM 1581 O O . SER A 1 206 ? 38.847 -0.630 13.485 1.00 17.16 200 SER A O 1
ATOM 1584 N N . ARG A 1 207 ? 40.670 -1.054 12.148 1.00 16.57 201 ARG A N 1
ATOM 1585 C CA . ARG A 1 207 ? 41.030 0.363 11.902 1.00 15.07 201 ARG A CA 1
ATOM 1586 C C . ARG A 1 207 ? 40.316 0.969 10.725 1.00 16.30 201 ARG A C 1
ATOM 1587 O O . ARG A 1 207 ? 40.601 2.094 10.360 1.00 14.84 201 ARG A O 1
ATOM 1595 N N . LYS A 1 208 ? 39.404 0.271 10.056 1.00 16.26 202 LYS A N 1
ATOM 1596 C CA . LYS A 1 208 ? 38.841 0.714 8.790 1.00 15.80 202 LYS A CA 1
ATOM 1597 C C . LYS A 1 208 ? 38.164 2.106 8.904 1.00 15.29 202 LYS A C 1
ATOM 1598 O O . LYS A 1 208 ? 38.324 2.927 8.003 1.00 16.92 202 LYS A O 1
ATOM 1604 N N . ALA A 1 209 ? 37.470 2.374 9.976 1.00 14.41 203 ALA A N 1
ATOM 1605 C CA . ALA A 1 209 ? 36.683 3.634 10.069 1.00 14.90 203 ALA A CA 1
ATOM 1606 C C . ALA A 1 209 ? 37.657 4.792 10.214 1.00 15.83 203 ALA A C 1
ATOM 1607 O O . ALA A 1 209 ? 37.315 5.934 9.788 1.00 14.78 203 ALA A O 1
ATOM 1609 N N . ILE A 1 210 ? 38.809 4.534 10.799 1.00 14.87 204 ILE A N 1
ATOM 1610 C CA . ILE A 1 210 ? 39.803 5.608 11.042 1.00 13.15 204 ILE A CA 1
ATOM 1611 C C . ILE A 1 210 ? 40.227 6.184 9.713 1.00 13.94 204 ILE A C 1
ATOM 1612 O O . ILE A 1 210 ? 40.403 7.401 9.572 1.00 14.21 204 ILE A O 1
ATOM 1617 N N . LEU A 1 211 ? 40.426 5.345 8.718 1.00 12.99 205 LEU A N 1
ATOM 1618 C CA . LEU A 1 211 ? 40.801 5.853 7.375 1.00 13.32 205 LEU A CA 1
ATOM 1619 C C . LEU A 1 211 ? 39.689 6.580 6.644 1.00 12.16 205 LEU A C 1
ATOM 1620 O O . LEU A 1 211 ? 39.946 7.499 5.835 1.00 13.01 205 LEU A O 1
ATOM 1625 N N . ALA A 1 212 ? 38.434 6.165 6.887 1.00 12.47 206 ALA A N 1
ATOM 1626 C CA . ALA A 1 212 ? 37.282 6.751 6.238 1.00 12.77 206 ALA A CA 1
ATOM 1627 C C . ALA A 1 212 ? 37.227 8.257 6.633 1.00 13.24 206 ALA A C 1
ATOM 1628 O O . ALA A 1 212 ? 36.889 9.105 5.778 1.00 15.70 206 ALA A O 1
ATOM 1630 N N . GLY A 1 213 ? 37.580 8.564 7.874 1.00 14.74 207 GLY A N 1
ATOM 1631 C CA . GLY A 1 213 ? 37.558 9.986 8.372 1.00 14.17 207 GLY A CA 1
ATOM 1632 C C . GLY A 1 213 ? 38.191 11.026 7.480 1.00 14.73 207 GLY A C 1
ATOM 1633 O O . GLY A 1 213 ? 37.530 11.931 6.942 1.00 12.83 207 GLY A O 1
ATOM 1634 N N . PRO A 1 214 ? 39.494 10.958 7.298 1.00 13.92 208 PRO A N 1
ATOM 1635 C CA . PRO A 1 214 ? 40.210 11.926 6.445 1.00 14.20 208 PRO A CA 1
ATOM 1636 C C . PRO A 1 214 ? 39.780 11.894 5.006 1.00 15.96 208 PRO A C 1
ATOM 1637 O O . PRO A 1 214 ? 39.777 12.894 4.296 1.00 15.79 208 PRO A O 1
ATOM 1641 N N . ARG A 1 215 ? 39.355 10.729 4.548 1.00 13.32 209 ARG A N 1
ATOM 1642 C CA . ARG A 1 215 ? 38.874 10.615 3.192 1.00 14.54 209 ARG A CA 1
ATOM 1643 C C . ARG A 1 215 ? 37.512 11.289 2.956 1.00 14.88 209 ARG A C 1
ATOM 1644 O O . ARG A 1 215 ? 37.276 11.700 1.835 1.00 19.10 209 ARG A O 1
ATOM 1652 N N . ASN A 1 216 ? 36.713 11.370 4.001 1.00 14.20 210 ASN A N 1
ATOM 1653 C CA . ASN A 1 216 ? 35.380 11.932 3.988 1.00 13.84 210 ASN A CA 1
ATOM 1654 C C . ASN A 1 216 ? 35.484 13.443 4.313 1.00 13.77 210 ASN A C 1
ATOM 1655 O O . ASN A 1 216 ? 34.499 14.172 4.022 1.00 16.77 210 ASN A O 1
ATOM 1660 N N . LEU A 1 217 ? 36.611 13.871 4.860 1.00 12.30 211 LEU A N 1
ATOM 1661 C CA . LEU A 1 217 ? 36.718 15.297 5.326 1.00 12.45 211 LEU A CA 1
ATOM 1662 C C . LEU A 1 217 ? 36.659 16.190 4.128 1.00 12.93 211 LEU A C 1
ATOM 1663 O O . LEU A 1 217 ? 37.444 16.075 3.176 1.00 13.67 211 LEU A O 1
ATOM 1668 N N . PRO A 1 218 ? 35.791 17.253 4.168 1.00 14.30 212 PRO A N 1
ATOM 1669 C CA . PRO A 1 218 ? 35.722 18.088 2.971 1.00 14.76 212 PRO A CA 1
ATOM 1670 C C . PRO A 1 218 ? 36.753 19.221 2.943 1.00 15.55 212 PRO A C 1
ATOM 1671 O O . PRO A 1 218 ? 36.793 20.037 3.855 1.00 15.68 212 PRO A O 1
ATOM 1675 N N . VAL A 1 219 ? 37.686 19.185 1.995 1.00 16.43 213 VAL A N 1
ATOM 1676 C CA . VAL A 1 219 ? 38.808 20.053 1.936 1.00 17.26 213 VAL A CA 1
ATOM 1677 C C . VAL A 1 219 ? 38.838 20.555 0.480 1.00 20.07 213 VAL A C 1
ATOM 1678 O O . VAL A 1 219 ? 38.899 19.796 -0.478 1.00 17.80 213 VAL A O 1
ATOM 1682 N N . ASP A 1 220 ? 38.807 21.882 0.296 1.00 17.96 214 ASP A N 1
ATOM 1683 C CA . ASP A 1 220 ? 38.789 22.444 -1.042 1.00 20.99 214 ASP A CA 1
ATOM 1684 C C . ASP A 1 220 ? 37.726 21.880 -1.941 1.00 20.95 214 ASP A C 1
ATOM 1685 O O . ASP A 1 220 ? 37.925 21.760 -3.180 1.00 24.05 214 ASP A O 1
ATOM 1690 N N . GLY A 1 221 ? 36.564 21.573 -1.389 1.00 20.05 215 GLY A N 1
ATOM 1691 C CA . GLY A 1 221 ? 35.441 21.148 -2.137 1.00 22.46 215 GLY A CA 1
ATOM 1692 C C . GLY A 1 221 ? 35.363 19.653 -2.397 1.00 20.75 215 GLY A C 1
ATOM 1693 O O . GLY A 1 221 ? 34.383 19.192 -2.952 1.00 23.23 215 GLY A O 1
ATOM 1694 N N . GLU A 1 222 ? 36.350 18.870 -1.903 1.00 19.71 216 GLU A N 1
ATOM 1695 C CA . GLU A 1 222 ? 36.331 17.402 -2.136 1.00 20.69 216 GLU A CA 1
ATOM 1696 C C . GLU A 1 222 ? 36.409 16.642 -0.838 1.00 18.88 216 GLU A C 1
ATOM 1697 O O . GLU A 1 222 ? 37.183 17.031 0.020 1.00 21.11 216 GLU A O 1
ATOM 1703 N N . PRO A 1 223 ? 35.707 15.527 -0.753 1.00 19.10 217 PRO A N 1
ATOM 1704 C CA . PRO A 1 223 ? 34.786 14.963 -1.739 1.00 20.43 217 PRO A CA 1
ATOM 1705 C C . PRO A 1 223 ? 33.506 15.776 -1.792 1.00 21.47 217 PRO A C 1
ATOM 1706 O O . PRO A 1 223 ? 32.851 16.087 -0.762 1.00 21.88 217 PRO A O 1
ATOM 1710 N N . ALA A 1 224 ? 33.037 16.020 -3.015 1.00 23.42 218 ALA A N 1
ATOM 1711 C CA . ALA A 1 224 ? 31.705 16.663 -3.106 1.00 25.39 218 ALA A CA 1
ATOM 1712 C C . ALA A 1 224 ? 30.534 15.967 -2.386 1.00 27.14 218 ALA A C 1
ATOM 1713 O O . ALA A 1 224 ? 29.565 16.620 -1.919 1.00 26.01 218 ALA A O 1
ATOM 1715 N N . SER A 1 225 ? 30.530 14.633 -2.268 1.00 23.74 219 SER A N 1
ATOM 1716 C CA . SER A 1 225 ? 29.531 13.955 -1.537 1.00 24.06 219 SER A CA 1
ATOM 1717 C C . SER A 1 225 ? 29.433 14.439 -0.110 1.00 21.26 219 SER A C 1
ATOM 1718 O O . SER A 1 225 ? 28.355 14.431 0.471 1.00 21.16 219 SER A O 1
ATOM 1721 N N . THR A 1 226 ? 30.589 14.797 0.480 1.00 21.45 220 THR A N 1
ATOM 1722 C CA . THR A 1 226 ? 30.555 15.242 1.891 1.00 20.59 220 THR A CA 1
ATOM 1723 C C . THR A 1 226 ? 29.979 16.692 1.985 1.00 19.02 220 THR A C 1
ATOM 1724 O O . THR A 1 226 ? 29.212 17.000 2.906 1.00 18.91 220 THR A O 1
ATOM 1728 N N . VAL A 1 227 ? 30.385 17.510 1.063 1.00 18.88 221 VAL A N 1
ATOM 1729 C CA . VAL A 1 227 ? 29.846 18.948 1.008 1.00 20.31 221 VAL A CA 1
ATOM 1730 C C . VAL A 1 227 ? 28.314 18.843 0.910 1.00 22.32 221 VAL A C 1
ATOM 1731 O O . VAL A 1 227 ? 27.503 19.453 1.683 1.00 21.12 221 VAL A O 1
ATOM 1735 N N . ALA A 1 228 ? 27.850 18.012 -0.028 1.00 22.22 222 ALA A N 1
ATOM 1736 C CA . ALA A 1 228 ? 26.396 17.746 -0.093 1.00 22.47 222 ALA A CA 1
ATOM 1737 C C . ALA A 1 228 ? 25.738 17.159 1.181 1.00 23.64 222 ALA A C 1
ATOM 1738 O O . ALA A 1 228 ? 24.620 17.555 1.595 1.00 21.59 222 ALA A O 1
ATOM 1740 N N . PHE A 1 229 ? 26.385 16.182 1.833 1.00 19.78 223 PHE A N 1
ATOM 1741 C CA . PHE A 1 229 ? 25.864 15.607 3.004 1.00 19.70 223 PHE A CA 1
ATOM 1742 C C . PHE A 1 229 ? 25.688 16.712 4.084 1.00 20.20 223 PHE A C 1
ATOM 1743 O O . PHE A 1 229 ? 24.660 16.769 4.709 1.00 20.72 223 PHE A O 1
ATOM 1751 N N . LEU A 1 230 ? 26.743 17.482 4.287 1.00 20.54 224 LEU A N 1
ATOM 1752 C CA . LEU A 1 230 ? 26.792 18.490 5.384 1.00 18.45 224 LEU A CA 1
ATOM 1753 C C . LEU A 1 230 ? 25.801 19.616 5.089 1.00 21.18 224 LEU A C 1
ATOM 1754 O O . LEU A 1 230 ? 25.304 20.283 6.001 1.00 22.05 224 LEU A O 1
ATOM 1759 N N . GLU A 1 231 ? 25.603 19.874 3.810 1.00 21.25 225 GLU A N 1
ATOM 1760 C CA . GLU A 1 231 ? 24.633 20.955 3.387 1.00 23.44 225 GLU A CA 1
ATOM 1761 C C . GLU A 1 231 ? 23.199 20.669 3.851 1.00 20.97 225 GLU A C 1
ATOM 1762 O O . GLU A 1 231 ? 22.367 21.623 3.992 1.00 23.23 225 GLU A O 1
ATOM 1768 N N . GLN A 1 232 ? 22.865 19.421 4.136 1.00 23.39 226 GLN A N 1
ATOM 1769 C CA . GLN A 1 232 ? 21.518 19.013 4.518 1.00 25.76 226 GLN A CA 1
ATOM 1770 C C . GLN A 1 232 ? 21.014 19.645 5.836 1.00 27.41 226 GLN A C 1
ATOM 1771 O O . GLN A 1 232 ? 19.819 19.919 5.983 1.00 24.49 226 GLN A O 1
ATOM 1777 N N . ALA A 1 233 ? 21.923 19.910 6.752 1.00 21.83 227 ALA A N 1
ATOM 1778 C CA . ALA A 1 233 ? 21.556 20.463 8.060 1.00 23.70 227 ALA A CA 1
ATOM 1779 C C . ALA A 1 233 ? 21.493 21.994 8.037 1.00 20.73 227 ALA A C 1
ATOM 1780 O O . ALA A 1 233 ? 21.154 22.554 9.100 1.00 22.15 227 ALA A O 1
ATOM 1782 N N . VAL A 1 234 ? 21.850 22.622 6.922 1.00 21.91 228 VAL A N 1
ATOM 1783 C CA . VAL A 1 234 ? 22.144 24.069 6.859 1.00 22.35 228 VAL A CA 1
ATOM 1784 C C . VAL A 1 234 ? 20.821 24.819 7.031 1.00 24.73 228 VAL A C 1
ATOM 1785 O O . VAL A 1 234 ? 20.706 25.715 7.893 1.00 23.02 228 VAL A O 1
ATOM 1789 N N . ASN A 1 235 ? 19.776 24.379 6.339 1.00 24.8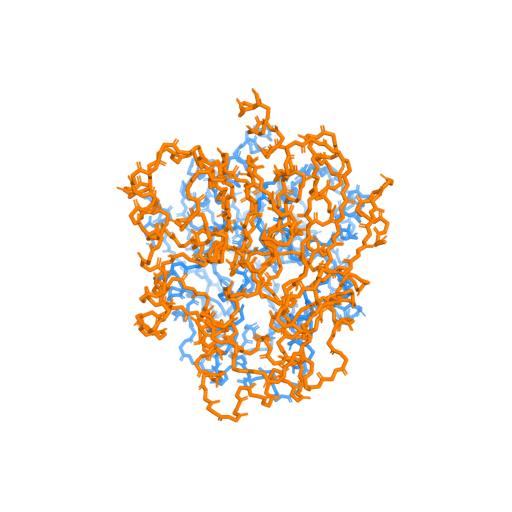3 229 ASN A N 1
ATOM 1790 C CA . ASN A 1 235 ? 18.467 25.028 6.577 1.00 28.38 229 ASN A CA 1
ATOM 1791 C C . ASN A 1 235 ? 18.013 25.004 8.058 1.00 27.92 229 ASN A C 1
ATOM 1792 O O . ASN A 1 235 ? 17.626 26.085 8.606 1.00 31.00 229 ASN A O 1
ATOM 1797 N N . TRP A 1 236 ? 18.097 23.866 8.741 1.00 24.24 230 TRP A N 1
ATOM 1798 C CA . TRP A 1 236 ? 17.783 23.771 10.161 1.00 25.25 230 TRP A CA 1
ATOM 1799 C C . TRP A 1 236 ? 18.675 24.703 11.030 1.00 26.56 230 TRP A C 1
ATOM 1800 O O . TRP A 1 236 ? 18.171 25.398 11.953 1.00 26.86 230 TRP A O 1
ATOM 1811 N N . LEU A 1 237 ? 19.979 24.666 10.779 1.00 24.97 231 LEU A N 1
ATOM 1812 C CA . LEU A 1 237 ? 20.902 25.591 11.495 1.00 25.32 231 LEU A CA 1
ATOM 1813 C C . LEU A 1 237 ? 20.462 27.042 11.336 1.00 25.52 231 LEU A C 1
ATOM 1814 O O . LEU A 1 237 ? 20.563 27.811 12.300 1.00 22.08 231 LEU A O 1
ATOM 1819 N N . ASN A 1 238 ? 20.018 27.405 10.126 1.00 25.77 232 ASN A N 1
ATOM 1820 C CA . ASN A 1 238 ? 19.798 28.768 9.798 1.00 29.11 232 ASN A CA 1
ATOM 1821 C C . ASN A 1 238 ? 18.415 29.236 10.234 1.00 31.37 232 ASN A C 1
ATOM 1822 O O . ASN A 1 238 ? 18.232 30.442 10.389 1.00 29.10 232 ASN A O 1
ATOM 1827 N N . THR A 1 239 ? 17.482 28.310 10.431 1.00 30.15 233 THR A N 1
ATOM 1828 C CA . THR A 1 239 ? 16.076 28.674 10.688 1.00 32.64 233 THR A CA 1
ATOM 1829 C C . THR A 1 239 ? 15.519 28.175 12.040 1.00 31.35 233 THR A C 1
ATOM 1830 O O . THR A 1 239 ? 14.532 28.709 12.525 1.00 35.99 233 THR A O 1
ATOM 1834 N N . SER A 1 240 ? 16.093 27.175 12.693 1.00 27.86 234 SER A N 1
ATOM 1835 C CA . SER A 1 240 ? 15.605 26.721 13.991 1.00 29.72 234 SER A CA 1
ATOM 1836 C C . SER A 1 240 ? 15.855 27.744 15.112 1.00 34.99 234 SER A C 1
ATOM 1837 O O . SER A 1 240 ? 16.886 28.437 15.100 1.00 29.59 234 SER A O 1
ATOM 1840 N N . ASP A 1 241 ? 14.899 27.846 16.048 1.00 32.80 235 ASP A N 1
ATOM 1841 C CA . ASP A 1 241 ? 15.060 28.696 17.253 1.00 36.19 235 ASP A CA 1
ATOM 1842 C C . ASP A 1 241 ? 15.765 27.991 18.366 1.00 32.06 235 ASP A C 1
ATOM 1843 O O . ASP A 1 241 ? 15.932 28.520 19.464 1.00 30.59 235 ASP A O 1
ATOM 1848 N N . THR A 1 242 ? 16.113 26.738 18.128 1.00 32.41 236 THR A N 1
ATOM 1849 C CA . THR A 1 242 ? 16.804 25.938 19.124 1.00 30.36 236 THR A CA 1
ATOM 1850 C C . THR A 1 242 ? 18.073 26.675 19.616 1.00 25.46 236 THR A C 1
ATOM 1851 O O . THR A 1 242 ? 18.822 27.197 18.804 1.00 26.45 236 THR A O 1
ATOM 1855 N N . PRO A 1 243 ? 18.277 26.745 20.963 1.00 27.63 237 PRO A N 1
ATOM 1856 C CA . PRO A 1 243 ? 19.512 27.421 21.360 1.00 25.57 237 PRO A CA 1
ATOM 1857 C C . PRO A 1 243 ? 20.775 26.590 20.967 1.00 22.04 237 PRO A C 1
ATOM 1858 O O . PRO A 1 243 ? 20.773 25.367 21.096 1.00 23.19 237 PRO A O 1
ATOM 1862 N N . LYS A 1 244 ? 21.807 27.293 20.528 1.00 20.45 238 LYS A N 1
ATOM 1863 C CA . LYS A 1 244 ? 23.044 26.615 20.057 1.00 21.35 238 LYS A CA 1
ATOM 1864 C C . LYS A 1 244 ? 24.254 27.310 20.678 1.00 22.99 238 LYS A C 1
ATOM 1865 O O . LYS A 1 244 ? 24.228 28.512 20.938 1.00 21.23 238 LYS A O 1
ATOM 1871 N N . LEU A 1 245 ? 25.314 26.532 20.947 1.00 21.32 239 LEU A N 1
ATOM 1872 C CA . LEU A 1 245 ? 26.479 27.021 21.611 1.00 20.78 239 LEU A CA 1
ATOM 1873 C C . LEU A 1 245 ? 27.690 26.468 20.872 1.00 19.68 239 LEU A C 1
ATOM 1874 O O . LEU A 1 245 ? 27.780 25.239 20.741 1.00 19.61 239 LEU A O 1
ATOM 1879 N N . LEU A 1 246 ? 28.551 27.370 20.409 1.00 16.34 240 LEU A N 1
ATOM 1880 C CA . LEU A 1 246 ? 29.840 26.984 19.803 1.00 17.26 240 LEU A CA 1
ATOM 1881 C C . LEU A 1 246 ? 30.919 27.431 20.768 1.00 20.52 240 LEU A C 1
ATOM 1882 O O . LEU A 1 246 ? 31.000 28.618 21.072 1.00 18.03 240 LEU A O 1
ATOM 1887 N N . LEU A 1 247 ? 31.802 26.502 21.155 1.00 18.69 241 LEU A N 1
ATOM 1888 C CA . LEU A 1 247 ? 33.028 26.854 21.945 1.00 18.83 241 LEU A CA 1
ATOM 1889 C C . LEU A 1 247 ? 34.197 26.960 20.991 1.00 19.09 241 LEU A C 1
ATOM 1890 O O . LEU A 1 247 ? 34.322 26.143 20.118 1.00 18.77 241 LEU A O 1
ATOM 1895 N N . THR A 1 248 ? 35.037 27.968 21.160 1.00 16.88 242 THR A N 1
ATOM 1896 C CA . THR A 1 248 ? 36.160 28.215 20.307 1.00 16.62 242 THR A CA 1
ATOM 1897 C C . THR A 1 248 ? 37.473 28.103 21.098 1.00 18.47 242 THR A C 1
ATOM 1898 O O . THR A 1 248 ? 37.468 28.277 22.313 1.00 18.78 242 THR A O 1
ATOM 1902 N N . PHE A 1 249 ? 38.538 27.752 20.372 1.00 18.59 243 PHE A N 1
ATOM 1903 C CA . PHE A 1 249 ? 39.864 27.481 20.971 1.00 17.21 243 PHE A CA 1
ATOM 1904 C C . PHE A 1 249 ? 40.929 28.173 20.134 1.00 16.40 243 PHE A C 1
ATOM 1905 O O . PHE A 1 249 ? 40.802 28.433 18.906 1.00 17.95 243 PHE A O 1
ATOM 1913 N N . LYS A 1 250 ? 42.070 28.480 20.798 1.00 16.34 244 LYS A N 1
ATOM 1914 C CA . LYS A 1 250 ? 43.222 29.039 20.170 1.00 17.95 244 LYS A CA 1
ATOM 1915 C C . LYS A 1 250 ? 44.366 27.974 20.283 1.00 18.10 244 LYS A C 1
ATOM 1916 O O . LYS A 1 250 ? 44.662 27.561 21.447 1.00 19.13 244 LYS A O 1
ATOM 1922 N N . PRO A 1 251 ? 44.887 27.472 19.148 1.00 17.57 245 PRO A N 1
ATOM 1923 C CA . PRO A 1 251 ? 44.523 27.830 17.800 1.00 17.80 245 PRO A CA 1
ATOM 1924 C C . PRO A 1 251 ? 43.306 27.145 17.166 1.00 16.28 245 PRO A C 1
ATOM 1925 O O . PRO A 1 251 ? 42.824 27.616 16.088 1.00 17.27 245 PRO A O 1
ATOM 1929 N N . GLY A 1 252 ? 42.843 26.096 17.763 1.00 17.12 246 GLY A N 1
ATOM 1930 C CA . GLY A 1 252 ? 41.809 25.285 17.090 1.00 17.15 246 GLY A CA 1
ATOM 1931 C C . GLY A 1 252 ? 42.403 24.488 15.957 1.00 17.33 246 GLY A C 1
ATOM 1932 O O . GLY A 1 252 ? 43.622 24.463 15.797 1.00 17.54 246 GLY A O 1
ATOM 1933 N N . PHE A 1 253 ? 41.532 23.835 15.160 1.00 16.13 247 PHE A N 1
ATOM 1934 C CA . PHE A 1 253 ? 42.013 22.973 14.103 1.00 16.93 247 PHE A CA 1
ATOM 1935 C C . PHE A 1 253 ? 40.978 22.954 12.975 1.00 15.50 247 PHE A C 1
ATOM 1936 O O . PHE A 1 253 ? 41.172 23.645 11.929 1.00 18.46 247 PHE A O 1
ATOM 1944 N N . LEU A 1 254 ? 39.861 22.288 13.184 1.00 14.26 248 LEU A N 1
ATOM 1945 C CA . LEU A 1 254 ? 38.746 22.264 12.169 1.00 15.11 248 LEU A CA 1
ATOM 1946 C C . LEU A 1 254 ? 37.976 23.587 12.056 1.00 15.89 248 LEU A C 1
ATOM 1947 O O . LEU A 1 254 ? 37.436 23.900 10.970 1.00 16.33 248 LEU A O 1
ATOM 1952 N N . LEU A 1 255 ? 37.884 24.306 13.170 1.00 17.09 249 LEU A N 1
ATOM 1953 C CA . LEU A 1 255 ? 37.095 25.595 13.168 1.00 16.35 249 LEU A CA 1
ATOM 1954 C C . LEU A 1 255 ? 37.990 26.720 12.725 1.00 17.00 249 LEU A C 1
ATOM 1955 O O . LEU A 1 255 ? 38.593 27.440 13.494 1.00 20.25 249 LEU A O 1
ATOM 1960 N N . THR A 1 256 ? 38.076 26.845 11.437 1.00 17.78 250 THR A N 1
ATOM 1961 C CA . THR A 1 256 ? 38.886 27.852 10.791 1.00 17.87 250 THR A CA 1
ATOM 1962 C C . THR A 1 256 ? 38.130 29.194 10.932 1.00 19.33 250 THR A C 1
ATOM 1963 O O . THR A 1 256 ? 36.952 29.238 11.195 1.00 17.28 250 THR A O 1
ATOM 1967 N N . ASP A 1 257 ? 38.871 30.269 10.725 1.00 22.56 251 ASP A N 1
ATOM 1968 C CA . ASP A 1 257 ? 38.228 31.589 10.721 1.00 22.87 251 ASP A CA 1
ATOM 1969 C C . ASP A 1 257 ? 37.079 31.710 9.756 1.00 23.38 251 ASP A C 1
ATOM 1970 O O . ASP A 1 257 ? 36.070 32.307 10.072 1.00 21.70 251 ASP A O 1
ATOM 1975 N N . ALA A 1 258 ? 37.241 31.219 8.525 1.00 19.06 252 ALA A N 1
ATOM 1976 C CA . ALA A 1 258 ? 36.171 31.300 7.606 1.00 20.25 252 ALA A CA 1
ATOM 1977 C C . ALA A 1 258 ? 34.927 30.560 8.065 1.00 19.84 252 ALA A C 1
ATOM 1978 O O . ALA A 1 258 ? 33.790 30.953 7.806 1.00 19.62 252 ALA A O 1
ATOM 1980 N N . ILE A 1 259 ? 35.130 29.352 8.637 1.00 17.51 253 ILE A N 1
ATOM 1981 C CA . ILE A 1 259 ? 34.003 28.621 9.147 1.00 17.43 253 ILE A CA 1
ATOM 1982 C C . ILE A 1 259 ? 33.342 29.284 10.361 1.00 18.41 253 ILE A C 1
ATOM 1983 O O . ILE A 1 259 ? 32.116 29.257 10.494 1.00 19.85 253 ILE A O 1
ATOM 1988 N N . LEU A 1 260 ? 34.168 29.887 11.197 1.00 19.80 254 LEU A N 1
ATOM 1989 C CA . LEU A 1 260 ? 33.658 30.620 12.340 1.00 18.55 254 LEU A CA 1
ATOM 1990 C C . LEU A 1 260 ? 32.853 31.821 11.841 1.00 19.33 254 LEU A C 1
ATOM 1991 O O . LEU A 1 260 ? 31.755 32.059 12.353 1.00 20.45 254 LEU A O 1
ATOM 1996 N N . LYS A 1 261 ? 33.385 32.520 10.849 1.00 20.48 255 LYS A N 1
ATOM 1997 C CA . LYS A 1 261 ? 32.621 33.687 10.246 1.00 21.61 255 LYS A CA 1
ATOM 1998 C C . LYS A 1 261 ? 31.314 33.188 9.624 1.00 23.66 255 LYS A C 1
ATOM 1999 O O . LYS A 1 261 ? 30.225 33.738 9.848 1.00 20.18 255 LYS A O 1
ATOM 2005 N N . TRP A 1 262 ? 31.343 32.071 8.827 1.00 19.19 256 TRP A N 1
ATOM 2006 C CA . TRP A 1 262 ? 30.096 31.512 8.350 1.00 19.61 256 TRP A CA 1
ATOM 2007 C C . TRP A 1 262 ? 29.091 31.209 9.462 1.00 20.09 256 TRP A C 1
ATOM 2008 O O . TRP A 1 262 ? 27.872 31.415 9.340 1.00 20.45 256 TRP A O 1
ATOM 2019 N N . SER A 1 263 ? 29.558 30.683 10.597 1.00 18.28 257 SER A N 1
ATOM 2020 C CA . SER A 1 263 ? 28.666 30.245 11.591 1.00 16.91 257 SER A CA 1
ATOM 2021 C C . SER A 1 263 ? 27.947 31.472 12.187 1.00 18.19 257 SER A C 1
ATOM 2022 O O . SER A 1 263 ? 26.767 31.398 12.476 1.00 18.17 257 SER A O 1
ATOM 2025 N N . GLN A 1 264 ? 28.748 32.497 12.338 1.00 17.83 258 GLN A N 1
ATOM 2026 C CA . GLN A 1 264 ? 28.214 33.785 12.950 1.00 21.18 258 GLN A CA 1
ATOM 2027 C C . GLN A 1 264 ? 27.161 34.379 12.036 1.00 22.36 258 GLN A C 1
ATOM 2028 O O . GLN A 1 264 ? 26.171 34.942 12.543 1.00 22.09 258 GLN A O 1
ATOM 2034 N N . VAL A 1 265 ? 27.434 34.378 10.729 1.00 26.01 259 VAL A N 1
ATOM 2035 C CA . VAL A 1 265 ? 26.514 34.972 9.710 1.00 26.37 259 VAL A CA 1
ATOM 2036 C C . VAL A 1 265 ? 25.289 34.062 9.386 1.00 28.93 259 VAL A C 1
ATOM 2037 O O . VAL A 1 265 ? 24.221 34.553 9.024 1.00 31.33 259 VAL A O 1
ATOM 2041 N N . THR A 1 266 ? 25.383 32.722 9.515 1.00 21.60 260 THR A N 1
ATOM 2042 C CA . THR A 1 266 ? 24.338 31.809 9.020 1.00 23.47 260 THR A CA 1
ATOM 2043 C C . THR A 1 266 ? 23.521 31.070 10.074 1.00 19.19 260 THR A C 1
ATOM 2044 O O . THR A 1 266 ? 22.361 30.657 9.880 1.00 26.09 260 THR A O 1
ATOM 2048 N N . ILE A 1 267 ? 24.103 30.815 11.273 1.00 21.24 261 ILE A N 1
ATOM 2049 C CA . ILE A 1 267 ? 23.442 30.010 12.225 1.00 19.07 261 ILE A CA 1
ATOM 2050 C C . ILE A 1 267 ? 22.578 30.786 13.156 1.00 24.11 261 ILE A C 1
ATOM 2051 O O . ILE A 1 267 ? 23.051 31.819 13.655 1.00 25.12 261 ILE A O 1
ATOM 2056 N N . ARG A 1 268 ? 21.353 30.304 13.363 1.00 22.44 262 ARG A N 1
ATOM 2057 C CA . ARG A 1 268 ? 20.367 31.039 14.172 1.00 27.79 262 ARG A CA 1
ATOM 2058 C C . ARG A 1 268 ? 20.503 30.730 15.678 1.00 25.70 262 ARG A C 1
ATOM 2059 O O . ARG A 1 268 ? 20.630 29.588 16.125 1.00 24.81 262 ARG A O 1
ATOM 2067 N N . ASN A 1 269 ? 20.384 31.790 16.500 1.00 23.89 263 ASN A N 1
ATOM 2068 C CA . ASN A 1 269 ? 20.349 31.662 17.965 1.00 22.08 263 ASN A CA 1
ATOM 2069 C C . ASN A 1 269 ? 21.637 30.984 18.531 1.00 19.98 263 ASN A C 1
ATOM 2070 O O . ASN A 1 269 ? 21.533 30.067 19.370 1.00 22.29 263 ASN A O 1
ATOM 2075 N N . LEU A 1 270 ? 22.751 31.423 17.992 1.00 22.56 264 LEU A N 1
ATOM 2076 C CA . LEU A 1 270 ? 24.084 30.824 18.287 1.00 21.51 264 LEU A CA 1
ATOM 2077 C C . LEU A 1 270 ? 24.785 31.790 19.247 1.00 23.39 264 LEU A C 1
ATOM 2078 O O . LEU A 1 270 ? 24.967 32.963 18.942 1.00 24.85 264 LEU A O 1
ATOM 2083 N N . GLU A 1 271 ? 25.150 31.244 20.388 1.00 21.32 265 GLU A N 1
ATOM 2084 C CA . GLU A 1 271 ? 26.100 31.858 21.286 1.00 23.07 265 GLU A CA 1
ATOM 2085 C C . GLU A 1 271 ? 27.463 31.220 21.038 1.00 22.27 265 GLU A C 1
ATOM 2086 O O . GLU A 1 271 ? 27.545 30.006 20.790 1.00 21.92 265 GLU A O 1
ATOM 2092 N N . ILE A 1 272 ? 28.475 32.051 21.087 1.00 23.23 266 ILE A N 1
ATOM 2093 C CA . ILE A 1 272 ? 29.864 31.652 20.853 1.00 22.63 266 ILE A CA 1
ATOM 2094 C C . ILE A 1 272 ? 30.728 32.112 22.022 1.00 24.93 266 ILE A C 1
ATOM 2095 O O . ILE A 1 272 ? 30.758 33.297 22.311 1.00 24.96 266 ILE A O 1
ATOM 2100 N N . GLU A 1 273 ? 31.492 31.183 22.621 1.00 24.11 267 GLU A N 1
ATOM 2101 C CA . GLU A 1 273 ? 32.300 31.446 23.820 1.00 25.14 267 GLU A CA 1
ATOM 2102 C C . GLU A 1 273 ? 33.676 30.871 23.581 1.00 26.26 267 GLU A C 1
ATOM 2103 O O . GLU A 1 273 ? 33.788 29.671 23.168 1.00 22.87 267 GLU A O 1
ATOM 2109 N N . ALA A 1 274 ? 34.693 31.735 23.767 1.00 25.09 268 ALA A N 1
ATOM 2110 C CA . ALA A 1 274 ? 36.079 31.276 23.876 1.00 24.41 268 ALA A CA 1
ATOM 2111 C C . ALA A 1 274 ? 36.282 30.356 25.102 1.00 26.60 268 ALA A C 1
ATOM 2112 O O . ALA A 1 274 ? 35.890 30.636 26.231 1.00 25.31 268 ALA A O 1
ATOM 2114 N N . ALA A 1 275 ? 36.994 29.241 24.894 1.00 22.11 269 ALA A N 1
ATOM 2115 C CA . ALA A 1 275 ? 37.206 28.272 25.906 1.00 20.71 269 ALA A CA 1
ATOM 2116 C C . ALA A 1 275 ? 38.726 28.054 26.122 1.00 19.27 269 ALA A C 1
ATOM 2117 O O . ALA A 1 275 ? 39.082 27.134 26.796 1.00 23.69 269 ALA A O 1
ATOM 2119 N N . GLY A 1 276 ? 39.554 28.966 25.632 1.00 22.20 270 GLY A N 1
ATOM 2120 C CA . GLY A 1 276 ? 40.979 28.910 25.971 1.00 22.65 270 GLY A CA 1
ATOM 2121 C C . GLY A 1 276 ? 41.798 28.175 24.915 1.00 22.37 270 GLY A C 1
ATOM 2122 O O . GLY A 1 276 ? 41.451 28.158 23.761 1.00 23.33 270 GLY A O 1
ATOM 2123 N N . ALA A 1 277 ? 42.969 27.696 25.339 1.00 20.98 271 ALA A N 1
ATOM 2124 C CA . ALA A 1 277 ? 43.984 27.140 24.494 1.00 19.40 271 ALA A CA 1
ATOM 2125 C C . ALA A 1 277 ? 43.630 25.664 24.196 1.00 15.28 271 ALA A C 1
ATOM 2126 O O . ALA A 1 277 ? 43.414 24.860 25.094 1.00 19.08 271 ALA A O 1
ATOM 2128 N N . GLY A 1 278 ? 43.631 25.327 22.909 1.00 17.49 272 GLY A N 1
ATOM 2129 C CA . GLY A 1 278 ? 43.410 23.910 22.520 1.00 16.59 272 GLY A CA 1
ATOM 2130 C C . GLY A 1 278 ? 43.554 23.778 21.053 1.00 15.93 272 GLY A C 1
ATOM 2131 O O . GLY A 1 278 ? 43.498 24.772 20.348 1.00 16.09 272 GLY A O 1
ATOM 2132 N N . ILE A 1 279 ? 43.757 22.523 20.552 1.00 14.81 273 ILE A N 1
ATOM 2133 C CA . ILE A 1 279 ? 43.907 22.238 19.139 1.00 15.30 273 ILE A CA 1
ATOM 2134 C C . ILE A 1 279 ? 42.652 21.560 18.615 1.00 16.34 273 ILE A C 1
ATOM 2135 O O . ILE A 1 279 ? 41.831 22.234 17.995 1.00 15.41 273 ILE A O 1
ATOM 2140 N N . HIS A 1 280 ? 42.463 20.301 18.968 1.00 15.60 274 HIS A N 1
ATOM 2141 C CA . HIS A 1 280 ? 41.343 19.560 18.421 1.00 16.04 274 HIS A CA 1
ATOM 2142 C C . HIS A 1 280 ? 40.617 18.731 19.443 1.00 15.72 274 HIS A C 1
ATOM 2143 O O . HIS A 1 280 ? 39.404 18.777 19.552 1.00 18.23 274 HIS A O 1
ATOM 2150 N N . PHE A 1 281 ? 41.358 17.890 20.187 1.00 15.19 275 PHE A N 1
ATOM 2151 C CA . PHE A 1 281 ? 40.790 16.955 21.172 1.00 16.78 275 PHE A CA 1
ATOM 2152 C C . PHE A 1 281 ? 40.675 17.722 22.491 1.00 19.13 275 PHE A C 1
ATOM 2153 O O . PHE A 1 281 ? 41.322 17.405 23.506 1.00 19.53 275 PHE A O 1
ATOM 2161 N N . VAL A 1 282 ? 39.827 18.741 22.436 1.00 19.88 276 VAL A N 1
ATOM 2162 C CA . VAL A 1 282 ? 39.771 19.7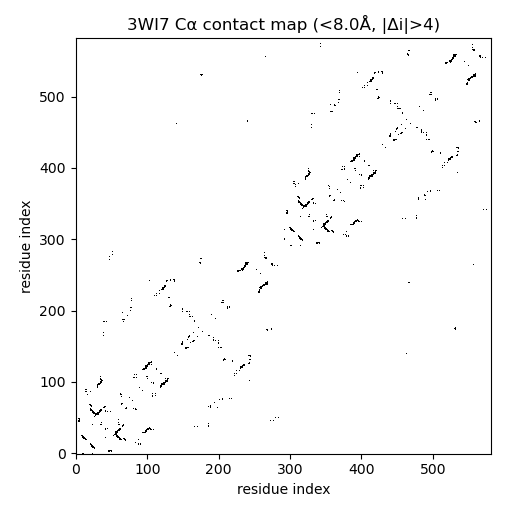69 23.464 1.00 20.02 276 VAL A CA 1
ATOM 2163 C C . VAL A 1 282 ? 39.190 19.230 24.726 1.00 19.57 276 VAL A C 1
ATOM 2164 O O . VAL A 1 282 ? 39.397 19.814 25.785 1.00 21.26 276 VAL A O 1
ATOM 2168 N N . GLN A 1 283 ? 38.465 18.089 24.659 1.00 18.07 277 GLN A N 1
ATOM 2169 C CA . GLN A 1 283 ? 38.009 17.413 25.864 1.00 21.23 277 GLN A CA 1
ATOM 2170 C C . GLN A 1 283 ? 39.119 16.879 26.763 1.00 23.15 277 GLN A C 1
ATOM 2171 O O . GLN A 1 283 ? 38.931 16.698 27.975 1.00 22.54 277 GLN A O 1
ATOM 2177 N N . GLU A 1 284 ? 40.296 16.642 26.200 1.00 21.44 278 GLU A N 1
ATOM 2178 C CA . GLU A 1 284 ? 41.481 16.288 26.984 1.00 23.20 278 GLU A CA 1
ATOM 2179 C C . GLU A 1 284 ? 42.236 17.557 27.358 1.00 22.53 278 GLU A C 1
ATOM 2180 O O . GLU A 1 284 ? 42.916 17.571 28.378 1.00 29.90 278 GLU A O 1
ATOM 2186 N N . GLU A 1 285 ? 42.154 18.617 26.559 1.00 21.56 279 GLU A N 1
ATOM 2187 C CA . GLU A 1 285 ? 42.931 19.821 26.779 1.00 22.29 279 GLU A CA 1
ATOM 2188 C C . GLU A 1 285 ? 42.313 20.789 27.794 1.00 25.10 279 GLU A C 1
ATOM 2189 O O . GLU A 1 285 ? 43.054 21.348 28.610 1.00 24.22 279 GLU A O 1
ATOM 2195 N N . GLN A 1 286 ? 40.986 20.989 27.741 1.00 21.98 280 GLN A N 1
ATOM 2196 C CA . GLN A 1 286 ? 40.309 21.974 28.611 1.00 23.03 280 GLN A CA 1
ATOM 2197 C C . GLN A 1 286 ? 38.996 21.404 29.185 1.00 21.47 280 GLN A C 1
ATOM 2198 O O . GLN A 1 286 ? 37.938 22.034 29.122 1.00 23.19 280 GLN A O 1
ATOM 2204 N N . PRO A 1 287 ? 39.082 20.246 29.846 1.00 24.00 281 PRO A N 1
ATOM 2205 C CA . PRO A 1 287 ? 37.814 19.676 30.275 1.00 25.45 281 PRO A CA 1
ATOM 2206 C C . PRO A 1 287 ? 37.125 20.472 31.396 1.00 26.78 281 PRO A C 1
ATOM 2207 O O . PRO A 1 287 ? 35.900 20.519 31.406 1.00 24.75 281 PRO A O 1
ATOM 2211 N N . GLU A 1 288 ? 37.919 21.081 32.285 1.00 30.07 282 GLU A N 1
ATOM 2212 C CA . GLU A 1 288 ? 37.371 21.991 33.352 1.00 31.43 282 GLU A CA 1
ATOM 2213 C C . GLU A 1 288 ? 36.653 23.169 32.738 1.00 26.58 282 GLU A C 1
ATOM 2214 O O . GLU A 1 288 ? 35.474 23.419 33.079 1.00 28.39 282 GLU A O 1
ATOM 2220 N N . THR A 1 289 ? 37.331 23.915 31.855 1.00 24.97 283 THR A N 1
ATOM 2221 C CA . THR A 1 289 ? 36.655 25.051 31.191 1.00 22.74 283 THR A CA 1
ATOM 2222 C C . THR A 1 289 ? 35.412 24.639 30.395 1.00 25.51 283 THR A C 1
ATOM 2223 O O . THR A 1 289 ? 34.341 25.299 30.472 1.00 25.31 283 THR A O 1
ATOM 2227 N N . ILE A 1 290 ? 35.519 23.566 29.609 1.00 23.59 284 ILE A N 1
ATOM 2228 C CA . ILE A 1 290 ? 34.379 23.145 28.830 1.00 23.59 284 ILE A CA 1
ATOM 2229 C C . ILE A 1 290 ? 33.172 22.767 29.717 1.00 20.92 284 ILE A C 1
ATOM 2230 O O . ILE A 1 290 ? 32.037 23.215 29.461 1.00 24.93 284 ILE A O 1
ATOM 2235 N N . ALA A 1 291 ? 33.394 21.975 30.779 1.00 23.01 285 ALA A N 1
ATOM 2236 C CA . ALA A 1 291 ? 32.298 21.555 31.666 1.00 24.40 285 ALA A CA 1
ATOM 2237 C C . ALA A 1 291 ? 31.646 22.759 32.340 1.00 25.44 285 ALA A C 1
ATOM 2238 O O . ALA A 1 291 ? 30.425 22.856 32.412 1.00 24.46 285 ALA A O 1
ATOM 2240 N N . ARG A 1 292 ? 32.475 23.707 32.742 1.00 26.78 286 ARG A N 1
ATOM 2241 C CA . ARG A 1 292 ? 31.996 24.977 33.325 1.00 25.78 286 ARG A CA 1
ATOM 2242 C C . ARG A 1 292 ? 31.168 25.811 32.354 1.00 25.93 286 ARG A C 1
ATOM 2243 O O . ARG A 1 292 ? 30.101 26.379 32.738 1.00 28.87 286 ARG A O 1
ATOM 2251 N N . LEU A 1 293 ? 31.641 25.978 31.126 1.00 24.16 287 LEU A N 1
ATOM 2252 C CA . LEU A 1 293 ? 30.868 26.743 30.142 1.00 22.65 287 LEU A CA 1
ATOM 2253 C C . LEU A 1 293 ? 29.578 25.967 29.787 1.00 23.41 287 LEU A C 1
ATOM 2254 O O . LEU A 1 293 ? 28.500 26.588 29.684 1.00 25.69 287 LEU A O 1
ATOM 2259 N N . LEU A 1 294 ? 29.632 24.625 29.702 1.00 24.05 288 LEU A N 1
ATOM 2260 C CA . LEU A 1 294 ? 28.451 23.847 29.409 1.00 24.08 288 LEU A CA 1
ATOM 2261 C C . LEU A 1 294 ? 27.425 23.989 30.546 1.00 29.03 288 LEU A C 1
ATOM 2262 O O . LEU A 1 294 ? 26.193 24.188 30.302 1.00 29.59 288 LEU A O 1
ATOM 2267 N N . ASP A 1 295 ? 27.941 23.854 31.762 1.00 28.91 289 ASP A N 1
ATOM 2268 C CA . ASP A 1 295 ? 27.124 23.971 32.982 1.00 32.23 289 ASP A CA 1
ATOM 2269 C C . ASP A 1 295 ? 26.426 25.317 33.004 1.00 30.47 289 ASP A C 1
ATOM 2270 O O . ASP A 1 295 ? 25.211 25.354 33.158 1.00 35.21 289 ASP A O 1
ATOM 2275 N N . ALA A 1 296 ? 27.141 26.428 32.791 1.00 27.74 290 ALA A N 1
ATOM 2276 C CA . ALA A 1 296 ? 26.470 27.746 32.837 1.00 29.97 290 ALA A CA 1
ATOM 2277 C C . ALA A 1 296 ? 25.375 27.749 31.752 1.00 32.79 290 ALA A C 1
ATOM 2278 O O . ALA A 1 296 ? 24.231 28.171 31.997 1.00 34.11 290 ALA A O 1
ATOM 2280 N N . TRP A 1 297 ? 25.715 27.261 30.547 1.00 29.46 291 TRP A N 1
ATOM 2281 C CA . TRP A 1 297 ? 24.741 27.293 29.453 1.00 31.06 291 TRP A CA 1
ATOM 2282 C C . TRP A 1 297 ? 23.484 26.453 29.718 1.00 30.53 291 TRP A C 1
ATOM 2283 O O . TRP A 1 297 ? 22.378 26.926 29.391 1.00 34.66 291 TRP A O 1
ATOM 2294 N N . LEU A 1 298 ? 23.626 25.251 30.301 1.00 28.25 292 LEU A N 1
ATOM 2295 C CA . LEU A 1 298 ? 22.471 24.353 30.560 1.00 31.91 292 LEU A CA 1
ATOM 2296 C C . LEU A 1 298 ? 21.527 24.986 31.584 1.00 35.64 292 LEU A C 1
ATOM 2297 O O . LEU A 1 298 ? 20.313 25.018 31.384 1.00 38.76 292 LEU A O 1
ATOM 2302 N N . THR A 1 299 ? 22.125 25.505 32.652 1.00 40.91 293 THR A N 1
ATOM 2303 C CA . THR A 1 299 ? 21.416 26.336 33.661 1.00 43.78 293 THR A CA 1
ATOM 2304 C C . THR A 1 299 ? 20.649 27.513 33.017 1.00 46.60 293 THR A C 1
ATOM 2305 O O . THR A 1 299 ? 19.437 27.660 33.269 1.00 48.28 293 THR A O 1
ATOM 2309 N N . ARG A 1 300 ? 21.323 28.328 32.189 1.00 41.20 294 ARG A N 1
ATOM 2310 C CA . ARG A 1 300 ? 20.670 29.425 31.445 1.00 43.17 294 ARG A CA 1
ATOM 2311 C C . ARG A 1 300 ? 19.470 28.885 30.642 1.00 48.18 294 ARG A C 1
ATOM 2312 O O . ARG A 1 300 ? 18.373 29.460 30.641 1.00 47.41 294 ARG A O 1
ATOM 2320 N N . ILE A 1 301 ? 19.660 27.761 29.964 1.00 44.07 295 ILE A N 1
ATOM 2321 C CA . ILE A 1 301 ? 18.556 27.169 29.221 1.00 48.12 295 ILE A CA 1
ATOM 2322 C C . ILE A 1 301 ? 17.409 26.776 30.153 1.00 50.63 295 ILE A C 1
ATOM 2323 O O . ILE A 1 301 ? 16.262 27.095 29.877 1.00 60.39 295 ILE A O 1
ATOM 2328 N N . ALA A 1 302 ? 17.727 26.083 31.235 1.00 52.91 296 ALA A N 1
ATOM 2329 C CA . ALA A 1 302 ? 16.730 25.627 32.198 1.00 56.63 296 ALA A CA 1
ATOM 2330 C C . ALA A 1 302 ? 15.910 26.804 32.734 1.00 59.53 296 ALA A C 1
ATOM 2331 O O . ALA A 1 302 ? 14.689 26.823 32.568 1.00 63.40 296 ALA A O 1
ATOM 2333 N N . PRO B 1 12 ? 67.976 47.789 9.238 1.00 43.10 6 PRO B N 1
ATOM 2334 C CA . PRO B 1 12 ? 67.331 46.554 9.664 1.00 42.49 6 PRO B CA 1
ATOM 2335 C C . PRO B 1 12 ? 65.838 46.469 9.347 1.00 37.52 6 PRO B C 1
ATOM 2336 O O . PRO B 1 12 ? 65.176 47.476 9.178 1.00 37.24 6 PRO B O 1
ATOM 2340 N N . HIS B 1 13 ? 65.286 45.262 9.398 1.00 36.42 7 HIS B N 1
ATOM 2341 C CA . HIS B 1 13 ? 63.873 45.048 9.141 1.00 36.39 7 HIS B CA 1
ATOM 2342 C C . HIS B 1 13 ? 62.992 46.038 9.896 1.00 37.75 7 HIS B C 1
ATOM 2343 O O . HIS B 1 13 ? 63.284 46.442 11.049 1.00 33.98 7 HIS B O 1
ATOM 2350 N N . SER B 1 14 ? 61.938 46.490 9.216 1.00 38.23 8 SER B N 1
ATOM 2351 C CA . SER B 1 14 ? 61.064 47.538 9.742 1.00 37.78 8 SER B CA 1
ATOM 2352 C C . SER B 1 14 ? 60.347 47.145 11.017 1.00 35.10 8 SER B C 1
ATOM 2353 O O . SER B 1 14 ? 59.958 47.984 11.813 1.00 36.73 8 SER B O 1
ATOM 2356 N N . ALA B 1 15 ? 60.140 45.852 11.218 1.00 36.39 9 ALA B N 1
ATOM 2357 C CA . ALA B 1 15 ? 59.439 45.395 12.407 1.00 32.38 9 ALA B CA 1
ATOM 2358 C C . ALA B 1 15 ? 60.229 45.619 13.713 1.00 28.53 9 ALA B C 1
ATOM 2359 O O . ALA B 1 15 ? 59.580 45.607 14.740 1.00 31.43 9 ALA B O 1
ATOM 2361 N N . PHE B 1 16 ? 61.545 45.890 13.640 1.00 28.48 10 PHE B N 1
ATOM 2362 C CA . PHE B 1 16 ? 62.368 46.323 14.837 1.00 25.88 10 PHE B CA 1
ATOM 2363 C C . PHE B 1 16 ? 62.039 47.742 15.215 1.00 30.61 10 PHE B C 1
ATOM 2364 O O . PHE B 1 16 ? 62.401 48.170 16.274 1.00 28.38 10 PHE B O 1
ATOM 2372 N N . GLY B 1 17 ? 61.379 48.465 14.310 1.00 30.32 11 GLY B N 1
ATOM 2373 C CA . GLY B 1 17 ? 60.750 49.753 14.647 1.00 33.93 11 GLY B CA 1
ATOM 2374 C C . GLY B 1 17 ? 61.556 50.960 14.204 1.00 32.26 11 GLY B C 1
ATOM 2375 O O . GLY B 1 17 ? 62.738 50.866 13.844 1.00 30.84 11 GLY B O 1
ATOM 2376 N N . ASP B 1 18 ? 60.885 52.109 14.250 1.00 42.94 12 ASP B N 1
ATOM 2377 C CA . ASP B 1 18 ? 61.492 53.418 13.981 1.00 44.05 12 ASP B CA 1
ATOM 2378 C C . ASP B 1 18 ? 62.737 53.638 14.820 1.00 42.99 12 ASP B C 1
ATOM 2379 O O . ASP B 1 18 ? 62.678 53.506 16.058 1.00 42.85 12 ASP B O 1
ATOM 2384 N N . GLY B 1 19 ? 63.847 53.939 14.145 1.00 35.45 13 GLY B N 1
ATOM 2385 C CA . GLY B 1 19 ? 65.093 54.334 14.773 1.00 35.39 13 GLY B CA 1
ATOM 2386 C C . GLY B 1 19 ? 66.176 53.289 14.935 1.00 33.93 13 GLY B C 1
ATOM 2387 O O . GLY B 1 19 ? 67.272 53.618 15.383 1.00 33.75 13 GLY B O 1
ATOM 2388 N N . ALA B 1 20 ? 65.889 52.028 14.577 1.00 29.62 14 ALA B N 1
ATOM 2389 C CA . ALA B 1 20 ? 66.843 50.955 14.765 1.00 30.05 14 ALA B CA 1
ATOM 2390 C C . ALA B 1 20 ? 67.954 50.955 13.757 1.00 29.24 14 ALA B C 1
ATOM 2391 O O . ALA B 1 20 ? 67.752 51.364 12.600 1.00 32.42 14 ALA B O 1
ATOM 2393 N N . LYS B 1 21 ? 69.122 50.464 14.113 1.00 31.55 15 LYS B N 1
ATOM 2394 C CA . LYS B 1 21 ? 70.237 50.438 13.187 1.00 32.60 15 LYS B CA 1
ATOM 2395 C C . LYS B 1 21 ? 70.838 49.075 13.213 1.00 32.54 15 LYS B C 1
ATOM 2396 O O . LYS B 1 21 ? 70.501 48.280 14.123 1.00 33.02 15 LYS B O 1
ATOM 2402 N N . ALA B 1 22 ? 71.730 48.798 12.273 1.00 25.30 16 ALA B N 1
ATOM 2403 C CA . ALA B 1 22 ? 72.474 47.545 12.211 1.00 27.00 16 ALA B CA 1
ATOM 2404 C C . ALA B 1 22 ? 73.914 47.766 11.841 1.00 30.83 16 ALA B C 1
ATOM 2405 O O . ALA B 1 22 ? 74.187 48.700 11.068 1.00 34.55 16 ALA B O 1
ATOM 2407 N N . TYR B 1 23 ? 74.827 46.911 12.320 1.00 30.45 17 TYR B N 1
ATOM 2408 C CA . TYR B 1 23 ? 76.230 46.978 11.976 1.00 28.40 17 TYR B CA 1
ATOM 2409 C C . TYR B 1 23 ? 76.844 45.649 12.284 1.00 31.14 17 TYR B C 1
ATOM 2410 O O . TYR B 1 23 ? 76.239 44.817 13.020 1.00 31.71 17 TYR B O 1
ATOM 2419 N N . ASP B 1 24 ? 78.039 45.449 11.781 1.00 30.96 18 ASP B N 1
ATOM 2420 C CA . ASP B 1 24 ? 78.765 44.250 12.042 1.00 33.34 18 ASP B CA 1
ATOM 2421 C C . ASP B 1 24 ? 79.830 44.531 13.106 1.00 31.67 18 ASP B C 1
ATOM 2422 O O . ASP B 1 24 ? 80.499 45.575 13.115 1.00 27.40 18 ASP B O 1
ATOM 2427 N N . VAL B 1 25 ? 79.994 43.591 14.018 1.00 25.21 19 VAL B N 1
ATOM 2428 C CA . VAL B 1 25 ? 80.936 43.697 15.069 1.00 25.39 19 VAL B CA 1
ATOM 2429 C C . VAL B 1 25 ? 81.996 42.673 14.773 1.00 31.08 19 VAL B C 1
ATOM 2430 O O . VAL B 1 25 ? 81.724 41.479 14.646 1.00 25.65 19 VAL B O 1
ATOM 2434 N N . PRO B 1 26 ? 83.286 43.119 14.659 1.00 30.01 20 PRO B N 1
ATOM 2435 C CA . PRO B 1 26 ? 84.268 42.070 14.453 1.00 31.65 20 PRO B CA 1
ATOM 2436 C C . PRO B 1 26 ? 84.543 41.159 15.631 1.00 34.14 20 PRO B C 1
ATOM 2437 O O . PRO B 1 26 ? 84.528 41.593 16.800 1.00 37.24 20 PRO B O 1
ATOM 2441 N N . ALA B 1 27 ? 84.814 39.884 15.346 1.00 32.51 21 ALA B N 1
ATOM 2442 C CA . ALA B 1 27 ? 85.103 38.910 16.387 1.00 34.73 21 ALA B CA 1
ATOM 2443 C C . ALA B 1 27 ? 85.901 37.775 15.772 1.00 38.70 21 ALA B C 1
ATOM 2444 O O . ALA B 1 27 ? 85.387 37.106 14.883 1.00 36.40 21 ALA B O 1
ATOM 2446 N N . PHE B 1 28 ? 87.160 37.607 16.203 1.00 31.99 22 PHE B N 1
ATOM 2447 C CA . PHE B 1 28 ? 88.011 36.489 15.806 1.00 35.58 22 PHE B CA 1
ATOM 2448 C C . PHE B 1 28 ? 88.036 36.376 14.268 1.00 30.44 22 PHE B C 1
ATOM 2449 O O . PHE B 1 28 ? 88.088 35.255 13.677 1.00 34.24 22 PHE B O 1
ATOM 2457 N N . GLY B 1 29 ? 88.075 37.526 13.612 1.00 29.05 23 GLY B N 1
ATOM 2458 C CA . GLY B 1 29 ? 88.185 37.607 12.189 1.00 30.44 23 GLY B CA 1
ATOM 2459 C C . GLY B 1 29 ? 86.931 37.373 11.403 1.00 32.94 23 GLY B C 1
ATOM 2460 O O . GLY B 1 29 ? 86.949 37.294 10.161 1.00 29.76 23 GLY B O 1
ATOM 2461 N N . LEU B 1 30 ? 85.818 37.221 12.145 1.00 27.55 24 LEU B N 1
ATOM 2462 C CA . LEU B 1 30 ? 84.500 37.022 11.577 1.00 26.74 24 LEU B CA 1
ATOM 2463 C C . LEU B 1 30 ? 83.694 38.306 11.812 1.00 27.41 24 LEU B C 1
ATOM 2464 O O . LEU B 1 30 ? 84.235 39.270 12.403 1.00 29.84 24 LEU B O 1
ATOM 2469 N N . GLN B 1 31 ? 82.432 38.303 11.401 1.00 27.27 25 GLN B N 1
ATOM 2470 C CA . GLN B 1 31 ? 81.513 39.438 11.575 1.00 25.24 25 GLN B CA 1
ATOM 2471 C C . GLN B 1 31 ? 80.183 38.991 12.305 1.00 24.80 25 GLN B C 1
ATOM 2472 O O . GLN B 1 31 ? 79.520 38.074 11.827 1.00 22.94 25 GLN B O 1
ATOM 2478 N N . ILE B 1 32 ? 79.815 39.742 13.338 1.00 22.11 26 ILE B N 1
ATOM 2479 C CA . ILE B 1 32 ? 78.609 39.443 14.131 1.00 19.16 26 ILE B CA 1
ATOM 2480 C C . ILE B 1 32 ? 77.670 40.571 13.865 1.00 16.36 26 ILE B C 1
ATOM 2481 O O . ILE B 1 32 ? 77.768 41.714 14.316 1.00 19.98 26 ILE B O 1
ATOM 2486 N N . HIS B 1 33 ? 76.602 40.223 13.146 1.00 20.54 27 HIS B N 1
ATOM 2487 C CA . HIS B 1 33 ? 75.571 41.173 12.844 1.00 16.92 27 HIS B CA 1
ATOM 2488 C C . HIS B 1 33 ? 74.752 41.573 14.071 1.00 23.67 27 HIS B C 1
ATOM 2489 O O . HIS B 1 33 ? 74.280 40.715 14.802 1.00 19.81 27 HIS B O 1
ATOM 2496 N N . THR B 1 34 ? 74.562 42.859 14.246 1.00 22.03 28 THR B N 1
ATOM 2497 C CA . THR B 1 34 ? 73.967 43.394 15.488 1.00 24.15 28 THR B CA 1
ATOM 2498 C C . THR B 1 34 ? 72.914 44.405 15.134 1.00 22.84 28 THR B C 1
ATOM 2499 O O . THR B 1 34 ? 73.131 45.315 14.306 1.00 25.72 28 THR B O 1
ATOM 2503 N N . VAL B 1 35 ? 71.760 44.324 15.771 1.00 21.30 29 VAL B N 1
ATOM 2504 C CA . VAL B 1 35 ? 70.669 45.262 15.634 1.00 21.78 29 VAL B CA 1
ATOM 2505 C C . VAL B 1 35 ? 70.494 46.131 16.902 1.00 27.44 29 VAL B C 1
ATOM 2506 O O . VAL B 1 35 ? 70.298 45.624 18.013 1.00 26.90 29 VAL B O 1
ATOM 2510 N N . GLU B 1 36 ? 70.542 47.459 16.760 1.00 25.01 30 GLU B N 1
ATOM 2511 C CA . GLU B 1 36 ? 70.575 48.311 17.930 1.00 27.99 30 GLU B CA 1
ATOM 2512 C C . GLU B 1 36 ? 69.483 49.375 17.966 1.00 28.11 30 GLU B C 1
ATOM 2513 O O . GLU B 1 36 ? 69.107 49.936 16.926 1.00 30.79 30 GLU B O 1
ATOM 2519 N N . HIS B 1 37 ? 68.950 49.683 19.155 1.00 28.96 31 HIS B N 1
ATOM 2520 C CA . HIS B 1 37 ? 68.012 50.796 19.295 1.00 30.03 31 HIS B CA 1
ATOM 2521 C C . HIS B 1 37 ? 68.089 51.521 20.631 1.00 36.40 31 HIS B C 1
ATOM 2522 O O . HIS B 1 37 ? 68.060 50.886 21.681 1.00 29.48 31 HIS B O 1
ATOM 2529 N N . GLY B 1 38 ? 68.160 52.861 20.595 1.00 36.00 32 GLY B N 1
ATOM 2530 C CA . GLY B 1 38 ? 68.006 53.661 21.820 1.00 34.82 32 GLY B CA 1
ATOM 2531 C C . GLY B 1 38 ? 69.325 53.843 22.547 1.00 35.11 32 GLY B C 1
ATOM 2532 O O . GLY B 1 38 ? 70.405 53.584 22.005 1.00 39.25 32 GLY B O 1
ATOM 2533 N N . SER B 1 39 ? 69.263 54.299 23.792 1.00 35.15 33 SER B N 1
ATOM 2534 C CA . SER B 1 39 ? 70.494 54.327 24.619 1.00 37.50 33 SER B CA 1
ATOM 2535 C C . SER B 1 39 ? 70.148 54.203 26.110 1.00 32.67 33 SER B C 1
ATOM 2536 O O . SER B 1 39 ? 68.952 54.202 26.516 1.00 37.00 33 SER B O 1
ATOM 2539 N N . GLY B 1 40 ? 71.187 54.080 26.916 1.00 36.42 34 GLY B N 1
ATOM 2540 C CA . GLY B 1 40 ? 71.011 53.706 28.310 1.00 34.78 34 GLY B CA 1
ATOM 2541 C C . GLY B 1 40 ? 71.666 52.371 28.583 1.00 29.48 34 GLY B C 1
ATOM 2542 O O . GLY B 1 40 ? 72.570 51.968 27.878 1.00 31.26 34 GLY B O 1
ATOM 2543 N N . ALA B 1 41 ? 71.192 51.736 29.649 1.00 34.33 35 ALA B N 1
ATOM 2544 C CA . ALA B 1 41 ? 71.681 50.439 30.081 1.00 28.86 35 ALA B CA 1
ATOM 2545 C C . ALA B 1 41 ? 71.408 49.419 28.915 1.00 24.59 35 ALA B C 1
ATOM 2546 O O . ALA B 1 41 ? 70.385 49.501 28.320 1.00 25.24 35 ALA B O 1
ATOM 2548 N N . PRO B 1 42 ? 72.381 48.552 28.592 1.00 27.10 36 PRO B N 1
ATOM 2549 C CA . PRO B 1 42 ? 72.224 47.629 27.406 1.00 23.01 36 PRO B CA 1
ATOM 2550 C C . PRO B 1 42 ? 71.245 46.503 27.787 1.00 22.51 36 PRO B C 1
ATOM 2551 O O . PRO B 1 42 ? 71.375 45.949 28.893 1.00 20.57 36 PRO B O 1
ATOM 2555 N N . ILE B 1 43 ? 70.275 46.232 26.908 1.00 21.74 37 ILE B N 1
ATOM 2556 C CA . ILE B 1 43 ? 69.347 45.042 27.007 1.00 18.96 37 ILE B CA 1
ATOM 2557 C C . ILE B 1 43 ? 69.677 44.185 25.776 1.00 19.10 37 ILE B C 1
ATOM 2558 O O . ILE B 1 43 ? 69.438 44.625 24.648 1.00 20.65 37 ILE B O 1
ATOM 2563 N N . VAL B 1 44 ? 70.223 42.993 26.017 1.00 16.77 38 VAL B N 1
ATOM 2564 C CA . VAL B 1 44 ? 70.794 42.163 24.954 1.00 15.56 38 VAL B CA 1
ATOM 2565 C C . VAL B 1 44 ? 69.949 40.910 24.798 1.00 15.97 38 VAL B C 1
ATOM 2566 O O . VAL B 1 44 ? 69.810 40.147 25.761 1.00 15.71 38 VAL B O 1
ATOM 2570 N N . PHE B 1 45 ? 69.457 40.706 23.567 1.00 14.54 39 PHE B N 1
ATOM 2571 C CA . PHE B 1 45 ? 68.615 39.582 23.186 1.00 15.08 39 PHE B CA 1
ATOM 2572 C C . PHE B 1 45 ? 69.489 38.552 22.463 1.00 15.04 39 PHE B C 1
ATOM 2573 O O . PHE B 1 45 ? 70.087 38.877 21.419 1.00 16.69 39 PHE B O 1
ATOM 2581 N N . LEU B 1 46 ? 69.463 37.303 22.884 1.00 12.84 40 LEU B N 1
ATOM 2582 C CA . LEU B 1 46 ? 70.225 36.206 22.262 1.00 12.76 40 LEU B CA 1
ATOM 2583 C C . LEU B 1 46 ? 69.259 35.060 21.892 1.00 13.18 40 LEU B C 1
ATOM 2584 O O . LEU B 1 46 ? 68.605 34.555 22.797 1.00 13.43 40 LEU B O 1
ATOM 2589 N N . HIS B 1 47 ? 69.086 34.820 20.589 1.00 14.00 41 HIS B N 1
ATOM 2590 C CA . HIS B 1 47 ? 68.277 33.760 20.030 1.00 12.76 41 HIS B CA 1
ATOM 2591 C C . HIS B 1 47 ? 69.001 32.434 20.127 1.00 12.69 41 HIS B C 1
ATOM 2592 O O . HIS B 1 47 ? 70.151 32.365 20.563 1.00 13.02 41 HIS B O 1
ATOM 2599 N N . GLY B 1 48 ? 68.361 31.389 19.599 1.00 12.26 42 GLY B N 1
ATOM 2600 C CA . GLY B 1 48 ? 68.941 30.073 19.511 1.00 12.60 42 GLY B CA 1
ATOM 2601 C C . GLY B 1 48 ? 68.744 29.437 18.111 1.00 12.12 42 GLY B C 1
ATOM 2602 O O . GLY B 1 48 ? 68.701 30.151 17.129 1.00 13.87 42 GLY B O 1
ATOM 2603 N N . ASN B 1 49 ? 68.709 28.098 18.063 1.00 13.36 43 ASN B N 1
ATOM 2604 C CA . ASN B 1 49 ? 68.667 27.392 16.802 1.00 13.50 43 ASN B CA 1
ATOM 2605 C C . ASN B 1 49 ? 67.241 27.158 16.296 1.00 12.79 43 ASN B C 1
ATOM 2606 O O . ASN B 1 49 ? 66.486 26.618 17.103 1.00 14.89 43 ASN B O 1
ATOM 2611 N N . PRO B 1 50 ? 66.926 27.363 14.974 1.00 12.95 44 PRO B N 1
ATOM 2612 C CA . PRO B 1 50 ? 67.701 27.942 13.901 1.00 14.99 44 PRO B CA 1
ATOM 2613 C C . PRO B 1 50 ? 67.301 29.344 13.516 1.00 12.42 44 PRO B C 1
ATOM 2614 O O . PRO B 1 50 ? 67.016 29.630 12.336 1.00 15.93 44 PRO B O 1
ATOM 2618 N N . THR B 1 51 ? 67.262 30.264 14.493 1.00 12.26 45 THR B N 1
ATOM 2619 C CA . THR B 1 51 ? 66.713 31.594 14.303 1.00 12.75 45 THR B CA 1
ATOM 2620 C C . THR B 1 51 ? 67.772 32.688 14.190 1.00 14.27 45 THR B C 1
ATOM 2621 O O . THR B 1 51 ? 68.891 32.407 13.751 1.00 15.33 45 THR B O 1
ATOM 2625 N N . SER B 1 52 ? 67.380 33.895 14.543 1.00 14.56 46 SER B N 1
ATOM 2626 C CA . SER B 1 52 ? 68.213 35.054 14.472 1.00 15.73 46 SER B CA 1
ATOM 2627 C C . SER B 1 52 ? 67.632 36.196 15.277 1.00 15.74 46 SER B C 1
ATOM 2628 O O . SER B 1 52 ? 66.602 36.059 15.922 1.00 15.15 46 SER B O 1
ATOM 2631 N N . SER B 1 53 ? 68.297 37.333 15.220 1.00 16.55 47 SER B N 1
ATOM 2632 C CA . SER B 1 53 ? 67.691 38.550 15.765 1.00 15.78 47 SER B CA 1
ATOM 2633 C C . SER B 1 53 ? 66.224 38.798 15.359 1.00 14.07 47 SER B C 1
ATOM 2634 O O . SER B 1 53 ? 65.422 39.373 16.084 1.00 16.45 47 SER B O 1
ATOM 2637 N N . TYR B 1 54 ? 65.818 38.381 14.162 1.00 16.01 48 TYR B N 1
ATOM 2638 C CA . TYR B 1 54 ? 64.507 38.533 13.673 1.00 15.62 48 TYR B CA 1
ATOM 2639 C C . TYR B 1 54 ? 63.400 37.953 14.575 1.00 15.49 48 TYR B C 1
ATOM 2640 O O . TYR B 1 54 ? 62.337 38.507 14.668 1.00 15.16 48 TYR B O 1
ATOM 2649 N N . LEU B 1 55 ? 63.723 36.882 15.267 1.00 15.07 49 LEU B N 1
ATOM 2650 C CA . LEU B 1 55 ? 62.801 36.284 16.208 1.00 14.60 49 LEU B CA 1
ATOM 2651 C C . LEU B 1 55 ? 62.351 37.254 17.276 1.00 13.76 49 LEU B C 1
ATOM 2652 O O . LEU B 1 55 ? 61.199 37.201 17.710 1.00 16.67 49 LEU B O 1
ATOM 2657 N N . TRP B 1 56 ? 63.200 38.209 17.613 1.00 15.30 50 TRP B N 1
ATOM 2658 C CA . TRP B 1 56 ? 62.890 39.110 18.708 1.00 14.94 50 TRP B CA 1
ATOM 2659 C C . TRP B 1 56 ? 62.167 40.366 18.267 1.00 16.88 50 TRP B C 1
ATOM 2660 O O . TRP B 1 56 ? 61.803 41.183 19.080 1.00 19.36 50 TRP B O 1
ATOM 2671 N N . ARG B 1 57 ? 61.954 40.529 16.966 1.00 17.16 51 ARG B N 1
ATOM 2672 C CA . ARG B 1 57 ? 61.527 41.825 16.411 1.00 17.92 51 ARG B CA 1
ATOM 2673 C C . ARG B 1 57 ? 60.327 42.521 17.098 1.00 19.33 51 ARG B C 1
ATOM 2674 O O . ARG B 1 57 ? 60.407 43.696 17.396 1.00 24.72 51 ARG B O 1
ATOM 2682 N N . HIS B 1 58 ? 59.255 41.779 17.384 1.00 19.59 52 HIS B N 1
ATOM 2683 C CA . HIS B 1 58 ? 58.038 42.320 17.990 1.00 21.72 52 HIS B CA 1
ATOM 2684 C C . HIS B 1 58 ? 58.256 42.694 19.463 1.00 22.81 52 HIS B C 1
ATOM 2685 O O . HIS B 1 58 ? 57.756 43.722 19.959 1.00 25.28 52 HIS B O 1
ATOM 2692 N N . ILE B 1 59 ? 59.015 41.869 20.191 1.00 20.65 53 ILE B N 1
ATOM 2693 C CA . ILE B 1 59 ? 59.320 42.164 21.590 1.00 19.66 53 ILE B CA 1
ATOM 2694 C C . ILE B 1 59 ? 60.236 43.396 21.636 1.00 19.60 53 ILE B C 1
ATOM 2695 O O . ILE B 1 59 ? 59.981 44.307 22.436 1.00 22.61 53 ILE B O 1
ATOM 2700 N N . PHE B 1 60 ? 61.255 43.432 20.767 1.00 20.79 54 PHE B N 1
ATOM 2701 C CA . PHE B 1 60 ? 62.259 44.475 20.716 1.00 19.40 54 PHE B CA 1
ATOM 2702 C C . PHE B 1 60 ? 61.532 45.795 20.477 1.00 23.43 54 PHE B C 1
ATOM 2703 O O . PHE B 1 60 ? 61.794 46.775 21.182 1.00 24.47 54 PHE B O 1
ATOM 2711 N N . ARG B 1 61 ? 60.651 45.798 19.499 1.00 24.79 55 ARG B N 1
ATOM 2712 C CA . ARG B 1 61 ? 59.906 47.025 19.173 1.00 29.15 55 ARG B CA 1
ATOM 2713 C C . ARG B 1 61 ? 58.983 47.493 20.321 1.00 30.37 55 ARG B C 1
ATOM 2714 O O . ARG B 1 61 ? 58.872 48.711 20.577 1.00 31.56 55 ARG B O 1
ATOM 2722 N N . ARG B 1 62 ? 58.347 46.559 21.027 1.00 28.27 56 ARG B N 1
ATOM 2723 C CA . ARG B 1 62 ? 57.536 46.853 22.195 1.00 27.42 56 ARG B CA 1
ATOM 2724 C C . ARG B 1 62 ? 58.357 47.409 23.365 1.00 25.98 56 ARG B C 1
ATOM 2725 O O . ARG B 1 62 ? 57.797 48.131 24.172 1.00 30.60 56 ARG B O 1
ATOM 2733 N N . LEU B 1 63 ? 59.645 47.142 23.444 1.00 27.38 57 LEU B N 1
ATOM 2734 C CA . LEU B 1 63 ? 60.458 47.610 24.576 1.00 27.56 57 LEU B CA 1
ATOM 2735 C C . LEU B 1 63 ? 61.240 48.867 24.300 1.00 28.27 57 LEU B C 1
ATOM 2736 O O . LEU B 1 63 ? 62.087 49.222 25.086 1.00 27.84 57 LEU B O 1
ATOM 2741 N N . HIS B 1 64 ? 60.996 49.538 23.171 1.00 33.88 58 HIS B N 1
ATOM 2742 C CA . HIS B 1 64 ? 61.683 50.788 22.884 1.00 31.94 58 HIS B CA 1
ATOM 2743 C C . HIS B 1 64 ? 61.645 51.740 24.090 1.00 28.84 58 HIS B C 1
ATOM 2744 O O . HIS B 1 64 ? 60.623 51.880 24.706 1.00 30.26 58 HIS B O 1
ATOM 2751 N N . GLY B 1 65 ? 62.767 52.355 24.411 1.00 35.15 59 GLY B N 1
ATOM 2752 C CA . GLY B 1 65 ? 62.803 53.284 25.536 1.00 35.71 59 GLY B CA 1
ATOM 2753 C C . GLY B 1 65 ? 63.183 52.700 26.876 1.00 39.86 59 GLY B C 1
ATOM 2754 O O . GLY B 1 65 ? 63.547 53.451 27.762 1.00 37.45 59 GLY B O 1
ATOM 2755 N N . HIS B 1 66 ? 63.116 51.372 27.059 1.00 34.96 60 HIS B N 1
ATOM 2756 C CA . HIS B 1 66 ? 63.587 50.788 28.340 1.00 32.31 60 HIS B CA 1
ATOM 2757 C C . HIS B 1 66 ? 65.118 50.844 28.458 1.00 31.19 60 HIS B C 1
ATOM 2758 O O . HIS B 1 66 ? 65.636 50.647 29.538 1.00 39.15 60 HIS B O 1
ATOM 2765 N N . GLY B 1 67 ? 65.848 51.141 27.381 1.00 29.79 61 GLY B N 1
ATOM 2766 C CA . GLY B 1 67 ? 67.298 51.048 27.342 1.00 26.41 61 GLY B CA 1
ATOM 2767 C C . GLY B 1 67 ? 67.926 50.993 25.957 1.00 24.16 61 GLY B C 1
ATOM 2768 O O . GLY B 1 67 ? 67.238 51.220 24.966 1.00 30.52 61 GLY B O 1
ATOM 2769 N N . ARG B 1 68 ? 69.199 50.704 25.871 1.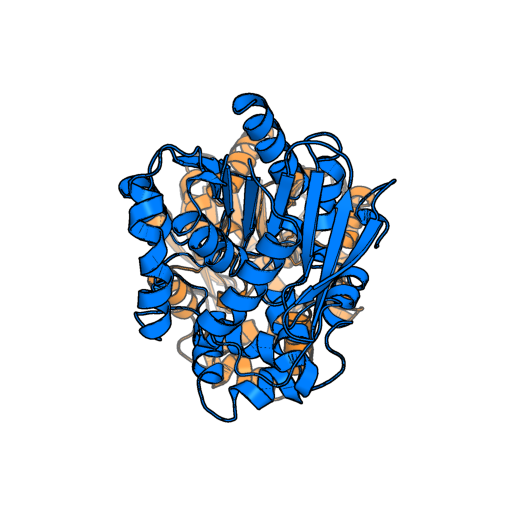00 24.12 62 ARG B N 1
ATOM 2770 C CA . ARG B 1 68 ? 69.868 50.470 24.600 1.00 22.11 62 ARG B CA 1
ATOM 2771 C C . ARG B 1 68 ? 69.652 48.941 24.191 1.00 23.98 62 ARG B C 1
ATOM 2772 O O . ARG B 1 68 ? 70.351 48.046 24.682 1.00 22.06 62 ARG B O 1
ATOM 2780 N N . LEU B 1 69 ? 68.658 48.747 23.346 1.00 23.52 63 LEU B N 1
ATOM 2781 C CA . LEU B 1 69 ? 68.311 47.390 22.842 1.00 22.97 63 LEU B CA 1
ATOM 2782 C C . LEU B 1 69 ? 69.356 46.879 21.871 1.00 24.20 63 LEU B C 1
ATOM 2783 O O . LEU B 1 69 ? 69.773 47.563 20.877 1.00 23.52 63 LEU B O 1
ATOM 2788 N N . LEU B 1 70 ? 69.830 45.671 22.114 1.00 19.03 64 LEU B N 1
ATOM 2789 C CA . LEU B 1 70 ? 70.802 45.063 21.245 1.00 19.15 64 LEU B CA 1
ATOM 2790 C C . LEU B 1 70 ? 70.379 43.641 20.937 1.00 20.34 64 LEU B C 1
ATOM 2791 O O . LEU B 1 70 ? 70.410 42.787 21.828 1.00 18.74 64 LEU B O 1
ATOM 2796 N N . ALA B 1 71 ? 70.110 43.350 19.654 1.00 17.96 65 ALA B N 1
ATOM 2797 C CA . ALA B 1 71 ? 69.814 41.941 19.268 1.00 19.06 65 ALA B CA 1
ATOM 2798 C C . ALA B 1 71 ? 70.877 41.451 18.277 1.00 19.42 65 ALA B C 1
ATOM 2799 O O . ALA B 1 71 ? 71.159 42.155 17.296 1.00 23.92 65 ALA B O 1
ATOM 2801 N N . VAL B 1 72 ? 71.487 40.321 18.528 1.00 19.87 66 VAL B N 1
ATOM 2802 C CA . VAL B 1 72 ? 72.581 39.783 17.779 1.00 20.79 66 VAL B CA 1
ATOM 2803 C C . VAL B 1 72 ? 72.136 38.613 16.912 1.00 21.34 66 VAL B C 1
ATOM 2804 O O . VAL B 1 72 ? 71.189 37.892 17.276 1.00 18.79 66 VAL B O 1
ATOM 2808 N N . ASP B 1 73 ? 72.755 38.476 15.741 1.00 18.19 67 ASP B N 1
ATOM 2809 C CA . ASP B 1 73 ? 72.764 37.230 15.057 1.00 17.12 67 ASP B CA 1
ATOM 2810 C C . ASP B 1 73 ? 73.989 36.455 15.429 1.00 17.31 67 ASP B C 1
ATOM 2811 O O . ASP B 1 73 ? 75.158 36.883 15.092 1.00 16.04 67 ASP B O 1
ATOM 2816 N N . LEU B 1 74 ? 73.838 35.284 16.059 1.00 16.23 68 LEU B N 1
ATOM 2817 C CA . LEU B 1 74 ? 74.944 34.471 16.501 1.00 15.36 68 LEU B CA 1
ATOM 2818 C C . LEU B 1 74 ? 75.759 34.029 15.242 1.00 18.77 68 LEU B C 1
ATOM 2819 O O . LEU B 1 74 ? 75.168 33.897 14.151 1.00 16.81 68 LEU B O 1
ATOM 2824 N N . ILE B 1 75 ? 77.085 33.873 15.437 1.00 17.98 69 ILE B N 1
ATOM 2825 C CA . ILE B 1 75 ? 77.918 33.300 14.337 1.00 19.31 69 ILE B CA 1
ATOM 2826 C C . ILE B 1 75 ? 77.207 32.001 13.911 1.00 17.46 69 ILE B C 1
ATOM 2827 O O . ILE B 1 75 ? 76.856 31.116 14.704 1.00 17.59 69 ILE B O 1
ATOM 2832 N N . GLY B 1 76 ? 77.102 31.821 12.573 1.00 18.37 70 GLY B N 1
ATOM 2833 C CA . GLY B 1 76 ? 76.408 30.657 12.040 1.00 16.92 70 GLY B CA 1
ATOM 2834 C C . GLY B 1 76 ? 75.016 30.984 11.565 1.00 16.45 70 GLY B C 1
ATOM 2835 O O . GLY B 1 76 ? 74.406 30.088 10.959 1.00 15.61 70 GLY B O 1
ATOM 2836 N N . TYR B 1 77 ? 74.505 32.182 11.843 1.00 15.56 71 TYR B N 1
ATOM 2837 C CA . TYR B 1 77 ? 73.116 32.570 11.689 1.00 14.86 71 TYR B CA 1
ATOM 2838 C C . TYR B 1 77 ? 72.923 33.971 11.101 1.00 17.53 71 TYR B C 1
ATOM 2839 O O . TYR B 1 77 ? 73.803 34.838 11.118 1.00 17.56 71 TYR B O 1
ATOM 2848 N N . GLY B 1 78 ? 71.700 34.267 10.637 1.00 14.98 72 GLY B N 1
ATOM 2849 C CA . GLY B 1 78 ? 71.261 35.558 10.288 1.00 17.52 72 GLY B CA 1
ATOM 2850 C C . GLY B 1 78 ? 72.190 36.141 9.225 1.00 19.80 72 GLY B C 1
ATOM 2851 O O . GLY B 1 78 ? 72.477 35.476 8.232 1.00 21.36 72 GLY B O 1
ATOM 2852 N N . GLN B 1 79 ? 72.699 37.309 9.541 1.00 20.16 73 GLN B N 1
ATOM 2853 C CA . GLN B 1 79 ? 73.605 38.045 8.629 1.00 20.51 73 GLN B CA 1
ATOM 2854 C C . GLN B 1 79 ? 75.017 38.048 9.158 1.00 24.24 73 GLN B C 1
ATOM 2855 O O . GLN B 1 79 ? 75.862 38.814 8.671 1.00 22.10 73 GLN B O 1
ATOM 2861 N N . SER B 1 80 ? 75.319 37.157 10.079 1.00 18.80 74 SER B N 1
ATOM 2862 C CA . SER B 1 80 ? 76.687 36.946 10.540 1.00 21.04 74 SER B CA 1
ATOM 2863 C C . SER B 1 80 ? 77.449 35.938 9.704 1.00 23.19 74 SER B C 1
ATOM 2864 O O . SER B 1 80 ? 76.863 35.176 8.903 1.00 21.86 74 SER B O 1
ATOM 2867 N N . SER B 1 81 ? 78.769 35.877 9.929 1.00 21.67 75 SER B N 1
ATOM 2868 C CA . SER B 1 81 ? 79.650 34.938 9.250 1.00 25.20 75 SER B CA 1
ATOM 2869 C C . SER B 1 81 ? 79.212 33.571 9.539 1.00 26.28 75 SER B C 1
ATOM 2870 O O . SER B 1 81 ? 78.622 33.322 10.602 1.00 22.48 75 SER B O 1
ATOM 2873 N N . LYS B 1 82 ? 79.416 32.666 8.596 1.00 23.29 76 LYS B N 1
ATOM 2874 C CA . LYS B 1 82 ? 79.134 31.252 8.804 1.00 23.11 76 LYS B CA 1
ATOM 2875 C C . LYS B 1 82 ? 80.338 30.440 8.368 1.00 24.01 76 LYS B C 1
ATOM 2876 O O . LYS B 1 82 ? 80.324 29.843 7.301 1.00 25.82 76 LYS B O 1
ATOM 2882 N N . PRO B 1 83 ? 81.387 30.404 9.182 1.00 23.70 77 PRO B N 1
ATOM 2883 C CA . PRO B 1 83 ? 82.634 29.698 8.821 1.00 23.26 77 PRO B CA 1
ATOM 2884 C C . PRO B 1 83 ? 82.551 28.218 8.971 1.00 26.20 77 PRO B C 1
ATOM 2885 O O . PRO B 1 83 ? 81.736 27.688 9.730 1.00 23.85 77 PRO B O 1
ATOM 2889 N N . ASP B 1 84 ? 83.414 27.499 8.239 1.00 22.36 78 ASP B N 1
ATOM 2890 C CA . ASP B 1 84 ? 83.451 26.079 8.301 1.00 25.89 78 ASP B CA 1
ATOM 2891 C C . ASP B 1 84 ? 84.199 25.559 9.518 1.00 27.76 78 ASP B C 1
ATOM 2892 O O . ASP B 1 84 ? 85.299 24.992 9.408 1.00 26.59 78 ASP B O 1
ATOM 2897 N N . ILE B 1 85 ? 83.632 25.779 10.716 1.00 27.96 79 ILE B N 1
ATOM 2898 C CA . ILE B 1 85 ? 84.225 25.341 11.957 1.00 26.67 79 ILE B CA 1
ATOM 2899 C C . ILE B 1 85 ? 83.399 24.236 12.515 1.00 26.89 79 ILE B C 1
ATOM 2900 O O . ILE B 1 85 ? 82.341 23.939 11.926 1.00 25.20 79 ILE B O 1
ATOM 2905 N N . GLU B 1 86 ? 83.857 23.570 13.582 1.00 27.09 80 GLU B N 1
ATOM 2906 C CA . GLU B 1 86 ? 83.056 22.654 14.304 1.00 27.10 80 GLU B CA 1
ATOM 2907 C C . GLU B 1 86 ? 82.246 23.558 15.307 1.00 25.42 80 GLU B C 1
ATOM 2908 O O . GLU B 1 86 ? 82.821 24.306 16.050 1.00 23.86 80 GLU B O 1
ATOM 2914 N N . TYR B 1 87 ? 80.910 23.493 15.261 1.00 23.82 81 TYR B N 1
ATOM 2915 C CA . TYR B 1 87 ? 80.073 24.384 16.117 1.00 21.64 81 TYR B CA 1
ATOM 2916 C C . TYR B 1 87 ? 79.934 23.746 17.478 1.00 23.02 81 TYR B C 1
ATOM 2917 O O . TYR B 1 87 ? 78.825 23.440 17.953 1.00 22.00 81 TYR B O 1
ATOM 2926 N N . THR B 1 88 ? 81.061 23.539 18.157 1.00 21.76 82 THR B N 1
ATOM 2927 C CA . THR B 1 88 ? 80.949 23.049 19.528 1.00 20.14 82 THR B CA 1
ATOM 2928 C C . THR B 1 88 ? 80.476 24.262 20.393 1.00 17.55 82 THR B C 1
ATOM 2929 O O . THR B 1 88 ? 80.456 25.416 19.992 1.00 19.41 82 THR B O 1
ATOM 2933 N N . LEU B 1 89 ? 80.012 23.934 21.559 1.00 18.68 83 LEU B N 1
ATOM 2934 C CA . LEU B 1 89 ? 79.563 25.013 22.439 1.00 18.19 83 LEU B CA 1
ATOM 2935 C C . LEU B 1 89 ? 80.707 25.962 22.798 1.00 17.93 83 LEU B C 1
ATOM 2936 O O . LEU B 1 89 ? 80.570 27.156 22.797 1.00 16.55 83 LEU B O 1
ATOM 2941 N N . GLU B 1 90 ? 81.892 25.407 23.070 1.00 21.10 84 GLU B N 1
ATOM 2942 C CA . GLU B 1 90 ? 82.991 26.274 23.443 1.00 23.54 84 GLU B CA 1
ATOM 2943 C C . GLU B 1 90 ? 83.444 27.087 22.259 1.00 20.83 84 GLU B C 1
ATOM 2944 O O . GLU B 1 90 ? 83.774 28.266 22.373 1.00 19.44 84 GLU B O 1
ATOM 2950 N N . ASN B 1 91 ? 83.391 26.504 21.055 1.00 22.10 85 ASN B N 1
ATOM 2951 C CA . ASN B 1 91 ? 83.622 27.341 19.882 1.00 21.21 85 ASN B CA 1
ATOM 2952 C C . ASN B 1 91 ? 82.611 28.470 19.595 1.00 24.48 85 ASN B C 1
ATOM 2953 O O . ASN B 1 91 ? 82.993 29.526 19.214 1.00 24.67 85 ASN B O 1
ATOM 2958 N N . GLN B 1 92 ? 81.303 28.255 19.776 1.00 19.35 86 GLN B N 1
ATOM 2959 C CA . GLN B 1 92 ? 80.383 29.347 19.719 1.00 18.40 86 GLN B CA 1
ATOM 2960 C C . GLN B 1 92 ? 80.506 30.406 20.851 1.00 14.84 86 GLN B C 1
ATOM 2961 O O . GLN B 1 92 ? 80.368 31.558 20.656 1.00 16.51 86 GLN B O 1
ATOM 2967 N N . GLN B 1 93 ? 80.768 29.927 22.060 1.00 17.30 87 GLN B N 1
ATOM 2968 C CA . GLN B 1 93 ? 80.881 30.820 23.237 1.00 15.92 87 GLN B CA 1
ATOM 2969 C C . GLN B 1 93 ? 81.936 31.881 23.018 1.00 16.42 87 GLN B C 1
ATOM 2970 O O . GLN B 1 93 ? 81.757 33.022 23.321 1.00 15.08 87 GLN B O 1
ATOM 2976 N N . ARG B 1 94 ? 83.037 31.483 22.344 1.00 17.72 88 ARG B N 1
ATOM 2977 C CA . ARG B 1 94 ? 84.143 32.429 22.234 1.00 19.99 88 ARG B CA 1
ATOM 2978 C C . ARG B 1 94 ? 83.739 33.649 21.439 1.00 17.25 88 ARG B C 1
ATOM 2979 O O . ARG B 1 94 ? 84.146 34.830 21.644 1.00 18.19 88 ARG B O 1
ATOM 2987 N N . TYR B 1 95 ? 82.892 33.437 20.414 1.00 17.93 89 TYR B N 1
ATOM 2988 C CA . TYR B 1 95 ? 82.379 34.549 19.697 1.00 17.57 89 TYR B CA 1
ATOM 2989 C C . TYR B 1 95 ? 81.396 35.501 20.390 1.00 17.96 89 TYR B C 1
ATOM 2990 O O . TYR B 1 95 ? 81.485 36.671 20.270 1.00 17.74 89 TYR B O 1
ATOM 2999 N N . VAL B 1 96 ? 80.517 34.955 21.208 1.00 18.12 90 VAL B N 1
ATOM 3000 C CA . VAL B 1 96 ? 79.689 35.751 22.099 1.00 17.94 90 VAL B CA 1
ATOM 3001 C C . VAL B 1 96 ? 80.572 36.601 23.052 1.00 15.77 90 VAL B C 1
ATOM 3002 O O . VAL B 1 96 ? 80.317 37.793 23.158 1.00 17.32 90 VAL B O 1
ATOM 3006 N N . ASP B 1 97 ? 81.522 35.991 23.653 1.00 17.12 91 ASP B N 1
ATOM 3007 C CA . ASP B 1 97 ? 82.496 36.622 24.607 1.00 18.65 91 ASP B CA 1
ATOM 3008 C C . ASP B 1 97 ? 83.195 37.772 23.914 1.00 20.36 91 ASP B C 1
ATOM 3009 O O . ASP B 1 97 ? 83.229 38.954 24.401 1.00 20.86 91 ASP B O 1
ATOM 3014 N N . ALA B 1 98 ? 83.641 37.462 22.695 1.00 21.16 92 ALA B N 1
ATOM 3015 C CA . ALA B 1 98 ? 84.364 38.445 21.864 1.00 23.89 92 ALA B CA 1
ATOM 3016 C C . ALA B 1 98 ? 83.437 39.591 21.566 1.00 21.20 92 ALA B C 1
ATOM 3017 O O . ALA B 1 98 ? 83.823 40.739 21.610 1.00 24.36 92 ALA B O 1
ATOM 3019 N N . TRP B 1 99 ? 82.154 39.341 21.319 1.00 23.94 93 TRP B N 1
ATOM 3020 C CA . TRP B 1 99 ? 81.215 40.398 21.089 1.00 17.38 93 TRP B CA 1
ATOM 3021 C C . TRP B 1 99 ? 80.967 41.390 22.292 1.00 20.59 93 TRP B C 1
ATOM 3022 O O . TRP B 1 99 ? 80.834 42.642 22.158 1.00 20.03 93 TRP B O 1
ATOM 3033 N N . PHE B 1 100 ? 80.728 40.782 23.471 1.00 19.58 94 PHE B N 1
ATOM 3034 C CA . PHE B 1 100 ? 80.555 41.628 24.645 1.00 19.89 94 PHE B CA 1
ATOM 3035 C C . PHE B 1 100 ? 81.797 42.535 24.943 1.00 19.93 94 PHE B C 1
ATOM 3036 O O . PHE B 1 100 ? 81.615 43.577 25.523 1.00 23.17 94 PHE B O 1
ATOM 3044 N N . ASP B 1 101 ? 82.948 42.064 24.588 1.00 23.65 95 ASP B N 1
ATOM 3045 C CA . ASP B 1 101 ? 84.256 42.753 24.859 1.00 24.48 95 ASP B CA 1
ATOM 3046 C C . ASP B 1 101 ? 84.461 43.782 23.854 1.00 25.39 95 ASP B C 1
ATOM 3047 O O . ASP B 1 101 ? 85.004 44.821 24.160 1.00 25.86 95 ASP B O 1
ATOM 3052 N N . ALA B 1 102 ? 83.952 43.555 22.654 1.00 26.90 96 ALA B N 1
ATOM 3053 C CA . ALA B 1 102 ? 84.070 44.518 21.560 1.00 23.82 96 ALA B CA 1
ATOM 3054 C C . ALA B 1 102 ? 83.214 45.716 21.811 1.00 24.79 96 ALA B C 1
ATOM 3055 O O . ALA B 1 102 ? 83.654 46.808 21.585 1.00 27.15 96 ALA B O 1
ATOM 3057 N N . LEU B 1 103 ? 82.016 45.559 22.393 1.00 24.32 97 LEU B N 1
ATOM 3058 C CA . LEU B 1 103 ? 81.151 46.668 22.733 1.00 22.25 97 LEU B CA 1
ATOM 3059 C C . LEU B 1 103 ? 81.387 47.174 24.179 1.00 21.07 97 LEU B C 1
ATOM 3060 O O . LEU B 1 103 ? 80.785 48.129 24.576 1.00 23.53 97 LEU B O 1
ATOM 3065 N N . ASP B 1 104 ? 82.254 46.475 24.883 1.00 25.77 98 ASP B N 1
ATOM 3066 C CA . ASP B 1 104 ? 82.648 46.755 26.273 1.00 27.05 98 ASP B CA 1
ATOM 3067 C C . ASP B 1 104 ? 81.483 47.032 27.202 1.00 26.49 98 ASP B C 1
ATOM 3068 O O . ASP B 1 104 ? 81.417 48.002 27.961 1.00 25.36 98 ASP B O 1
ATOM 3073 N N . LEU B 1 105 ? 80.485 46.140 27.146 1.00 22.68 99 LEU B N 1
ATOM 3074 C CA . LEU B 1 105 ? 79.274 46.423 27.801 1.00 20.87 99 LEU B CA 1
ATOM 3075 C C . LEU B 1 105 ? 79.396 46.187 29.349 1.00 16.38 99 LEU B C 1
ATOM 3076 O O . LEU B 1 105 ? 80.090 45.253 29.732 1.00 21.44 99 LEU B O 1
ATOM 3081 N N . ARG B 1 106 ? 78.655 46.995 30.078 1.00 20.77 100 ARG B N 1
ATOM 3082 C CA . ARG B 1 106 ? 78.339 46.835 31.519 1.00 21.60 100 ARG B CA 1
ATOM 3083 C C . ARG B 1 106 ? 76.881 47.046 31.818 1.00 20.95 100 ARG B C 1
ATOM 3084 O O . ARG B 1 106 ? 76.070 47.614 31.070 1.00 20.41 100 ARG B O 1
ATOM 3092 N N . ASN B 1 107 ? 76.518 46.700 33.056 1.00 23.11 101 ASN B N 1
ATOM 3093 C CA . ASN B 1 107 ? 75.172 46.877 33.471 1.00 22.83 101 ASN B CA 1
ATOM 3094 C C . ASN B 1 107 ? 74.168 46.184 32.551 1.00 19.00 101 ASN B C 1
ATOM 3095 O O . ASN B 1 107 ? 73.151 46.726 32.273 1.00 21.08 101 ASN B O 1
ATOM 3100 N N . VAL B 1 108 ? 74.529 44.975 32.156 1.00 22.06 102 VAL B N 1
ATOM 3101 C CA . VAL B 1 108 ? 73.798 44.272 31.100 1.00 19.29 102 VAL B CA 1
ATOM 3102 C C . VAL B 1 108 ? 72.565 43.529 31.629 1.00 17.55 102 VAL B C 1
ATOM 3103 O O . VAL B 1 108 ? 72.726 42.739 32.594 1.00 17.62 102 VAL B O 1
ATOM 3107 N N . THR B 1 109 ? 71.459 43.737 30.965 1.00 17.03 103 THR B N 1
ATOM 3108 C CA . THR B 1 109 ? 70.262 42.882 31.100 1.00 15.55 103 THR B CA 1
ATOM 3109 C C . THR B 1 109 ? 70.338 41.913 29.936 1.00 16.50 103 THR B C 1
ATOM 3110 O O . THR B 1 109 ? 70.315 42.375 28.743 1.00 17.77 103 THR B O 1
ATOM 3114 N N . LEU B 1 110 ? 70.299 40.622 30.266 1.00 14.92 104 LEU B N 1
ATOM 3115 C CA . LEU B 1 110 ? 70.239 39.543 29.263 1.00 14.53 104 LEU B CA 1
ATOM 3116 C C . LEU B 1 110 ? 68.816 39.095 29.061 1.00 15.22 104 LEU B C 1
ATOM 3117 O O . LEU B 1 110 ? 68.106 38.991 30.072 1.00 13.34 104 LEU B O 1
ATOM 3122 N N . VAL B 1 111 ? 68.378 38.837 27.799 1.00 12.74 105 VAL B N 1
ATOM 3123 C CA . VAL B 1 111 ? 67.086 38.299 27.523 1.00 12.54 105 VAL B CA 1
ATOM 3124 C C . VAL B 1 111 ? 67.371 37.116 26.553 1.00 11.89 105 VAL B C 1
ATOM 3125 O O . VAL B 1 111 ? 67.868 37.301 25.447 1.00 12.01 105 VAL B O 1
ATOM 3129 N N . LEU B 1 112 ? 67.122 35.889 27.015 1.00 11.22 106 LEU B N 1
ATOM 3130 C CA . LEU B 1 112 ? 67.756 34.712 26.420 1.00 11.48 106 LEU B CA 1
ATOM 3131 C C . LEU B 1 112 ? 66.768 33.589 26.145 1.00 11.35 106 LEU B C 1
ATOM 3132 O O . LEU B 1 112 ? 65.840 33.334 26.939 1.00 11.97 106 LEU B O 1
ATOM 3137 N N . GLN B 1 113 ? 66.953 32.915 24.998 1.00 12.00 107 GLN B N 1
ATOM 3138 C CA . GLN B 1 113 ? 66.141 31.740 24.639 1.00 11.78 107 GLN B CA 1
ATOM 3139 C C . GLN B 1 113 ? 67.008 30.656 24.007 1.00 13.16 107 GLN B C 1
ATOM 3140 O O . GLN B 1 113 ? 67.981 31.024 23.280 1.00 12.86 107 GLN B O 1
ATOM 3146 N N . ASP B 1 114 ? 66.672 29.357 24.235 1.00 13.97 108 ASP B N 1
ATOM 3147 C CA . ASP B 1 114 ? 67.330 28.205 23.562 1.00 13.95 108 ASP B CA 1
ATOM 3148 C C . ASP B 1 114 ? 68.857 28.310 23.790 1.00 13.11 108 ASP B C 1
ATOM 3149 O O . ASP B 1 114 ? 69.260 28.502 24.928 1.00 12.06 108 ASP B O 1
ATOM 3154 N N . TYR B 1 115 ? 69.698 28.088 22.791 1.00 12.32 109 TYR B N 1
ATOM 3155 C CA . TYR B 1 115 ? 71.174 28.156 22.989 1.00 12.34 109 TYR B CA 1
ATOM 3156 C C . TYR B 1 115 ? 71.601 29.537 23.421 1.00 12.05 109 TYR B C 1
ATOM 3157 O O . TYR B 1 115 ? 72.671 29.688 23.978 1.00 12.93 109 TYR B O 1
ATOM 3166 N N . GLY B 1 116 ? 70.794 30.556 23.128 1.00 11.69 110 GLY B N 1
ATOM 3167 C CA . GLY B 1 116 ? 71.095 31.917 23.607 1.00 12.95 110 GLY B CA 1
ATOM 3168 C C . GLY B 1 116 ? 71.195 31.953 25.128 1.00 13.31 110 GLY B C 1
ATOM 3169 O O . GLY B 1 116 ? 72.013 32.680 25.719 1.00 13.45 110 GLY B O 1
ATOM 3170 N N . ALA B 1 117 ? 70.372 31.157 25.802 1.00 10.86 111 ALA B N 1
ATOM 3171 C CA . ALA B 1 117 ? 70.509 30.956 27.253 1.00 11.53 111 ALA B CA 1
ATOM 3172 C C . ALA B 1 117 ? 71.801 30.341 27.629 1.00 11.77 111 ALA B C 1
ATOM 3173 O O . ALA B 1 117 ? 72.423 30.766 28.575 1.00 13.37 111 ALA B O 1
ATOM 3175 N N . ALA B 1 118 ? 72.186 29.273 26.922 1.00 12.16 112 ALA B N 1
ATOM 3176 C CA . ALA B 1 118 ? 73.426 28.568 27.224 1.00 11.58 112 ALA B CA 1
ATOM 3177 C C . ALA B 1 118 ? 74.570 29.530 27.131 1.00 13.75 112 ALA B C 1
ATOM 3178 O O . ALA B 1 118 ? 75.382 29.639 28.069 1.00 13.65 112 ALA B O 1
ATOM 3180 N N . PHE B 1 119 ? 74.611 30.319 26.092 1.00 13.04 113 PHE B N 1
ATOM 3181 C CA . PHE B 1 119 ? 75.747 31.257 25.928 1.00 13.57 113 PHE B CA 1
ATOM 3182 C C . PHE B 1 119 ? 75.714 32.462 26.819 1.00 14.34 113 PHE B C 1
ATOM 3183 O O . PHE B 1 119 ? 76.766 32.892 27.337 1.00 15.54 113 PHE B O 1
ATOM 3191 N N . GLY B 1 120 ? 74.514 33.023 27.048 1.00 11.94 114 GLY B N 1
ATOM 3192 C CA . GLY B 1 120 ? 74.377 34.213 27.855 1.00 13.69 114 GLY B CA 1
ATOM 3193 C C . GLY B 1 120 ? 74.661 33.868 29.322 1.00 12.75 114 GLY B C 1
ATOM 3194 O O . GLY B 1 120 ? 75.339 34.655 30.058 1.00 13.93 114 GLY B O 1
ATOM 3195 N N . LEU B 1 121 ? 74.109 32.763 29.799 1.00 13.23 115 LEU B N 1
ATOM 3196 C CA . LEU B 1 121 ? 74.376 32.330 31.208 1.00 13.71 115 LEU B CA 1
ATOM 3197 C C . LEU B 1 121 ? 75.858 31.979 31.439 1.00 14.52 115 LEU B C 1
ATOM 3198 O O . LEU B 1 121 ? 76.424 32.255 32.500 1.00 15.48 115 LEU B O 1
ATOM 3203 N N . ASN B 1 122 ? 76.505 31.398 30.448 1.00 13.04 116 ASN B N 1
ATOM 3204 C CA . ASN B 1 122 ? 77.901 31.042 30.574 1.00 14.35 116 ASN B CA 1
ATOM 3205 C C . ASN B 1 122 ? 78.684 32.319 30.603 1.00 14.07 116 ASN B C 1
ATOM 3206 O O . ASN B 1 122 ? 79.606 32.452 31.464 1.00 15.69 116 ASN B O 1
ATOM 3211 N N . TRP B 1 123 ? 78.375 33.272 29.758 1.00 14.14 117 TRP B N 1
ATOM 3212 C CA . TRP B 1 123 ? 79.016 34.558 29.807 1.00 15.74 117 TRP B CA 1
ATOM 3213 C C . TRP B 1 123 ? 78.772 35.263 31.154 1.00 16.12 117 TRP B C 1
ATOM 3214 O O . TRP B 1 123 ? 79.740 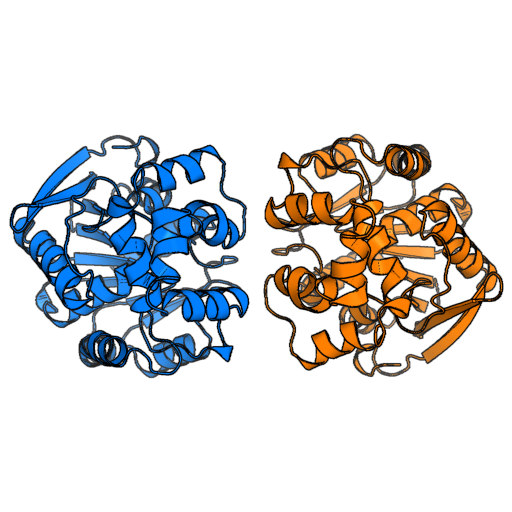35.714 31.774 1.00 16.40 117 TRP B O 1
ATOM 3225 N N . ALA B 1 124 ? 77.534 35.231 31.634 1.00 13.94 118 ALA B N 1
ATOM 3226 C CA . ALA B 1 124 ? 77.217 35.868 32.900 1.00 15.86 118 ALA B CA 1
ATOM 3227 C C . ALA B 1 124 ? 78.023 35.299 34.028 1.00 15.71 118 ALA B C 1
ATOM 3228 O O . ALA B 1 124 ? 78.533 36.052 34.913 1.00 19.11 118 ALA B O 1
ATOM 3230 N N . SER B 1 125 ? 78.196 33.993 34.050 1.00 14.56 119 SER B N 1
ATOM 3231 C CA . SER B 1 125 ? 78.882 33.290 35.127 1.00 16.56 119 SER B CA 1
ATOM 3232 C C . SER B 1 125 ? 80.380 33.705 35.237 1.00 19.33 119 SER B C 1
ATOM 3233 O O . SER B 1 125 ? 80.990 33.631 36.318 1.00 20.20 119 SER B O 1
ATOM 3236 N N . ARG B 1 126 ? 80.958 34.073 34.097 1.00 17.49 120 ARG B N 1
ATOM 3237 C CA . ARG B 1 126 ? 82.383 34.419 34.031 1.00 20.30 120 ARG B CA 1
ATOM 3238 C C . ARG B 1 126 ? 82.542 35.912 34.126 1.00 20.03 120 ARG B C 1
ATOM 3239 O O . ARG B 1 126 ? 83.696 36.438 34.249 1.00 23.52 120 ARG B O 1
ATOM 3247 N N . ASN B 1 127 ? 81.460 36.670 34.049 1.00 20.37 121 ASN B N 1
ATOM 3248 C CA . ASN B 1 127 ? 81.437 38.114 34.043 1.00 20.13 121 ASN B CA 1
ATOM 3249 C C . ASN B 1 127 ? 80.402 38.673 35.009 1.00 17.33 121 ASN B C 1
ATOM 3250 O O . ASN B 1 127 ? 79.634 39.597 34.720 1.00 18.63 121 ASN B O 1
ATOM 3255 N N . PRO B 1 128 ? 80.417 38.150 36.269 1.00 18.99 122 PRO B N 1
ATOM 3256 C CA . PRO B 1 128 ? 79.304 38.488 37.199 1.00 19.38 122 PRO B CA 1
ATOM 3257 C C . PRO B 1 128 ? 79.199 39.951 37.508 1.00 21.17 122 PRO B C 1
ATOM 3258 O O . PRO B 1 128 ? 78.132 40.467 37.745 1.00 21.58 122 PRO B O 1
ATOM 3262 N N . ASP B 1 129 ? 80.335 40.687 37.479 1.00 23.77 123 ASP B N 1
ATOM 3263 C CA . ASP B 1 129 ? 80.217 42.118 37.683 1.00 24.98 123 ASP B CA 1
ATOM 3264 C C . ASP B 1 129 ? 79.746 42.978 36.560 1.00 26.70 123 ASP B C 1
ATOM 3265 O O . ASP B 1 129 ? 79.424 44.139 36.772 1.00 27.18 123 ASP B O 1
ATOM 3270 N N . ARG B 1 130 ? 79.603 42.384 35.356 1.00 22.05 124 ARG B N 1
ATOM 3271 C CA . ARG B 1 130 ? 79.006 43.051 34.260 1.00 21.85 124 ARG B CA 1
ATOM 3272 C C . ARG B 1 130 ? 77.491 42.894 34.022 1.00 20.02 124 ARG B C 1
ATOM 3273 O O . ARG B 1 130 ? 76.940 43.580 33.174 1.00 22.60 124 ARG B O 1
ATOM 3281 N N . VAL B 1 131 ? 76.832 42.051 34.839 1.00 19.27 125 VAL B N 1
ATOM 3282 C CA . VAL B 1 131 ? 75.443 41.641 34.598 1.00 21.15 125 VAL B CA 1
ATOM 3283 C C . VAL B 1 131 ? 74.529 42.306 35.604 1.00 19.68 125 VAL B C 1
ATOM 3284 O O . VAL B 1 131 ? 74.827 42.266 36.823 1.00 21.41 125 VAL B O 1
ATOM 3288 N N . ARG B 1 132 ? 73.512 42.976 35.125 1.00 20.20 126 ARG B N 1
ATOM 3289 C CA . ARG B 1 132 ? 72.477 43.566 35.951 1.00 20.20 126 ARG B CA 1
ATOM 3290 C C . ARG B 1 132 ? 71.351 42.630 36.306 1.00 19.32 126 ARG B C 1
ATOM 3291 O O . ARG B 1 132 ? 70.882 42.604 37.481 1.00 18.43 126 ARG B O 1
ATOM 3299 N N . ALA B 1 133 ? 70.916 41.848 35.308 1.00 16.97 127 ALA B N 1
ATOM 3300 C CA . ALA B 1 133 ? 69.699 41.080 35.443 1.00 14.97 127 ALA B CA 1
ATOM 3301 C C . ALA B 1 133 ? 69.605 40.117 34.243 1.00 15.56 127 ALA B C 1
ATOM 3302 O O . ALA B 1 133 ? 70.230 40.356 33.197 1.00 14.10 127 ALA B O 1
ATOM 3304 N N . VAL B 1 134 ? 68.876 39.010 34.427 1.00 14.12 128 VAL B N 1
ATOM 3305 C CA . VAL B 1 134 ? 68.780 38.012 33.316 1.00 14.25 128 VAL B CA 1
ATOM 3306 C C . VAL B 1 134 ? 67.357 37.488 33.242 1.00 13.20 128 VAL B C 1
ATOM 3307 O O . VAL B 1 134 ? 66.805 37.056 34.254 1.00 15.09 128 VAL B O 1
ATOM 3311 N N . ALA B 1 135 ? 66.772 37.545 32.047 1.00 11.60 129 ALA B N 1
ATOM 3312 C CA . ALA B 1 135 ? 65.465 36.941 31.755 1.00 11.65 129 ALA B CA 1
ATOM 3313 C C . ALA B 1 135 ? 65.685 35.821 30.743 1.00 13.87 129 ALA B C 1
ATOM 3314 O O . ALA B 1 135 ? 66.520 35.954 29.865 1.00 13.99 129 ALA B O 1
ATOM 3316 N N . PHE B 1 136 ? 65.089 34.668 30.994 1.00 13.56 130 PHE B N 1
ATOM 3317 C CA . PHE B 1 136 ? 65.200 33.564 30.066 1.00 13.56 130 PHE B CA 1
ATOM 3318 C C . PHE B 1 136 ? 63.940 32.725 29.953 1.00 14.35 130 PHE B C 1
ATOM 3319 O O . PHE B 1 136 ? 63.018 32.735 30.809 1.00 13.95 130 PHE B O 1
ATOM 3327 N N . PHE B 1 137 ? 63.867 32.004 28.820 1.00 12.42 131 PHE B N 1
ATOM 3328 C CA . PHE B 1 137 ? 62.748 31.081 28.629 1.00 13.55 131 PHE B CA 1
ATOM 3329 C C . PHE B 1 137 ? 63.093 30.071 27.542 1.00 14.11 131 PHE B C 1
ATOM 3330 O O . PHE B 1 137 ? 64.006 30.318 26.750 1.00 12.24 131 PHE B O 1
ATOM 3338 N N . GLU B 1 138 ? 62.467 28.891 27.559 1.00 14.79 132 GLU B N 1
ATOM 3339 C CA . GLU B 1 138 ? 62.808 27.809 26.653 1.00 12.74 132 GLU B CA 1
ATOM 3340 C C . GLU B 1 138 ? 64.353 27.695 26.501 1.00 12.88 132 GLU B C 1
ATOM 3341 O O . GLU B 1 138 ? 64.835 27.677 25.330 1.00 12.93 132 GLU B O 1
ATOM 3347 N N . PRO B 1 139 ? 65.024 27.529 27.642 1.00 12.86 133 PRO B N 1
ATOM 3348 C CA . PRO B 1 139 ? 66.498 27.602 27.606 1.00 13.22 133 PRO B CA 1
ATOM 3349 C C . PRO B 1 139 ? 67.138 26.238 27.358 1.00 14.32 133 PRO B C 1
ATOM 3350 O O . PRO B 1 139 ? 66.593 25.177 27.732 1.00 15.02 133 PRO B O 1
ATOM 3354 N N . VAL B 1 140 ? 68.324 26.276 26.742 1.00 12.39 134 VAL B N 1
ATOM 3355 C CA . VAL B 1 140 ? 69.250 25.188 26.899 1.00 13.35 134 VAL B CA 1
ATOM 3356 C C . VAL B 1 140 ? 70.028 25.412 28.199 1.00 14.63 134 VAL B C 1
ATOM 3357 O O . VAL B 1 140 ? 70.761 26.369 28.300 1.00 14.65 134 VAL B O 1
ATOM 3361 N N . LEU B 1 141 ? 69.722 24.595 29.188 1.00 13.75 135 LEU B N 1
ATOM 3362 C CA . LEU B 1 141 ? 70.115 24.804 30.589 1.00 14.96 135 LEU B CA 1
ATOM 3363 C C . LEU B 1 141 ? 70.608 23.634 31.332 1.00 15.75 135 LEU B C 1
ATOM 3364 O O . LEU B 1 141 ? 71.511 23.787 32.137 1.00 16.57 135 LEU B O 1
ATOM 3369 N N . ARG B 1 142 ? 70.022 22.455 31.096 1.00 14.97 136 ARG B N 1
ATOM 3370 C CA . ARG B 1 142 ? 70.197 21.256 31.880 1.00 17.29 136 ARG B CA 1
ATOM 3371 C C . ARG B 1 142 ? 69.944 20.055 30.946 1.00 16.58 136 ARG B C 1
ATOM 3372 O O . ARG B 1 142 ? 69.154 20.155 29.987 1.00 15.09 136 ARG B O 1
ATOM 3380 N N . ASN B 1 143 ? 70.547 18.914 31.265 1.00 17.36 137 ASN B N 1
ATOM 3381 C CA . ASN B 1 143 ? 70.158 17.667 30.650 1.00 19.64 137 ASN B CA 1
ATOM 3382 C C . ASN B 1 143 ? 68.654 17.462 30.672 1.00 16.96 137 ASN B C 1
ATOM 3383 O O . ASN B 1 143 ? 68.002 17.656 31.691 1.00 17.12 137 ASN B O 1
ATOM 3388 N N . ILE B 1 144 ? 68.126 16.998 29.526 1.00 17.48 138 ILE B N 1
ATOM 3389 C CA . ILE B 1 144 ? 66.722 16.756 29.315 1.00 16.44 138 ILE B CA 1
ATOM 3390 C C . ILE B 1 144 ? 66.523 15.213 29.226 1.00 17.31 138 ILE B C 1
ATOM 3391 O O . ILE B 1 144 ? 67.258 14.573 28.503 1.00 19.61 138 ILE B O 1
ATOM 3396 N N . ASP B 1 145 ? 65.517 14.713 29.889 1.00 18.53 139 ASP B N 1
ATOM 3397 C CA . ASP B 1 145 ? 65.069 13.332 29.692 1.00 22.93 139 ASP B CA 1
ATOM 3398 C C . ASP B 1 145 ? 64.287 13.215 28.370 1.00 22.56 139 ASP B C 1
ATOM 3399 O O . ASP B 1 145 ? 63.213 13.846 28.182 1.00 23.33 139 ASP B O 1
ATOM 3404 N N . SER B 1 146 ? 64.728 12.332 27.484 1.00 23.69 140 SER B N 1
ATOM 3405 C CA . SER B 1 146 ? 63.967 12.083 26.222 1.00 23.04 140 SER B CA 1
ATOM 3406 C C . SER B 1 146 ? 62.481 11.752 26.366 1.00 23.20 140 SER B C 1
ATOM 3407 O O . SER B 1 146 ? 61.666 12.129 25.505 1.00 21.91 140 SER B O 1
ATOM 3410 N N . VAL B 1 147 ? 62.072 11.055 27.427 1.00 25.15 141 VAL B N 1
ATOM 3411 C CA . VAL B 1 147 ? 60.656 10.748 27.629 1.00 27.90 141 VAL B CA 1
ATOM 3412 C C . VAL B 1 147 ? 59.825 12.025 27.788 1.00 27.15 141 VAL B C 1
ATOM 3413 O O . VAL B 1 147 ? 58.624 12.026 27.513 1.00 26.19 141 VAL B O 1
ATOM 3417 N N . ASP B 1 148 ? 60.489 13.140 28.168 1.00 26.20 142 ASP B N 1
ATOM 3418 C CA . ASP B 1 148 ? 59.825 14.422 28.330 1.00 23.51 142 ASP B CA 1
ATOM 3419 C C . ASP B 1 148 ? 59.709 15.307 27.067 1.00 22.68 142 ASP B C 1
ATOM 3420 O O . ASP B 1 148 ? 59.086 16.358 27.123 1.00 23.53 142 ASP B O 1
ATOM 3425 N N . LEU B 1 149 ? 60.277 14.885 25.953 1.00 19.85 143 LEU B N 1
ATOM 3426 C CA . LEU B 1 149 ? 60.214 15.634 24.710 1.00 19.79 143 LEU B CA 1
ATOM 3427 C C . LEU B 1 149 ? 59.349 14.925 23.669 1.00 22.84 143 LEU B C 1
ATOM 3428 O O . LEU B 1 149 ? 59.149 13.705 23.765 1.00 21.93 143 LEU B O 1
ATOM 3433 N N . SER B 1 150 ? 58.894 15.654 22.670 1.00 20.56 144 SER B N 1
ATOM 3434 C CA . SER B 1 150 ? 58.067 15.056 21.616 1.00 22.65 144 SER B CA 1
ATOM 3435 C C . SER B 1 150 ? 58.837 13.896 20.983 1.00 23.60 144 SER B C 1
ATOM 3436 O O . SER B 1 150 ? 59.952 14.052 20.594 1.00 20.86 144 SER B O 1
ATOM 3439 N N . PRO B 1 151 ? 58.207 12.722 20.831 1.00 27.22 145 PRO B N 1
ATOM 3440 C CA . PRO B 1 151 ? 58.912 11.588 20.172 1.00 29.15 145 PRO B CA 1
ATOM 3441 C C . PRO B 1 151 ? 59.331 11.937 18.734 1.00 29.83 145 PRO B C 1
ATOM 3442 O O . PRO B 1 151 ? 60.400 11.550 18.296 1.00 36.48 145 PRO B O 1
ATOM 3446 N N . GLU B 1 152 ? 58.546 12.743 18.036 1.00 30.01 146 GLU B N 1
ATOM 3447 C CA . GLU B 1 152 ? 58.914 13.202 16.667 1.00 33.19 146 GLU B CA 1
ATOM 3448 C C . GLU B 1 152 ? 60.313 13.850 16.692 1.00 29.26 146 GLU B C 1
ATOM 3449 O O . GLU B 1 152 ? 61.156 13.624 15.812 1.00 30.60 146 GLU B O 1
ATOM 3455 N N . PHE B 1 153 ? 60.541 14.715 17.688 1.00 22.35 147 PHE B N 1
ATOM 3456 C CA . PHE B 1 153 ? 61.811 15.372 17.754 1.00 20.16 147 PHE B CA 1
ATOM 3457 C C . PHE B 1 153 ? 62.938 14.420 18.186 1.00 19.15 147 PHE B C 1
ATOM 3458 O O . PHE B 1 153 ? 64.028 14.459 17.646 1.00 19.03 147 PHE B O 1
ATOM 3466 N N . VAL B 1 154 ? 62.664 13.594 19.181 1.00 18.96 148 VAL B N 1
ATOM 3467 C CA . VAL B 1 154 ? 63.630 12.664 19.725 1.00 21.26 148 VAL B CA 1
ATOM 3468 C C . VAL B 1 154 ? 64.131 11.702 18.635 1.00 21.37 148 VAL B C 1
ATOM 3469 O O . VAL B 1 154 ? 65.349 11.533 18.467 1.00 20.24 148 VAL B O 1
ATOM 3473 N N . THR B 1 155 ? 63.185 11.163 17.855 1.00 25.25 149 THR B N 1
ATOM 3474 C CA . THR B 1 155 ? 63.588 10.162 16.859 1.00 26.32 149 THR B CA 1
ATOM 3475 C C . THR B 1 155 ? 64.369 10.846 15.755 1.00 23.67 149 THR B C 1
ATOM 3476 O O . THR B 1 155 ? 65.323 10.267 15.269 1.00 25.49 149 THR B O 1
ATOM 3480 N N . ARG B 1 156 ? 63.979 12.072 15.359 1.00 20.60 150 ARG B N 1
ATOM 3481 C CA . ARG B 1 156 ? 64.722 12.795 14.351 1.00 21.42 150 ARG B CA 1
ATOM 3482 C C . ARG B 1 156 ? 66.087 13.128 14.853 1.00 23.36 150 ARG B C 1
ATOM 3483 O O . ARG B 1 156 ? 67.093 13.054 14.168 1.00 22.20 150 ARG B O 1
ATOM 3491 N N . ARG B 1 157 ? 66.163 13.545 16.106 1.00 22.02 151 ARG B N 1
ATOM 3492 C CA . ARG B 1 157 ? 67.464 13.894 16.617 1.00 21.57 151 ARG B CA 1
ATOM 3493 C C . ARG B 1 157 ? 68.460 12.723 16.560 1.00 20.92 151 ARG B C 1
ATOM 3494 O O . ARG B 1 157 ? 69.627 12.968 16.236 1.00 18.82 151 ARG B O 1
ATOM 3502 N N . ALA B 1 158 ? 67.981 11.562 16.986 1.00 22.37 152 ALA B N 1
ATOM 3503 C CA . ALA B 1 158 ? 68.812 10.337 17.020 1.00 25.48 152 ALA B CA 1
ATOM 3504 C C . ALA B 1 158 ? 69.395 10.120 15.608 1.00 26.60 152 ALA B C 1
ATOM 3505 O O . ALA B 1 158 ? 70.614 9.880 15.441 1.00 27.60 152 ALA B O 1
ATOM 3507 N N . LYS B 1 159 ? 68.554 10.304 14.597 1.00 26.41 153 LYS B N 1
ATOM 3508 C CA . LYS B 1 159 ? 69.012 10.205 13.196 1.00 31.18 153 LYS B CA 1
ATOM 3509 C C . LYS B 1 159 ? 70.030 11.263 12.828 1.00 27.19 153 LYS B C 1
ATOM 3510 O O . LYS B 1 159 ? 71.029 10.980 12.203 1.00 29.66 153 LYS B O 1
ATOM 3516 N N . LEU B 1 160 ? 69.795 12.519 13.238 1.00 21.10 154 LEU B N 1
ATOM 3517 C CA . LEU B 1 160 ? 70.742 13.564 12.956 1.00 20.60 154 LEU B CA 1
ATOM 3518 C C . LEU B 1 160 ? 72.118 13.348 13.572 1.00 21.33 154 LEU B C 1
ATOM 3519 O O . LEU B 1 160 ? 73.053 13.940 13.135 1.00 20.71 154 LEU B O 1
ATOM 3524 N N . ARG B 1 161 ? 72.223 12.557 14.622 1.00 22.02 155 ARG B N 1
ATOM 3525 C CA . ARG B 1 161 ? 73.480 12.445 15.332 1.00 23.05 155 ARG B CA 1
ATOM 3526 C C . ARG B 1 161 ? 74.371 11.501 14.517 1.00 29.15 155 ARG B C 1
ATOM 3527 O O . ARG B 1 161 ? 75.553 11.420 14.779 1.00 27.09 155 ARG B O 1
ATOM 3535 N N . GLN B 1 162 ? 73.748 10.825 13.565 1.00 28.43 156 GLN B N 1
ATOM 3536 C CA . GLN B 1 162 ? 74.467 9.869 12.681 1.00 30.14 156 GLN B CA 1
ATOM 3537 C C . GLN B 1 162 ? 75.330 10.643 11.709 1.00 32.20 156 GLN B C 1
ATOM 3538 O O . GLN B 1 162 ? 74.809 11.527 10.929 1.00 25.79 156 GLN B O 1
ATOM 3544 N N . PRO B 1 163 ? 76.650 10.326 11.692 1.00 31.80 157 PRO B N 1
ATOM 3545 C CA . PRO B 1 163 ? 77.490 10.989 10.727 1.00 30.02 157 PRO B CA 1
ATOM 3546 C C . PRO B 1 163 ? 76.911 10.821 9.292 1.00 29.04 157 PRO B C 1
ATOM 3547 O O . PRO B 1 163 ? 76.299 9.812 8.980 1.00 30.63 157 PRO B O 1
ATOM 3551 N N . GLY B 1 164 ? 77.041 11.848 8.477 1.00 33.27 158 GLY B N 1
ATOM 3552 C CA . GLY B 1 164 ? 76.437 11.837 7.129 1.00 34.96 158 GLY B CA 1
ATOM 3553 C C . GLY B 1 164 ? 74.931 12.027 7.027 1.00 33.27 158 GLY B C 1
ATOM 3554 O O . GLY B 1 164 ? 74.500 12.877 6.251 1.00 33.73 158 GLY B O 1
ATOM 3555 N N . GLU B 1 165 ? 74.147 11.195 7.712 1.00 30.86 159 GLU B N 1
ATOM 3556 C CA . GLU B 1 165 ? 72.697 11.243 7.671 1.00 35.09 159 GLU B CA 1
ATOM 3557 C C . GLU B 1 165 ? 72.192 12.620 8.154 1.00 32.87 159 GLU B C 1
ATOM 3558 O O . GLU B 1 165 ? 71.303 13.209 7.539 1.00 30.29 159 GLU B O 1
ATOM 3564 N N . GLY B 1 166 ? 72.786 13.141 9.218 1.00 30.24 160 GLY B N 1
ATOM 3565 C CA . GLY B 1 166 ? 72.441 14.517 9.642 1.00 27.19 160 GLY B CA 1
ATOM 3566 C C . GLY B 1 166 ? 72.734 15.617 8.629 1.00 25.81 160 GLY B C 1
ATOM 3567 O O . GLY B 1 166 ? 71.911 16.478 8.361 1.00 23.72 160 GLY B O 1
ATOM 3568 N N . GLU B 1 167 ? 73.892 15.553 7.969 1.00 22.94 161 GLU B N 1
ATOM 3569 C CA . GLU B 1 167 ? 74.325 16.546 7.049 1.00 23.67 161 GLU B CA 1
ATOM 3570 C C . GLU B 1 167 ? 73.355 16.508 5.841 1.00 24.47 161 GLU B C 1
ATOM 3571 O O . GLU B 1 167 ? 72.948 17.547 5.296 1.00 23.00 161 GLU B O 1
ATOM 3577 N N . ILE B 1 168 ? 72.992 15.305 5.408 1.00 26.41 162 ILE B N 1
ATOM 3578 C CA . ILE B 1 168 ? 72.081 15.160 4.266 1.00 28.02 162 ILE B CA 1
ATOM 3579 C C . ILE B 1 168 ? 70.703 15.764 4.572 1.00 27.49 162 ILE B C 1
ATOM 3580 O O . ILE B 1 168 ? 70.194 16.504 3.756 1.00 24.58 162 ILE B O 1
ATOM 3585 N N . PHE B 1 169 ? 70.086 15.419 5.715 1.00 24.31 163 PHE B N 1
ATOM 3586 C CA . PHE B 1 169 ? 68.782 15.970 6.089 1.00 24.09 163 PHE B CA 1
ATOM 3587 C C . PHE B 1 169 ? 68.799 17.465 6.301 1.00 23.22 163 PHE B C 1
ATOM 3588 O O . PHE B 1 169 ? 67.966 18.163 5.766 1.00 21.20 163 PHE B O 1
ATOM 3596 N N . VAL B 1 170 ? 69.734 17.964 7.111 1.00 21.87 164 VAL B N 1
ATOM 3597 C CA . VAL B 1 170 ? 69.782 19.423 7.427 1.00 20.90 164 VAL B CA 1
ATOM 3598 C C . VAL B 1 170 ? 70.371 20.303 6.372 1.00 21.56 164 VAL B C 1
ATOM 3599 O O . VAL B 1 170 ? 69.787 21.335 6.018 1.00 21.23 164 VAL B O 1
ATOM 3603 N N . GLN B 1 171 ? 71.521 19.894 5.778 1.00 20.68 165 GLN B N 1
ATOM 3604 C CA . GLN B 1 171 ? 72.215 20.813 4.939 1.00 21.98 165 GLN B CA 1
ATOM 3605 C C . GLN B 1 171 ? 71.757 20.525 3.472 1.00 23.89 165 GLN B C 1
ATOM 3606 O O . GLN B 1 171 ? 71.258 21.390 2.819 1.00 22.19 165 GLN B O 1
ATOM 3612 N N . GLN B 1 172 ? 71.873 19.287 3.007 1.00 24.19 166 GLN B N 1
ATOM 3613 C CA . GLN B 1 172 ? 71.617 19.046 1.550 1.00 23.12 166 GLN B CA 1
ATOM 3614 C C . GLN B 1 172 ? 70.152 19.158 1.141 1.00 24.74 166 GLN B C 1
ATOM 3615 O O . GLN B 1 172 ? 69.808 19.799 0.137 1.00 27.76 166 GLN B O 1
ATOM 3621 N N . GLU B 1 173 ? 69.275 18.552 1.922 1.00 25.11 167 GLU B N 1
ATOM 3622 C CA . GLU B 1 173 ? 67.873 18.526 1.670 1.00 25.82 167 GLU B CA 1
ATOM 3623 C C . GLU B 1 173 ? 67.106 19.686 2.322 1.00 26.95 167 GLU B C 1
ATOM 3624 O O . GLU B 1 173 ? 65.974 19.908 1.979 1.00 28.61 167 GLU B O 1
ATOM 3630 N N . ASN B 1 174 ? 67.728 20.378 3.274 1.00 24.30 168 ASN B N 1
ATOM 3631 C CA . ASN B 1 174 ? 67.099 21.518 4.006 1.00 22.76 168 ASN B CA 1
ATOM 3632 C C . ASN B 1 174 ? 65.831 21.163 4.770 1.00 23.81 168 ASN B C 1
ATOM 3633 O O . ASN B 1 174 ? 65.022 22.020 4.998 1.00 23.94 168 ASN B O 1
ATOM 3638 N N . ARG B 1 175 ? 65.689 19.955 5.261 1.00 20.53 169 ARG B N 1
ATOM 3639 C CA . ARG B 1 175 ? 64.490 19.542 5.908 1.00 22.70 169 ARG B CA 1
ATOM 3640 C C . ARG B 1 175 ? 64.328 20.042 7.345 1.00 19.90 169 ARG B C 1
ATOM 3641 O O . ARG B 1 175 ? 63.243 19.969 7.898 1.00 21.28 169 ARG B O 1
ATOM 3649 N N . PHE B 1 176 ? 65.395 20.575 7.900 1.00 19.66 170 PHE B N 1
ATOM 3650 C CA . PHE B 1 176 ? 65.255 21.173 9.250 1.00 17.88 170 PHE B CA 1
ATOM 3651 C C . PHE B 1 176 ? 64.428 22.451 9.077 1.00 19.15 170 PHE B C 1
ATOM 3652 O O . PHE B 1 176 ? 63.420 22.619 9.746 1.00 19.03 170 PHE B O 1
ATOM 3660 N N . LEU B 1 177 ? 64.757 23.245 8.097 1.00 18.47 171 LEU B N 1
ATOM 3661 C CA . LEU B 1 177 ? 64.099 24.530 7.897 1.00 16.78 171 LEU B CA 1
ATOM 3662 C C . LEU B 1 177 ? 62.788 24.407 7.152 1.00 20.87 171 LEU B C 1
ATOM 3663 O O . LEU B 1 177 ? 61.972 25.299 7.251 1.00 20.51 171 LEU B O 1
ATOM 3668 N N . THR B 1 178 ? 62.601 23.332 6.379 1.00 21.13 172 THR B N 1
ATOM 3669 C CA . THR B 1 178 ? 61.386 23.215 5.579 1.00 20.46 172 THR B CA 1
ATOM 3670 C C . THR B 1 178 ? 60.360 22.319 6.201 1.00 21.89 172 THR B C 1
ATOM 3671 O O . THR B 1 178 ? 59.182 22.370 5.825 1.00 24.91 172 THR B O 1
ATOM 3675 N N . GLU B 1 179 ? 60.780 21.455 7.112 1.00 22.37 173 GLU B N 1
ATOM 3676 C CA . GLU B 1 179 ? 59.818 20.585 7.740 1.00 27.38 173 GLU B CA 1
ATOM 3677 C C . GLU B 1 179 ? 59.793 20.755 9.247 1.00 23.09 173 GLU B C 1
ATOM 3678 O O . GLU B 1 179 ? 58.781 21.162 9.833 1.00 25.16 173 GLU B O 1
ATOM 3684 N N . LEU B 1 180 ? 60.906 20.430 9.881 1.00 19.65 174 LEU B N 1
ATOM 3685 C CA . LEU B 1 180 ? 60.907 20.255 11.326 1.00 20.42 174 LEU B CA 1
ATOM 3686 C C . LEU B 1 180 ? 60.635 21.573 12.036 1.00 20.11 174 LEU B C 1
ATOM 3687 O O . LEU B 1 180 ? 59.829 21.639 12.961 1.00 21.77 174 LEU B O 1
ATOM 3692 N N . PHE B 1 181 ? 61.338 22.624 11.577 1.00 18.22 175 PHE B N 1
ATOM 3693 C CA . PHE B 1 181 ? 61.147 23.997 12.131 1.00 16.08 175 PHE B CA 1
ATOM 3694 C C . PHE B 1 181 ? 59.688 24.514 12.089 1.00 17.88 175 PHE B C 1
ATOM 3695 O O . PHE B 1 181 ? 59.113 24.713 13.139 1.00 17.23 175 PHE B O 1
ATOM 3703 N N . PRO B 1 182 ? 59.060 24.557 10.903 1.00 19.78 176 PRO B N 1
ATOM 3704 C CA . PRO B 1 182 ? 57.682 25.071 10.827 1.00 22.42 176 PRO B CA 1
ATOM 3705 C C . PRO B 1 182 ? 56.671 24.208 11.539 1.00 23.63 176 PRO B C 1
ATOM 3706 O O . PRO B 1 182 ? 55.643 24.729 12.013 1.00 22.15 176 PRO B O 1
ATOM 3710 N N . TRP B 1 183 ? 56.960 22.920 11.693 1.00 20.85 177 TRP B N 1
ATOM 3711 C CA . TRP B 1 183 ? 56.000 22.074 12.357 1.00 24.55 177 TRP B CA 1
ATOM 3712 C C . TRP B 1 183 ? 55.826 22.391 13.831 1.00 22.17 177 TRP B C 1
ATOM 3713 O O . TRP B 1 183 ? 54.781 22.116 14.408 1.00 22.87 177 TRP B O 1
ATOM 3724 N N . PHE B 1 184 ? 56.845 22.995 14.462 1.00 19.16 178 PHE B N 1
ATOM 3725 C CA . PHE B 1 184 ? 56.860 23.132 15.864 1.00 18.42 178 PHE B CA 1
ATOM 3726 C C . PHE B 1 184 ? 56.323 24.461 16.343 1.00 20.81 178 PHE B C 1
ATOM 3727 O O . PHE B 1 184 ? 56.552 24.807 17.431 1.00 27.13 178 PHE B O 1
ATOM 3735 N N . PHE B 1 185 ? 55.461 25.092 15.556 1.00 19.72 179 PHE B N 1
ATOM 3736 C CA . PHE B 1 185 ? 54.777 26.361 15.896 1.00 17.19 179 PHE B CA 1
ATOM 3737 C C . PHE B 1 185 ? 53.337 25.996 16.227 1.00 21.08 179 PHE B C 1
ATOM 3738 O O . PHE B 1 185 ? 52.697 25.245 15.484 1.00 20.26 179 PHE B O 1
ATOM 3746 N N . LEU B 1 186 ? 52.831 26.605 17.289 1.00 21.33 180 LEU B N 1
ATOM 3747 C CA . LEU B 1 186 ? 51.443 26.395 17.680 1.00 25.99 180 LEU B CA 1
ATOM 3748 C C . LEU B 1 186 ? 50.530 26.932 16.613 1.00 27.18 180 LEU B C 1
ATOM 3749 O O . LEU B 1 186 ? 49.532 26.307 16.302 1.00 27.39 180 LEU B O 1
ATOM 3754 N N . THR B 1 187 ? 50.902 28.057 16.001 1.00 26.93 181 THR B N 1
ATOM 3755 C CA . THR B 1 187 ? 50.184 28.488 14.811 1.00 29.74 181 THR B CA 1
ATOM 3756 C C . THR B 1 187 ? 51.167 28.804 13.686 1.00 28.30 181 THR B C 1
ATOM 3757 O O . THR B 1 187 ? 52.193 29.338 13.942 1.00 27.28 181 THR B O 1
ATOM 3761 N N . PRO B 1 188 ? 50.858 28.450 12.432 1.00 36.70 182 PRO B N 1
ATOM 3762 C CA . PRO B 1 188 ? 51.879 28.606 11.396 1.00 35.52 182 PRO B CA 1
ATOM 3763 C C . PRO B 1 188 ? 52.402 30.008 11.210 1.00 35.33 182 PRO B C 1
ATOM 3764 O O . PRO B 1 188 ? 51.664 31.000 11.313 1.00 30.97 182 PRO B O 1
ATOM 3768 N N . LEU B 1 189 ? 53.688 30.075 10.891 1.00 29.26 183 LEU B N 1
ATOM 3769 C CA . LEU B 1 189 ? 54.271 31.259 10.404 1.00 28.69 183 LEU B CA 1
ATOM 3770 C C . LEU B 1 189 ? 53.625 31.658 9.105 1.00 27.66 183 LEU B C 1
ATOM 3771 O O . LEU B 1 189 ? 53.329 30.818 8.270 1.00 29.41 183 LEU B O 1
ATOM 3776 N N . ALA B 1 190 ? 53.461 32.942 8.929 1.00 28.60 184 ALA B N 1
ATOM 3777 C CA . ALA B 1 190 ? 53.122 33.458 7.642 1.00 31.11 184 ALA B CA 1
ATOM 3778 C C . ALA B 1 190 ? 54.306 33.177 6.732 1.00 28.89 184 ALA B C 1
ATOM 3779 O O . ALA B 1 190 ? 55.471 33.231 7.169 1.00 27.08 184 ALA B O 1
ATOM 3781 N N . PRO B 1 191 ? 54.024 32.882 5.442 1.00 29.78 185 PRO B N 1
ATOM 3782 C CA . PRO B 1 191 ? 55.033 32.659 4.402 1.00 27.47 185 PRO B CA 1
ATOM 3783 C C . PRO B 1 191 ? 56.179 33.609 4.377 1.00 25.10 185 PRO B C 1
ATOM 3784 O O . PRO B 1 191 ? 57.284 33.151 4.188 1.00 26.67 185 PRO B O 1
ATOM 3788 N N . GLU B 1 192 ? 55.939 34.914 4.537 1.00 25.54 186 GLU B N 1
ATOM 3789 C CA . GLU B 1 192 ? 57.008 35.858 4.412 1.00 32.61 186 GLU B CA 1
ATOM 3790 C C . GLU B 1 192 ? 57.912 35.777 5.649 1.00 26.04 186 GLU B C 1
ATOM 3791 O O . GLU B 1 192 ? 59.108 36.071 5.564 1.00 30.93 186 GLU B O 1
ATOM 3797 N N . ASP B 1 193 ? 57.339 35.394 6.783 1.00 28.04 187 ASP B N 1
ATOM 3798 C CA . ASP B 1 193 ? 58.187 35.219 7.990 1.00 28.04 187 ASP B CA 1
ATOM 3799 C C . ASP B 1 193 ? 59.006 33.934 7.861 1.00 25.50 187 ASP B C 1
ATOM 3800 O O . ASP B 1 193 ? 60.205 33.958 8.134 1.00 22.41 187 ASP B O 1
ATOM 3805 N N . LEU B 1 194 ? 58.402 32.844 7.395 1.00 24.91 188 LEU B N 1
ATOM 3806 C CA . LEU B 1 194 ? 59.192 31.624 7.174 1.00 27.12 188 LEU B CA 1
ATOM 3807 C C . LEU B 1 194 ? 60.301 31.886 6.141 1.00 26.50 188 LEU B C 1
ATOM 3808 O O . LEU B 1 194 ? 61.422 31.498 6.290 1.00 23.90 188 LEU B O 1
ATOM 3813 N N . ARG B 1 195 ? 59.992 32.644 5.095 1.00 29.70 189 ARG B N 1
ATOM 3814 C CA . ARG B 1 195 ? 61.013 33.158 4.194 1.00 29.83 189 ARG B CA 1
ATOM 3815 C C . ARG B 1 195 ? 62.159 33.931 4.877 1.00 25.44 189 ARG B C 1
ATOM 3816 O O . ARG B 1 195 ? 63.328 33.725 4.538 1.00 25.09 189 ARG B O 1
ATOM 3824 N N . GLN B 1 196 ? 61.830 34.810 5.821 1.00 22.06 190 GLN B N 1
ATOM 3825 C CA . GLN B 1 196 ? 62.855 35.551 6.579 1.00 23.44 190 GLN B CA 1
ATOM 3826 C C . GLN B 1 196 ? 63.796 34.599 7.305 1.00 20.06 190 GLN B C 1
ATOM 3827 O O . GLN B 1 196 ? 65.030 34.815 7.256 1.00 25.46 190 GLN B O 1
ATOM 3833 N N . TYR B 1 197 ? 63.241 33.526 7.885 1.00 20.25 191 TYR B N 1
ATOM 3834 C CA . TYR B 1 197 ? 64.048 32.495 8.576 1.00 18.54 191 TYR B CA 1
ATOM 3835 C C . TYR B 1 197 ? 64.862 31.673 7.676 1.00 19.19 191 TYR B C 1
ATOM 3836 O O . TYR B 1 197 ? 65.890 31.130 8.055 1.00 19.39 191 TYR B O 1
ATOM 3845 N N . GLN B 1 198 ? 64.457 31.591 6.399 1.00 19.43 192 GLN B N 1
ATOM 3846 C CA . GLN B 1 198 ? 65.207 30.762 5.457 1.00 19.62 192 GLN B CA 1
ATOM 3847 C C . GLN B 1 198 ? 66.263 31.524 4.615 1.00 18.17 192 GLN B C 1
ATOM 3848 O O . GLN B 1 198 ? 67.229 30.922 4.151 1.00 18.54 192 GLN B O 1
ATOM 3854 N N . THR B 1 199 ? 66.064 32.806 4.451 1.00 21.73 193 THR B N 1
ATOM 3855 C CA . THR B 1 199 ? 66.973 33.704 3.674 1.00 22.53 193 THR B CA 1
ATOM 3856 C C . THR B 1 199 ? 68.465 33.633 4.085 1.00 23.10 193 THR B C 1
ATOM 3857 O O . THR B 1 199 ? 69.357 33.611 3.242 1.00 20.26 193 THR B O 1
ATOM 3861 N N . PRO B 1 200 ? 68.791 33.523 5.398 1.00 20.81 194 PRO B N 1
ATOM 3862 C CA . PRO B 1 200 ? 70.170 33.330 5.807 1.00 19.72 194 PRO B CA 1
ATOM 3863 C C . PRO B 1 200 ? 70.835 32.067 5.317 1.00 19.05 194 PRO B C 1
ATOM 3864 O O . PRO B 1 200 ? 72.071 31.935 5.399 1.00 20.88 194 PRO B O 1
ATOM 3868 N N . PHE B 1 201 ? 70.052 31.109 4.796 1.00 19.73 195 PHE B N 1
ATOM 3869 C CA . PHE B 1 201 ? 70.514 29.779 4.559 1.00 17.93 195 PHE B CA 1
ATOM 3870 C C . PHE B 1 201 ? 70.295 29.336 3.095 1.00 19.71 195 PHE B C 1
ATOM 3871 O O . PHE B 1 201 ? 69.626 28.347 2.856 1.00 18.46 195 PHE B O 1
ATOM 3879 N N . PRO B 1 202 ? 70.934 30.066 2.173 1.00 19.53 196 PRO B N 1
ATOM 3880 C CA . PRO B 1 202 ? 70.707 29.745 0.716 1.00 24.48 196 PRO B CA 1
ATOM 3881 C C . PRO B 1 202 ? 71.394 28.483 0.268 1.00 25.91 196 PRO B C 1
ATOM 3882 O O . PRO B 1 202 ? 71.084 27.975 -0.832 1.00 27.89 196 PRO B O 1
ATOM 3886 N N . THR B 1 203 ? 72.355 27.986 1.034 1.00 25.56 197 THR B N 1
ATOM 3887 C CA . THR B 1 203 ? 73.153 26.844 0.598 1.00 25.53 197 THR B CA 1
ATOM 3888 C C . THR B 1 203 ? 73.287 25.764 1.666 1.00 29.89 197 THR B C 1
ATOM 3889 O O . THR B 1 203 ? 73.223 26.068 2.870 1.00 23.85 197 THR B O 1
ATOM 3893 N N . PRO B 1 204 ? 73.458 24.487 1.272 1.00 24.32 198 PRO B N 1
ATOM 3894 C CA . PRO B 1 204 ? 73.826 23.465 2.263 1.00 26.23 198 PRO B CA 1
ATOM 3895 C C . PRO B 1 204 ? 75.064 23.835 3.165 1.00 28.40 198 PRO B C 1
ATOM 3896 O O . PRO B 1 204 ? 75.055 23.665 4.419 1.00 25.80 198 PRO B O 1
ATOM 3900 N N . HIS B 1 205 ? 76.081 24.474 2.577 1.00 29.06 199 HIS B N 1
ATOM 3901 C CA . HIS B 1 205 ? 77.231 24.964 3.351 1.00 29.94 199 HIS B CA 1
ATOM 3902 C C . HIS B 1 205 ? 76.860 25.959 4.503 1.00 28.15 199 HIS B C 1
ATOM 3903 O O . HIS B 1 205 ? 77.415 25.875 5.624 1.00 27.92 199 HIS B O 1
ATOM 3910 N N . SER B 1 206 ? 75.923 26.845 4.201 1.00 23.09 200 SER B N 1
ATOM 3911 C CA . SER B 1 206 ? 75.559 27.956 5.067 1.00 24.69 200 SER B CA 1
ATOM 3912 C C . SER B 1 206 ? 74.822 27.325 6.269 1.00 20.78 200 SER B C 1
ATOM 3913 O O . SER B 1 206 ? 74.670 28.024 7.252 1.00 20.06 200 SER B O 1
ATOM 3916 N N . ARG B 1 207 ? 74.330 26.094 6.166 1.00 19.93 201 ARG B N 1
ATOM 3917 C CA . ARG B 1 207 ? 73.425 25.462 7.195 1.00 20.10 201 ARG B CA 1
ATOM 3918 C C . ARG B 1 207 ? 74.116 24.676 8.319 1.00 19.03 201 ARG B C 1
ATOM 3919 O O . ARG B 1 207 ? 73.487 24.004 9.088 1.00 19.89 201 ARG B O 1
ATOM 3927 N N . LYS B 1 208 ? 75.458 24.776 8.396 1.00 18.20 202 LYS B N 1
ATOM 3928 C CA . LYS B 1 208 ? 76.285 24.013 9.311 1.00 20.28 202 LYS B CA 1
ATOM 3929 C C . LYS B 1 208 ? 75.866 24.049 10.822 1.00 15.65 202 LYS B C 1
ATOM 3930 O O . LYS B 1 208 ? 75.715 23.004 11.461 1.00 18.06 202 LYS B O 1
ATOM 3936 N N . ALA B 1 209 ? 75.610 25.260 11.261 1.00 18.56 203 ALA B N 1
ATOM 3937 C CA . ALA B 1 209 ? 75.289 25.505 12.668 1.00 16.12 203 ALA B CA 1
ATOM 3938 C C . ALA B 1 209 ? 73.954 24.866 13.027 1.00 17.12 203 ALA B C 1
ATOM 3939 O O . ALA B 1 209 ? 73.724 24.395 14.168 1.00 14.72 203 ALA B O 1
ATOM 3941 N N . ILE B 1 210 ? 73.066 24.818 12.057 1.00 16.98 204 ILE B N 1
ATOM 3942 C CA . ILE B 1 210 ? 71.734 24.239 12.330 1.00 15.64 204 ILE B CA 1
ATOM 3943 C C . ILE B 1 210 ? 71.800 22.793 12.785 1.00 15.73 204 ILE B C 1
ATOM 3944 O O . ILE B 1 210 ? 71.072 22.343 13.653 1.00 15.24 204 ILE B O 1
ATOM 3949 N N . LEU B 1 211 ? 72.684 21.992 12.150 1.00 15.71 205 LEU B N 1
ATOM 3950 C CA . LEU B 1 211 ? 72.857 20.629 12.496 1.00 14.41 205 LEU B CA 1
ATOM 3951 C C . LEU B 1 211 ? 73.553 20.387 13.845 1.00 14.27 205 LEU B C 1
ATOM 3952 O O . LEU B 1 211 ? 73.290 19.407 14.471 1.00 17.22 205 LEU B O 1
ATOM 3957 N N . ALA B 1 212 ? 74.469 21.272 14.180 1.00 14.50 206 ALA B N 1
ATOM 3958 C CA . ALA B 1 212 ? 75.172 21.217 15.460 1.00 16.27 206 ALA B CA 1
ATOM 3959 C C . ALA B 1 212 ? 74.250 21.358 16.640 1.00 16.92 206 ALA B C 1
ATOM 3960 O O . ALA B 1 212 ? 74.449 20.730 17.650 1.00 16.20 206 ALA B O 1
ATOM 3962 N N . GLY B 1 213 ? 73.186 22.143 16.470 1.00 16.16 207 GLY B N 1
ATOM 3963 C CA . GLY B 1 213 ? 72.259 22.241 17.615 1.00 16.34 207 GLY B CA 1
ATOM 3964 C C . GLY B 1 213 ? 71.701 20.974 18.205 1.00 15.68 207 GLY B C 1
ATOM 3965 O O . GLY B 1 213 ? 71.870 20.647 19.393 1.00 15.37 207 GLY B O 1
ATOM 3966 N N . PRO B 1 214 ? 71.056 20.156 17.386 1.00 16.06 208 PRO B N 1
ATOM 3967 C CA . PRO B 1 214 ? 70.476 18.956 17.925 1.00 15.92 208 PRO B CA 1
ATOM 3968 C C . PRO B 1 214 ? 71.564 17.981 18.358 1.00 16.83 208 PRO B C 1
ATOM 3969 O O . PRO B 1 214 ? 71.339 17.221 19.299 1.00 16.17 208 PRO B O 1
ATOM 3973 N N . ARG B 1 215 ? 72.706 18.056 17.674 1.00 19.07 209 ARG B N 1
ATOM 3974 C CA . ARG B 1 215 ? 73.870 17.233 18.070 1.00 18.19 209 ARG B CA 1
ATOM 3975 C C . ARG B 1 215 ? 74.463 17.575 19.433 1.00 20.44 209 ARG B C 1
ATOM 3976 O O . ARG B 1 215 ? 74.911 16.668 20.155 1.00 21.27 209 ARG B O 1
ATOM 3984 N N . ASN B 1 216 ? 74.368 18.861 19.759 1.00 17.80 210 ASN B N 1
ATOM 3985 C CA . ASN B 1 216 ? 74.805 19.438 21.032 1.00 16.96 210 ASN B CA 1
ATOM 3986 C C . ASN B 1 216 ? 73.772 19.329 22.148 1.00 17.88 210 ASN B C 1
ATOM 3987 O O . ASN B 1 216 ? 74.120 19.417 23.316 1.00 17.82 210 ASN B O 1
ATOM 3992 N N . LEU B 1 217 ? 72.525 19.170 21.821 1.00 16.18 211 LEU B N 1
ATOM 3993 C CA . LEU B 1 217 ? 71.486 19.243 22.822 1.00 15.91 211 LEU B CA 1
ATOM 3994 C C . LEU B 1 217 ? 71.630 18.050 23.806 1.00 17.07 211 LEU B C 1
ATOM 3995 O O . LEU B 1 217 ? 71.726 16.890 23.375 1.00 18.11 211 LEU B O 1
ATOM 4000 N N . PRO B 1 218 ? 71.595 18.296 25.148 1.00 16.22 212 PRO B N 1
ATOM 4001 C CA . PRO B 1 218 ? 71.803 17.199 26.102 1.00 17.84 212 PRO B CA 1
ATOM 4002 C C . PRO B 1 218 ? 70.526 16.437 26.365 1.00 19.01 212 PRO B C 1
ATOM 4003 O O . PRO B 1 218 ? 69.576 16.995 26.915 1.00 17.35 212 PRO B O 1
ATOM 4007 N N . VAL B 1 219 ? 70.462 15.148 25.957 1.00 17.84 213 VAL B N 1
ATOM 4008 C CA . VAL B 1 219 ? 69.273 14.326 26.117 1.00 18.69 213 VAL B CA 1
ATOM 4009 C C . VAL B 1 219 ? 69.776 13.014 26.708 1.00 19.49 213 VAL B C 1
ATOM 4010 O O . VAL B 1 219 ? 70.692 12.433 26.131 1.00 22.75 213 VAL B O 1
ATOM 4014 N N . AS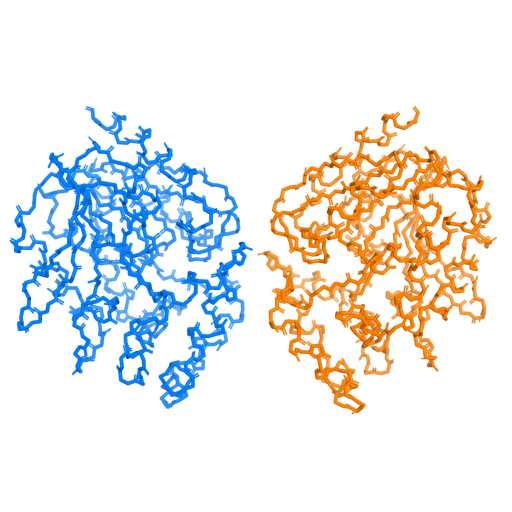P B 1 220 ? 69.201 12.611 27.830 1.00 21.39 214 ASP B N 1
ATOM 4015 C CA . ASP B 1 220 ? 69.584 11.328 28.495 1.00 25.23 214 ASP B CA 1
ATOM 4016 C C . ASP B 1 220 ? 71.103 11.269 28.712 1.00 28.70 214 ASP B C 1
ATOM 4017 O O . ASP B 1 220 ? 71.710 10.188 28.693 1.00 29.33 214 ASP B O 1
ATOM 4022 N N . GLY B 1 221 ? 71.689 12.414 29.031 1.00 24.85 215 GLY B N 1
ATOM 4023 C CA . GLY B 1 221 ? 73.069 12.560 29.434 1.00 24.07 215 GLY B CA 1
ATOM 4024 C C . GLY B 1 221 ? 74.074 12.681 28.339 1.00 24.39 215 GLY B C 1
ATOM 4025 O O . GLY B 1 221 ? 75.311 12.851 28.580 1.00 26.95 215 GLY B O 1
ATOM 4026 N N . GLU B 1 222 ? 73.594 12.645 27.095 1.00 26.01 216 GLU B N 1
ATOM 4027 C CA . GLU B 1 222 ? 74.475 12.825 25.963 1.00 25.18 216 GLU B CA 1
ATOM 4028 C C . GLU B 1 222 ? 74.104 13.982 25.079 1.00 24.07 216 GLU B C 1
ATOM 4029 O O . GLU B 1 222 ? 72.934 14.165 24.836 1.00 23.03 216 GLU B O 1
ATOM 4035 N N . PRO B 1 223 ? 75.096 14.649 24.535 1.00 21.07 217 PRO B N 1
ATOM 4036 C CA . PRO B 1 223 ? 76.522 14.358 24.810 1.00 24.62 217 PRO B CA 1
ATOM 4037 C C . PRO B 1 223 ? 76.971 14.830 26.170 1.00 26.08 217 PRO B C 1
ATOM 4038 O O . PRO B 1 223 ? 76.700 15.976 26.565 1.00 24.98 217 PRO B O 1
ATOM 4042 N N . ALA B 1 224 ? 77.807 14.018 26.854 1.00 26.47 218 ALA B N 1
ATOM 4043 C CA . ALA B 1 224 ? 78.326 14.454 28.183 1.00 23.43 218 ALA B CA 1
ATOM 4044 C C . ALA B 1 224 ? 79.112 15.759 28.128 1.00 22.69 218 ALA B C 1
ATOM 4045 O O . ALA B 1 224 ? 79.164 16.528 29.120 1.00 25.04 218 ALA B O 1
ATOM 4047 N N . SER B 1 225 ? 79.743 16.051 27.011 1.00 21.84 219 SER B N 1
ATOM 4048 C CA . SER B 1 225 ? 80.446 17.300 26.854 1.00 22.14 219 SER B CA 1
ATOM 4049 C C . SER B 1 225 ? 79.542 18.587 27.012 1.00 20.85 219 SER B C 1
ATOM 4050 O O . SER B 1 225 ? 79.977 19.617 27.521 1.00 20.51 219 SER B O 1
ATOM 4053 N N . THR B 1 226 ? 78.293 18.454 26.561 1.00 19.57 220 THR B N 1
ATOM 4054 C CA . THR B 1 226 ? 77.323 19.575 26.725 1.00 18.69 220 THR B CA 1
ATOM 4055 C C . THR B 1 226 ? 76.894 19.684 28.194 1.00 16.98 220 THR B C 1
ATOM 4056 O O . THR B 1 226 ? 76.798 20.806 28.714 1.00 17.73 220 THR B O 1
ATOM 4060 N N . VAL B 1 227 ? 76.716 18.542 28.836 1.00 18.10 221 VAL B N 1
ATOM 4061 C CA . VAL B 1 227 ? 76.326 18.453 30.266 1.00 18.55 221 VAL B CA 1
ATOM 4062 C C . VAL B 1 227 ? 77.416 19.199 31.035 1.00 20.04 221 VAL B C 1
ATOM 4063 O O . VAL B 1 227 ? 77.163 20.082 31.881 1.00 17.03 221 VAL B O 1
ATOM 4067 N N . ALA B 1 228 ? 78.673 18.873 30.721 1.00 18.90 222 ALA B N 1
ATOM 4068 C CA . ALA B 1 228 ? 79.821 19.583 31.344 1.00 22.78 222 ALA B CA 1
ATOM 4069 C C . ALA B 1 228 ? 79.880 21.081 31.109 1.00 19.52 222 ALA B C 1
ATOM 4070 O O . ALA B 1 228 ? 80.145 21.878 32.016 1.00 19.79 222 ALA B O 1
ATOM 4072 N N . PHE B 1 229 ? 79.589 21.497 29.875 1.00 18.23 223 PHE B N 1
ATOM 4073 C CA . PHE B 1 229 ? 79.584 22.864 29.506 1.00 16.76 223 PHE B CA 1
ATOM 4074 C C . PHE B 1 229 ? 78.541 23.654 30.296 1.00 14.72 223 PHE B C 1
ATOM 4075 O O . PHE B 1 229 ? 78.847 24.729 30.849 1.00 16.92 223 PHE B O 1
ATOM 4083 N N . LEU B 1 230 ? 77.335 23.116 30.347 1.00 16.38 224 LEU B N 1
ATOM 4084 C CA . LEU B 1 230 ? 76.230 23.769 31.062 1.00 15.33 224 LEU B CA 1
ATOM 4085 C C . LEU B 1 230 ? 76.423 23.834 32.570 1.00 16.74 224 LEU B C 1
ATOM 4086 O O . LEU B 1 230 ? 75.967 24.796 33.196 1.00 17.33 224 LEU B O 1
ATOM 4091 N N . GLU B 1 231 ? 77.091 22.799 33.105 1.00 15.30 225 GLU B N 1
ATOM 4092 C CA . GLU B 1 231 ? 77.408 22.766 34.523 1.00 17.25 225 GLU B CA 1
ATOM 4093 C C . GLU B 1 231 ? 78.226 23.981 34.976 1.00 15.54 225 GLU B C 1
ATOM 4094 O O . GLU B 1 231 ? 78.165 24.392 36.206 1.00 15.69 225 GLU B O 1
ATOM 4100 N N . GLN B 1 232 ? 78.993 24.572 34.102 1.00 16.90 226 GLN B N 1
ATOM 4101 C CA . GLN B 1 232 ? 79.828 25.721 34.428 1.00 18.72 226 GLN B CA 1
ATOM 4102 C C . GLN B 1 232 ? 79.146 26.975 34.993 1.00 19.17 226 GLN B C 1
ATOM 4103 O O . GLN B 1 232 ? 79.752 27.657 35.793 1.00 18.19 226 GLN B O 1
ATOM 4109 N N . ALA B 1 233 ? 77.891 27.263 34.602 1.00 16.72 227 ALA B N 1
ATOM 4110 C CA . ALA B 1 233 ? 77.150 28.396 35.077 1.00 16.06 227 ALA B CA 1
ATOM 4111 C C . ALA B 1 233 ? 76.342 28.109 36.370 1.00 14.48 227 ALA B C 1
ATOM 4112 O O . ALA B 1 233 ? 75.734 29.015 36.836 1.00 16.89 227 ALA B O 1
ATOM 4114 N N . VAL B 1 234 ? 76.307 26.879 36.794 1.00 15.54 228 VAL B N 1
ATOM 4115 C CA . VAL B 1 234 ? 75.417 26.441 37.904 1.00 17.01 228 VAL B CA 1
ATOM 4116 C C . VAL B 1 234 ? 75.806 27.140 39.200 1.00 17.36 228 VAL B C 1
ATOM 4117 O O . VAL B 1 234 ? 74.931 27.638 39.894 1.00 14.93 228 VAL B O 1
ATOM 4121 N N . ASN B 1 235 ? 77.093 27.267 39.512 1.00 18.33 229 ASN B N 1
ATOM 4122 C CA . ASN B 1 235 ? 77.468 28.014 40.743 1.00 17.02 229 ASN B CA 1
ATOM 4123 C C . ASN B 1 235 ? 77.006 29.424 40.743 1.00 17.06 229 ASN B C 1
ATOM 4124 O O . ASN B 1 235 ? 76.438 29.948 41.760 1.00 15.86 229 ASN B O 1
ATOM 4129 N N . TRP B 1 236 ? 77.176 30.125 39.607 1.00 14.51 230 TRP B N 1
ATOM 4130 C CA . TRP B 1 236 ? 76.673 31.445 39.467 1.00 14.79 230 TRP B CA 1
ATOM 4131 C C . TRP B 1 236 ? 75.167 31.514 39.652 1.00 15.38 230 TRP B C 1
ATOM 4132 O O . TRP B 1 236 ? 74.624 32.391 40.354 1.00 15.99 230 TRP B O 1
ATOM 4143 N N . LEU B 1 237 ? 74.470 30.593 39.009 1.00 14.16 231 LEU B N 1
ATOM 4144 C CA . LEU B 1 237 ? 73.020 30.540 39.101 1.00 13.26 231 LEU B CA 1
ATOM 4145 C C . LEU B 1 237 ? 72.538 30.401 40.568 1.00 12.83 231 LEU B C 1
ATOM 4146 O O . LEU B 1 237 ? 71.569 31.012 40.912 1.00 13.91 231 LEU B O 1
ATOM 4151 N N . ASN B 1 238 ? 73.261 29.591 41.273 1.00 14.39 232 ASN B N 1
ATOM 4152 C CA . ASN B 1 238 ? 72.956 29.144 42.683 1.00 14.58 232 ASN B CA 1
ATOM 4153 C C . ASN B 1 238 ? 73.336 30.174 43.728 1.00 17.50 232 ASN B C 1
ATOM 4154 O O . ASN B 1 238 ? 72.692 30.245 44.791 1.00 18.79 232 ASN B O 1
ATOM 4159 N N . THR B 1 239 ? 74.348 30.993 43.444 1.00 17.31 233 THR B N 1
ATOM 4160 C CA . THR B 1 239 ? 74.854 31.951 44.439 1.00 19.35 233 THR B CA 1
ATOM 4161 C C . THR B 1 239 ? 74.746 33.438 44.145 1.00 20.34 233 THR B C 1
ATOM 4162 O O . THR B 1 239 ? 74.838 34.254 45.060 1.00 21.74 233 THR B O 1
ATOM 4166 N N . SER B 1 240 ? 74.566 33.851 42.880 1.00 17.73 234 SER B N 1
ATOM 4167 C CA . SER B 1 240 ? 74.491 35.252 42.547 1.00 17.15 234 SER B CA 1
ATOM 4168 C C . SER B 1 240 ? 73.213 35.904 43.010 1.00 17.09 234 SER B C 1
ATOM 4169 O O . SER B 1 240 ? 72.166 35.320 42.915 1.00 18.38 234 SER B O 1
ATOM 4172 N N . ASP B 1 241 ? 73.301 37.147 43.540 1.00 18.61 235 ASP B N 1
ATOM 4173 C CA . ASP B 1 241 ? 72.152 37.968 43.861 1.00 21.04 235 ASP B CA 1
ATOM 4174 C C . ASP B 1 241 ? 71.397 38.564 42.725 1.00 19.00 235 ASP B C 1
ATOM 4175 O O . ASP B 1 241 ? 70.305 39.073 42.887 1.00 20.81 235 ASP B O 1
ATOM 4180 N N . THR B 1 242 ? 71.986 38.523 41.533 1.00 17.39 236 THR B N 1
ATOM 4181 C CA . THR B 1 242 ? 71.405 39.149 40.367 1.00 16.98 236 THR B CA 1
ATOM 4182 C C . THR B 1 242 ? 69.996 38.705 40.141 1.00 16.04 236 THR B C 1
ATOM 4183 O O . THR B 1 242 ? 69.750 37.478 40.228 1.00 16.28 236 THR B O 1
ATOM 4187 N N . PRO B 1 243 ? 69.055 39.621 39.920 1.00 18.50 237 PRO B N 1
ATOM 4188 C CA . PRO B 1 243 ? 67.666 39.273 39.638 1.00 18.27 237 PRO B CA 1
ATOM 4189 C C . PRO B 1 243 ? 67.589 38.414 38.348 1.00 16.73 237 PRO B C 1
ATOM 4190 O O . PRO B 1 243 ? 68.186 38.754 37.340 1.00 16.56 237 PRO B O 1
ATOM 4194 N N . LYS B 1 244 ? 66.805 37.364 38.420 1.00 15.62 238 LYS B N 1
ATOM 4195 C CA . LYS B 1 244 ? 66.623 36.448 37.290 1.00 14.24 238 LYS B CA 1
ATOM 4196 C C . LYS B 1 244 ? 65.112 36.240 37.095 1.00 16.59 238 LYS B C 1
ATOM 4197 O O . LYS B 1 244 ? 64.315 36.202 38.077 1.00 16.49 238 LYS B O 1
ATOM 4203 N N . LEU B 1 245 ? 64.689 36.115 35.854 1.00 13.41 239 LEU B N 1
ATOM 4204 C CA . LEU B 1 245 ? 63.330 35.842 35.515 1.00 12.73 239 LEU B CA 1
ATOM 4205 C C . LEU B 1 245 ? 63.220 34.705 34.555 1.00 15.62 239 LEU B C 1
ATOM 4206 O O . LEU B 1 245 ? 63.905 34.715 33.506 1.00 13.85 239 LEU B O 1
ATOM 4211 N N . LEU B 1 246 ? 62.304 33.771 34.845 1.00 12.55 240 LEU B N 1
ATOM 4212 C CA . LEU B 1 246 ? 62.007 32.649 33.952 1.00 13.03 240 LEU B CA 1
ATOM 4213 C C . LEU B 1 246 ? 60.538 32.735 33.571 1.00 14.02 240 LEU B C 1
ATOM 4214 O O . LEU B 1 246 ? 59.667 32.830 34.456 1.00 13.68 240 LEU B O 1
ATOM 4219 N N . LEU B 1 247 ? 60.283 32.804 32.310 1.00 11.76 241 LEU B N 1
ATOM 4220 C CA . LEU B 1 247 ? 58.916 32.788 31.768 1.00 13.63 241 LEU B CA 1
ATOM 4221 C C . LEU B 1 247 ? 58.562 31.372 31.409 1.00 16.03 241 LEU B C 1
ATOM 4222 O O . LEU B 1 247 ? 59.333 30.663 30.744 1.00 15.34 241 LEU B O 1
ATOM 4227 N N . THR B 1 248 ? 57.407 30.899 31.869 1.00 13.85 242 THR B N 1
ATOM 4228 C CA . THR B 1 248 ? 56.984 29.493 31.579 1.00 13.32 242 THR B CA 1
ATOM 4229 C C . THR B 1 248 ? 55.779 29.442 30.635 1.00 14.97 242 THR B C 1
ATOM 4230 O O . THR B 1 248 ? 54.963 30.379 30.602 1.00 15.56 242 THR B O 1
ATOM 4234 N N . PHE B 1 249 ? 55.667 28.363 29.852 1.00 13.24 243 PHE B N 1
ATOM 4235 C CA . PHE B 1 249 ? 54.619 28.182 28.871 1.00 14.55 243 PHE B CA 1
ATOM 4236 C C . PHE B 1 249 ? 53.991 26.808 29.020 1.00 16.21 243 PHE B C 1
ATOM 4237 O O . PHE B 1 249 ? 54.632 25.899 29.500 1.00 15.61 243 PHE B O 1
ATOM 4245 N N . LYS B 1 250 ? 52.706 26.682 28.581 1.00 17.85 244 LYS B N 1
ATOM 4246 C CA . LYS B 1 250 ? 52.014 25.417 28.660 1.00 19.21 244 LYS B CA 1
ATOM 4247 C C . LYS B 1 250 ? 51.764 24.981 27.207 1.00 18.28 244 LYS B C 1
ATOM 4248 O O . LYS B 1 250 ? 51.071 25.694 26.499 1.00 20.09 244 LYS B O 1
ATOM 4254 N N . PRO B 1 251 ? 52.365 23.857 26.772 1.00 17.71 245 PRO B N 1
ATOM 4255 C CA . PRO B 1 251 ? 53.204 22.915 27.503 1.00 18.42 245 PRO B CA 1
ATOM 4256 C C . PRO B 1 251 ? 54.668 23.294 27.516 1.00 15.32 245 PRO B C 1
ATOM 4257 O O . PRO B 1 251 ? 55.427 22.711 28.246 1.00 18.61 245 PRO B O 1
ATOM 4261 N N . GLY B 1 252 ? 55.089 24.220 26.668 1.00 15.53 246 GLY B N 1
ATOM 4262 C CA . GLY B 1 252 ? 56.515 24.413 26.460 1.00 17.28 246 GLY B CA 1
ATOM 4263 C C . GLY B 1 252 ? 57.129 23.244 25.701 1.00 16.82 246 GLY B C 1
ATOM 4264 O O . GLY B 1 252 ? 56.425 22.441 25.094 1.00 17.29 246 GLY B O 1
ATOM 4265 N N . PHE B 1 253 ? 58.454 23.124 25.733 1.00 14.19 247 PHE B N 1
ATOM 4266 C CA . PHE B 1 253 ? 59.236 22.214 24.958 1.00 14.68 247 PHE B CA 1
ATOM 4267 C C . PHE B 1 253 ? 60.546 21.851 25.672 1.00 13.31 247 PHE B C 1
ATOM 4268 O O . PHE B 1 253 ? 60.597 20.790 26.277 1.00 16.76 247 PHE B O 1
ATOM 4276 N N . LEU B 1 254 ? 61.559 22.736 25.714 1.00 12.80 248 LEU B N 1
ATOM 4277 C CA . LEU B 1 254 ? 62.756 22.444 26.441 1.00 13.50 248 LEU B CA 1
ATOM 4278 C C . LEU B 1 254 ? 62.563 22.533 27.931 1.00 13.16 248 LEU B C 1
ATOM 4279 O O . LEU B 1 254 ? 63.352 21.908 28.675 1.00 14.09 248 LEU B O 1
ATOM 4284 N N . LEU B 1 255 ? 61.648 23.417 28.396 1.00 12.50 249 LEU B N 1
ATOM 4285 C CA . LEU B 1 255 ? 61.476 23.602 29.866 1.00 13.93 249 LEU B CA 1
ATOM 4286 C C . LEU B 1 255 ? 60.559 22.494 30.380 1.00 13.66 249 LEU B C 1
ATOM 4287 O O . LEU B 1 255 ? 59.348 22.645 30.522 1.00 15.75 249 LEU B O 1
ATOM 4292 N N . THR B 1 256 ? 61.147 21.342 30.585 1.00 12.69 250 THR B N 1
ATOM 4293 C CA . THR B 1 256 ? 60.381 20.252 31.139 1.00 15.16 250 THR B CA 1
ATOM 4294 C C . THR B 1 256 ? 60.026 20.484 32.592 1.00 14.63 250 THR B C 1
ATOM 4295 O O . THR B 1 256 ? 60.574 21.333 33.292 1.00 14.95 250 THR B O 1
ATOM 4299 N N . ASP B 1 257 ? 59.020 19.773 33.087 1.00 17.67 251 ASP B N 1
ATOM 4300 C CA . ASP B 1 257 ? 58.734 19.870 34.515 1.00 18.19 251 ASP B CA 1
ATOM 4301 C C . ASP B 1 257 ? 59.962 19.583 35.403 1.00 17.28 251 ASP B C 1
ATOM 4302 O O . ASP B 1 257 ? 60.140 20.284 36.420 1.00 17.14 251 ASP B O 1
ATOM 4307 N N . ALA B 1 258 ? 60.796 18.610 35.042 1.00 16.58 252 ALA B N 1
ATOM 4308 C CA . ALA B 1 258 ? 61.984 18.293 35.836 1.00 17.36 252 ALA B CA 1
ATOM 4309 C C . ALA B 1 258 ? 62.986 19.462 35.884 1.00 17.52 252 ALA B C 1
ATOM 4310 O O . ALA B 1 258 ? 63.577 19.722 36.881 1.00 16.30 252 ALA B O 1
ATOM 4312 N N . ILE B 1 259 ? 63.133 20.149 34.735 1.00 16.23 253 ILE B N 1
ATOM 4313 C CA . ILE B 1 259 ? 64.058 21.275 34.655 1.00 15.06 253 ILE B CA 1
ATOM 4314 C C . ILE B 1 259 ? 63.448 22.512 35.318 1.00 12.90 253 ILE B C 1
ATOM 4315 O O . ILE B 1 259 ? 64.194 23.211 35.986 1.00 13.56 253 ILE B O 1
ATOM 4320 N N . LEU B 1 260 ? 62.133 22.714 35.224 1.00 12.92 254 LEU B N 1
ATOM 4321 C CA . LEU B 1 260 ? 61.476 23.752 36.010 1.00 13.67 254 LEU B CA 1
ATOM 4322 C C . LEU B 1 260 ? 61.724 23.533 37.518 1.00 14.68 254 LEU B C 1
ATOM 4323 O O . LEU B 1 260 ? 62.098 24.470 38.229 1.00 12.50 254 LEU B O 1
ATOM 4328 N N . LYS B 1 261 ? 61.604 22.299 37.937 1.00 13.38 255 LYS B N 1
ATOM 4329 C CA . LYS B 1 261 ? 61.780 21.964 39.382 1.00 16.27 255 LYS B CA 1
ATOM 4330 C C . LYS B 1 261 ? 63.205 22.178 39.795 1.00 14.06 255 LYS B C 1
ATOM 4331 O O . LYS B 1 261 ? 63.529 22.740 40.884 1.00 14.10 255 LYS B O 1
ATOM 4337 N N . TRP B 1 262 ? 64.143 21.745 38.939 1.00 14.28 256 TRP B N 1
ATOM 4338 C CA . TRP B 1 262 ? 65.555 21.976 39.189 1.00 14.86 256 TRP B CA 1
ATOM 4339 C C . TRP B 1 262 ? 65.837 23.465 39.344 1.00 14.59 256 TRP B C 1
ATOM 4340 O O . TRP B 1 262 ? 66.575 23.929 40.285 1.00 14.35 256 TRP B O 1
ATOM 4351 N N . SER B 1 263 ? 65.262 24.271 38.462 1.00 11.93 257 SER B N 1
ATOM 4352 C CA . SER B 1 263 ? 65.448 25.716 38.511 1.00 12.96 257 SER B CA 1
ATOM 4353 C C . SER B 1 263 ? 64.908 26.318 39.803 1.00 13.05 257 SER B C 1
ATOM 4354 O O . SER B 1 263 ? 65.583 27.085 40.449 1.00 12.98 257 SER B O 1
ATOM 4357 N N . GLN B 1 264 ? 63.717 25.865 40.206 1.00 13.62 258 GLN B N 1
ATOM 4358 C CA . GLN B 1 264 ? 63.093 26.381 41.443 1.00 13.43 258 GLN B CA 1
ATOM 4359 C C . GLN B 1 264 ? 63.925 26.029 42.692 1.00 12.91 258 GLN B C 1
ATOM 4360 O O . GLN B 1 264 ? 64.008 26.881 43.618 1.00 14.26 258 GLN B O 1
ATOM 4366 N N . VAL B 1 265 ? 64.583 24.899 42.706 1.00 14.24 259 VAL B N 1
ATOM 4367 C CA . VAL B 1 265 ? 65.333 24.444 43.916 1.00 13.49 259 VAL B CA 1
ATOM 4368 C C . VAL B 1 265 ? 66.773 24.869 43.897 1.00 16.04 259 VAL B C 1
ATOM 4369 O O . VAL B 1 265 ? 67.478 24.745 44.903 1.00 18.55 259 VAL B O 1
ATOM 4373 N N . THR B 1 266 ? 67.293 25.324 42.738 1.00 13.88 260 THR B N 1
ATOM 4374 C CA . THR B 1 266 ? 68.737 25.562 42.587 1.00 15.49 260 THR B CA 1
ATOM 4375 C C . THR B 1 266 ? 69.115 27.000 42.299 1.00 16.56 260 THR B C 1
ATOM 4376 O O . THR B 1 266 ? 70.185 27.442 42.712 1.00 17.75 260 THR B O 1
ATOM 4380 N N . ILE B 1 267 ? 68.274 27.761 41.575 1.00 14.05 261 ILE B N 1
ATOM 4381 C CA . ILE B 1 267 ? 68.620 29.117 41.134 1.00 14.15 261 ILE B CA 1
ATOM 4382 C C . ILE B 1 267 ? 68.224 30.155 42.163 1.00 15.98 261 ILE B C 1
ATOM 4383 O O . ILE B 1 267 ? 67.093 30.166 42.650 1.00 17.88 261 ILE B O 1
ATOM 4388 N N . ARG B 1 268 ? 69.182 30.998 42.502 1.00 14.32 262 ARG B N 1
ATOM 4389 C CA . ARG B 1 268 ? 68.997 32.073 43.480 1.00 16.14 262 ARG B CA 1
ATOM 4390 C C . ARG B 1 268 ? 68.249 33.295 42.882 1.00 18.92 262 ARG B C 1
ATOM 4391 O O . ARG B 1 268 ? 68.530 33.783 41.771 1.00 16.24 262 ARG B O 1
ATOM 4399 N N . ASN B 1 269 ? 67.299 33.827 43.640 1.00 17.18 263 ASN B N 1
ATOM 4400 C CA . ASN B 1 269 ? 66.556 35.006 43.218 1.00 17.78 263 ASN B CA 1
ATOM 4401 C C . ASN B 1 269 ? 65.895 34.918 41.835 1.00 17.94 263 ASN B C 1
ATOM 4402 O O . ASN B 1 269 ? 65.961 35.884 41.040 1.00 18.81 263 ASN B O 1
ATOM 4407 N N . LEU B 1 270 ? 65.238 33.795 41.647 1.00 17.33 264 LEU B N 1
ATOM 4408 C CA . LEU B 1 270 ? 64.500 33.479 40.446 1.00 16.95 264 LEU B CA 1
ATOM 4409 C C . LEU B 1 270 ? 63.026 33.788 40.604 1.00 16.76 264 LEU B C 1
ATOM 4410 O O . LEU B 1 270 ? 62.316 33.152 41.386 1.00 22.49 264 LEU B O 1
ATOM 4415 N N . GLU B 1 271 ? 62.584 34.733 39.826 1.00 15.76 265 GLU B N 1
ATOM 4416 C CA . GLU B 1 271 ? 61.182 35.041 39.638 1.00 17.37 265 GLU B CA 1
ATOM 4417 C C . GLU B 1 271 ? 60.673 34.177 38.508 1.00 16.54 265 GLU B C 1
ATOM 4418 O O . GLU B 1 271 ? 61.394 33.955 37.515 1.00 14.09 265 GLU B O 1
ATOM 4424 N N . ILE B 1 272 ? 59.445 33.683 38.626 1.00 15.87 266 ILE B N 1
ATOM 4425 C CA . ILE B 1 272 ? 58.820 32.769 37.620 1.00 17.16 266 ILE B CA 1
ATOM 4426 C C . ILE B 1 272 ? 57.433 33.321 37.283 1.00 19.20 266 ILE B C 1
ATOM 4427 O O . ILE B 1 272 ? 56.613 33.568 38.198 1.00 20.73 266 ILE B O 1
ATOM 4432 N N . GLU B 1 273 ? 57.165 33.559 36.013 1.00 16.75 267 GLU B N 1
ATOM 4433 C CA . GLU B 1 273 ? 55.866 34.097 35.554 1.00 17.29 267 GLU B CA 1
ATOM 4434 C C . GLU B 1 273 ? 55.388 33.241 34.414 1.00 19.24 267 GLU B C 1
ATOM 4435 O O . GLU B 1 273 ? 56.115 32.935 33.443 1.00 17.08 267 GLU B O 1
ATOM 4441 N N . ALA B 1 274 ? 54.115 32.904 34.464 1.00 16.95 268 ALA B N 1
ATOM 4442 C CA . ALA B 1 274 ? 53.502 32.138 33.426 1.00 18.22 268 ALA B CA 1
ATOM 4443 C C . ALA B 1 274 ? 53.150 33.079 32.290 1.00 20.00 268 ALA B C 1
ATOM 4444 O O . ALA B 1 274 ? 52.656 34.191 32.479 1.00 20.59 268 ALA B O 1
ATOM 4446 N N . ALA B 1 275 ? 53.378 32.616 31.070 1.00 17.86 269 ALA B N 1
ATOM 4447 C CA . ALA B 1 275 ? 53.160 33.472 29.893 1.00 19.31 269 ALA B CA 1
ATOM 4448 C C . ALA B 1 275 ? 52.167 32.899 28.911 1.00 19.87 269 ALA B C 1
ATOM 4449 O O . ALA B 1 275 ? 52.035 33.386 27.797 1.00 22.89 269 ALA B O 1
ATOM 4451 N N . GLY B 1 276 ? 51.411 31.923 29.317 1.00 19.69 270 GLY B N 1
ATOM 4452 C CA . GLY B 1 276 ? 50.355 31.418 28.434 1.00 20.82 270 GLY B CA 1
ATOM 4453 C C . GLY B 1 276 ? 50.726 30.190 27.668 1.00 22.16 270 GLY B C 1
ATOM 4454 O O . GLY B 1 276 ? 51.606 29.391 28.085 1.00 20.83 270 GLY B O 1
ATOM 4455 N N . ALA B 1 277 ? 49.968 29.954 26.605 1.00 21.29 271 ALA B N 1
ATOM 4456 C CA . ALA B 1 277 ? 50.197 28.786 25.771 1.00 19.47 271 ALA B CA 1
ATOM 4457 C C . ALA B 1 277 ? 51.320 29.018 24.763 1.00 17.43 271 ALA B C 1
ATOM 4458 O O . ALA B 1 277 ? 51.443 30.034 24.086 1.00 21.00 271 ALA B O 1
ATOM 4460 N N . GLY B 1 278 ? 52.152 27.994 24.641 1.00 19.21 272 GLY B N 1
ATOM 4461 C CA . GLY B 1 278 ? 53.229 28.055 23.655 1.00 17.35 272 GLY B CA 1
ATOM 4462 C C . GLY B 1 278 ? 54.054 26.789 23.736 1.00 14.59 272 GLY B C 1
ATOM 4463 O O . GLY B 1 278 ? 53.885 25.979 24.670 1.00 15.58 272 GLY B O 1
ATOM 4464 N N . ILE B 1 279 ? 54.830 26.586 22.671 1.00 15.86 273 ILE B N 1
ATOM 4465 C CA . ILE B 1 279 ? 55.677 25.400 22.529 1.00 15.89 273 ILE B CA 1
ATOM 4466 C C . ILE B 1 279 ? 57.152 25.805 22.728 1.00 14.24 273 ILE B C 1
ATOM 4467 O O . ILE B 1 279 ? 57.704 25.617 23.799 1.00 14.17 273 ILE B O 1
ATOM 4472 N N . HIS B 1 280 ? 57.760 26.400 21.704 1.00 13.55 274 HIS B N 1
ATOM 4473 C CA . HIS B 1 280 ? 59.217 26.698 21.785 1.00 13.14 274 HIS B CA 1
ATOM 4474 C C . HIS B 1 280 ? 59.566 28.125 21.282 1.00 14.02 274 HIS B C 1
ATOM 4475 O O . HIS B 1 280 ? 60.235 28.888 21.999 1.00 15.33 274 HIS B O 1
ATOM 4482 N N . PHE B 1 281 ? 59.143 28.470 20.067 1.00 14.65 275 PHE B N 1
ATOM 4483 C CA . PHE B 1 281 ? 59.433 29.719 19.453 1.00 15.26 275 PHE B CA 1
ATOM 4484 C C . PHE B 1 281 ? 58.414 30.731 19.951 1.00 14.74 275 PHE B C 1
ATOM 4485 O O . PHE B 1 281 ? 57.652 31.314 19.153 1.00 17.92 275 PHE B O 1
ATOM 4493 N N . VAL B 1 282 ? 58.424 30.886 21.274 1.00 15.18 276 VAL B N 1
ATOM 4494 C CA . VAL B 1 282 ? 57.342 31.637 21.944 1.00 15.39 276 VAL B CA 1
ATOM 4495 C C . VAL B 1 282 ? 57.281 33.101 21.609 1.00 16.78 276 VAL B C 1
ATOM 4496 O O . VAL B 1 282 ? 56.228 33.760 21.753 1.00 19.98 276 VAL B O 1
ATOM 4500 N N . GLN B 1 283 ? 58.369 33.662 21.112 1.00 14.88 277 GLN B N 1
ATOM 4501 C CA . GLN B 1 283 ? 58.334 35.038 20.624 1.00 16.10 277 GLN B CA 1
ATOM 4502 C C . GLN B 1 283 ? 57.360 35.206 19.440 1.00 19.20 277 GLN B C 1
ATOM 4503 O O . GLN B 1 283 ? 56.957 36.320 19.197 1.00 22.96 277 GLN B O 1
ATOM 4509 N N . GLU B 1 284 ? 57.056 34.165 18.677 1.00 18.64 278 GLU B N 1
ATOM 4510 C CA . GLU B 1 284 ? 56.095 34.199 17.598 1.00 21.77 278 GLU B CA 1
ATOM 4511 C C . GLU B 1 284 ? 54.693 33.824 18.113 1.00 24.25 278 GLU B C 1
ATOM 4512 O O . GLU B 1 284 ? 53.691 34.102 17.435 1.00 30.27 278 GLU B O 1
ATOM 4518 N N . GLU B 1 285 ? 54.604 33.188 19.276 1.00 21.58 279 GLU B N 1
ATOM 4519 C CA . GLU B 1 285 ? 53.343 32.650 19.723 1.00 20.11 279 GLU B CA 1
ATOM 4520 C C . GLU B 1 285 ? 52.684 33.600 20.756 1.00 22.18 279 GLU B C 1
ATOM 4521 O O . GLU B 1 285 ? 51.462 33.793 20.704 1.00 23.29 279 GLU B O 1
ATOM 4527 N N . GLN B 1 286 ? 53.466 34.167 21.629 1.00 21.12 280 GLN B N 1
ATOM 4528 C CA . GLN B 1 286 ? 52.961 35.100 22.689 1.00 21.52 280 GLN B CA 1
ATOM 4529 C C . GLN B 1 286 ? 53.752 36.387 22.790 1.00 20.49 280 GLN B C 1
ATOM 4530 O O . GLN B 1 286 ? 54.155 36.747 23.885 1.00 19.58 280 GLN B O 1
ATOM 4536 N N . PRO B 1 287 ? 54.061 37.086 21.680 1.00 20.54 281 PRO B N 1
ATOM 4537 C CA . PRO B 1 287 ? 54.892 38.237 21.813 1.00 18.99 281 PRO B CA 1
ATOM 4538 C C . PRO B 1 287 ? 54.286 39.372 22.676 1.00 19.88 281 PRO B C 1
ATOM 4539 O O . PRO B 1 287 ? 55.018 40.053 23.372 1.00 19.23 281 PRO B O 1
ATOM 4543 N N . GLU B 1 288 ? 52.984 39.554 22.586 1.00 20.07 282 GLU B N 1
ATOM 4544 C CA . GLU B 1 288 ? 52.360 40.598 23.438 1.00 21.97 282 GLU B CA 1
ATOM 4545 C C . GLU B 1 288 ? 52.503 40.284 24.916 1.00 18.49 282 GLU B C 1
ATOM 4546 O O . GLU B 1 288 ? 52.929 41.164 25.707 1.00 21.58 282 GLU B O 1
ATOM 4552 N N . THR B 1 289 ? 52.237 39.036 25.288 1.00 19.86 283 THR B N 1
ATOM 4553 C CA . THR B 1 289 ? 52.326 38.615 26.697 1.00 19.18 283 THR B CA 1
ATOM 4554 C C . THR B 1 289 ? 53.788 38.716 27.165 1.00 18.16 283 THR B C 1
ATOM 4555 O O . THR B 1 289 ? 54.119 39.258 28.222 1.00 18.74 283 THR B O 1
ATOM 4559 N N . ILE B 1 290 ? 54.734 38.173 26.357 1.00 17.06 284 ILE B N 1
ATOM 4560 C CA . ILE B 1 290 ? 56.135 38.281 26.707 1.00 15.21 284 ILE B CA 1
ATOM 4561 C C . ILE B 1 290 ? 56.667 39.696 26.917 1.00 16.21 284 ILE B C 1
ATOM 4562 O O . ILE B 1 290 ? 57.296 40.023 27.925 1.00 16.80 284 ILE B O 1
ATOM 4567 N N . ALA B 1 291 ? 56.332 40.576 25.976 1.00 17.76 285 ALA B N 1
ATOM 4568 C CA . ALA B 1 291 ? 56.720 41.967 26.040 1.00 18.05 285 ALA B CA 1
ATOM 4569 C C . ALA B 1 291 ? 56.114 42.670 27.307 1.00 18.19 285 ALA B C 1
ATOM 4570 O O . ALA B 1 291 ? 56.814 43.422 27.955 1.00 21.13 285 ALA B O 1
ATOM 4572 N N . ARG B 1 292 ? 54.861 42.414 27.577 1.00 20.84 286 ARG B N 1
ATOM 4573 C CA . ARG B 1 292 ? 54.176 42.941 28.817 1.00 18.86 286 ARG B CA 1
ATOM 4574 C C . ARG B 1 292 ? 54.897 42.523 30.103 1.00 23.40 286 ARG B C 1
ATOM 4575 O O . ARG B 1 292 ? 55.252 43.357 30.965 1.00 21.76 286 ARG B O 1
ATOM 4583 N N . LEU B 1 293 ? 55.227 41.236 30.194 1.00 21.85 287 LEU B N 1
ATOM 4584 C CA . LEU B 1 293 ? 55.932 40.725 31.373 1.00 20.83 287 LEU B CA 1
ATOM 4585 C C . LEU B 1 293 ? 57.321 41.270 31.480 1.00 21.60 287 LEU B C 1
ATOM 4586 O O . LEU B 1 293 ? 57.764 41.622 32.568 1.00 20.69 287 LEU B O 1
ATOM 4591 N N . LEU B 1 294 ? 58.078 41.306 30.362 1.00 18.94 288 LEU B N 1
ATOM 4592 C CA . LEU B 1 294 ? 59.399 41.904 30.378 1.00 19.07 288 LEU B CA 1
ATOM 4593 C C . L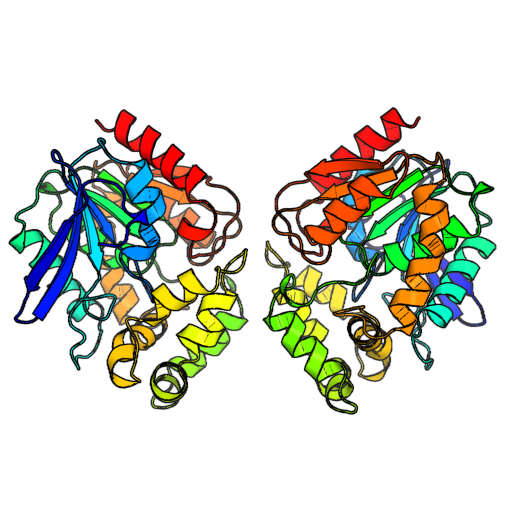EU B 1 294 ? 59.362 43.404 30.759 1.00 21.91 288 LEU B C 1
ATOM 4594 O O . LEU B 1 294 ? 60.247 43.893 31.431 1.00 20.38 288 LEU B O 1
ATOM 4599 N N . ASP B 1 295 ? 58.377 44.100 30.228 1.00 22.39 289 ASP B N 1
ATOM 4600 C CA . ASP B 1 295 ? 58.156 45.505 30.511 1.00 24.08 289 ASP B CA 1
ATOM 4601 C C . ASP B 1 295 ? 58.032 45.722 31.995 1.00 20.99 289 ASP B C 1
ATOM 4602 O O . ASP B 1 295 ? 58.789 46.538 32.578 1.00 25.47 289 ASP B O 1
ATOM 4607 N N . ALA B 1 296 ? 57.153 44.953 32.609 1.00 24.56 290 ALA B N 1
ATOM 4608 C CA . ALA B 1 296 ? 56.878 45.100 34.061 1.00 24.66 290 ALA B CA 1
ATOM 4609 C C . ALA B 1 296 ? 58.099 44.727 34.863 1.00 26.96 290 ALA B C 1
ATOM 4610 O O . ALA B 1 296 ? 58.472 45.386 35.834 1.00 27.69 290 ALA B O 1
ATOM 4612 N N . TRP B 1 297 ? 58.792 43.647 34.460 1.00 24.51 291 TRP B N 1
ATOM 4613 C CA . TRP B 1 297 ? 59.998 43.267 35.143 1.00 22.60 291 TRP B CA 1
ATOM 4614 C C . TRP B 1 297 ? 61.088 44.306 35.037 1.00 24.06 291 TRP B C 1
ATOM 4615 O O . TRP B 1 297 ? 61.734 44.626 36.029 1.00 26.98 291 TRP B O 1
ATOM 4626 N N . LEU B 1 298 ? 61.321 44.809 33.830 1.00 23.50 292 LEU B N 1
ATOM 4627 C CA . LEU B 1 298 ? 62.383 45.774 33.581 1.00 28.14 292 LEU B CA 1
ATOM 4628 C C . LEU B 1 298 ? 62.151 47.053 34.423 1.00 28.42 292 LEU B C 1
ATOM 4629 O O . LEU B 1 298 ? 63.075 47.601 34.964 1.00 32.40 292 LEU B O 1
ATOM 4634 N N . THR B 1 299 ? 60.903 47.463 34.503 1.00 29.79 293 THR B N 1
ATOM 4635 C CA . THR B 1 299 ? 60.431 48.595 35.375 1.00 34.10 293 THR B CA 1
ATOM 4636 C C . THR B 1 299 ? 60.733 48.302 36.843 1.00 35.98 293 THR B C 1
ATOM 4637 O O . THR B 1 299 ? 61.384 49.123 37.479 1.00 42.01 293 THR B O 1
ATOM 4641 N N . ARG B 1 300 ? 60.308 47.159 37.379 1.00 40.93 294 ARG B N 1
ATOM 4642 C CA . ARG B 1 300 ? 60.717 46.746 38.732 1.00 38.83 294 ARG B CA 1
ATOM 4643 C C . ARG B 1 300 ? 62.238 46.770 38.932 1.00 47.27 294 ARG B C 1
ATOM 4644 O O . ARG B 1 300 ? 62.706 47.222 39.970 1.00 53.79 294 ARG B O 1
ATOM 4652 N N . ILE B 1 301 ? 63.016 46.269 37.970 1.00 42.57 295 ILE B N 1
ATOM 4653 C CA . ILE B 1 301 ? 64.468 46.309 38.077 1.00 45.17 295 ILE B CA 1
ATOM 4654 C C . ILE B 1 301 ? 64.994 47.747 38.147 1.00 46.94 295 ILE B C 1
ATOM 4655 O O . ILE B 1 301 ? 65.911 48.021 38.908 1.00 53.13 295 ILE B O 1
ATOM 4660 N N . ALA B 1 302 ? 64.446 48.651 37.348 1.00 49.96 296 ALA B N 1
ATOM 4661 C CA . ALA B 1 302 ? 65.106 49.962 37.121 1.00 51.00 296 ALA B CA 1
ATOM 4662 C C . ALA B 1 302 ? 65.039 50.888 38.342 1.00 53.55 296 ALA B C 1
ATOM 4663 O O . ALA B 1 302 ? 64.202 50.697 39.229 1.00 54.71 296 ALA B O 1
#

Solvent-accessible surface area: 22882 Å² total; per-residue (Å²): 82,70,95,19,5,11,133,71,18,112,35,57,72,4,98,5,146,78,36,76,5,20,0,3,16,27,42,93,52,35,11,5,0,0,1,0,2,14,1,4,10,6,21,1,0,4,50,0,0,84,126,1,58,70,64,3,62,0,0,0,4,3,12,6,1,8,7,133,5,27,62,26,135,39,125,10,45,11,113,39,19,9,127,27,9,32,16,5,1,93,59,37,101,7,133,74,0,5,0,1,0,1,10,14,0,0,3,1,0,4,6,5,0,25,118,28,64,124,40,15,80,0,0,0,0,0,2,4,1,8,72,47,3,60,25,135,65,5,22,60,38,22,33,74,50,12,50,99,1,83,92,122,37,110,0,60,74,9,1,18,113,88,23,76,15,0,66,64,22,5,33,63,22,14,10,63,104,24,50,97,87,29,37,132,55,4,45,96,24,4,100,61,53,162,15,22,69,2,0,8,16,5,6,62,24,7,0,7,88,30,93,26,72,85,2,51,62,14,15,83,105,6,20,105,18,2,64,75,16,95,18,40,1,0,0,1,22,19,162,53,9,26,5,20,10,122,50,8,41,140,42,0,106,122,29,13,117,77,34,76,63,43,80,2,40,25,0,20,12,12,0,1,33,19,48,26,111,29,0,4,144,21,0,60,43,4,17,88,126,44,103,78,73,96,18,6,14,136,46,14,131,41,75,74,5,92,5,144,80,31,81,4,18,0,3,34,26,39,96,55,29,10,4,0,0,2,0,1,14,2,3,10,6,18,3,0,4,54,1,0,75,134,1,56,71,62,4,57,0,0,0,5,3,9,6,0,8,5,131,6,31,55,29,98,33,119,10,63,9,96,35,17,3,95,9,8,33,22,3,0,87,54,34,90,6,111,82,0,3,0,0,0,1,10,13,0,0,3,0,0,6,6,2,0,24,118,25,65,142,55,16,81,0,0,0,0,0,2,3,2,9,68,50,2,63,24,137,68,8,28,101,80,20,34,75,49,14,57,91,2,87,96,116,37,80,0,57,85,10,0,17,113,93,25,75,14,0,58,56,20,4,21,86,22,17,26,68,90,23,38,90,100,25,39,140,77,4,49,97,24,4,99,62,44,113,16,21,48,3,0,6,15,7,5,61,22,9,0,8,87,29,92,26,72,85,3,49,63,11,16,84,101,6,24,106,16,2,70,70,16,91,19,42,1,0,0,1,23,19,148,37,8,28,5,20,10,126,54,7,44,138,38,0,102,115,25,12,104,82,33,64,59,69,77,1,34,20,0,24,12,11,0,2,31,25,41,26,108,30,0,4,147,22,0,60,39,0,12,86,133,42,101

B-factor: mean 25.16, std 9.58, range [10.86, 71.79]

CATH classification: 3.40.50.1820

InterPro domains:
  IPR000073 Alpha/beta hydrolase fold-1 [PF00561] (42-178)
  IPR023594 Haloalkane dehalogenase, subfamily 2 [MF_01231] (10-301)
  IPR029058 Alpha/Beta hydrolase fold [G3DSA:3.40.50.1820] (1-304)
  IPR029058 Alpha/Beta hydrolase fold [SSF53474] (28-300)

Secondary structure (DSSP, 8-state):
--GGG-TT-EEEEEEETTEEEEEEEE--SSEEEEE--TT--GGGGHHHHHHTTTSSEEEEEPPTTSTTS---SS---HHHHHHHHHHHHHHHT--SEEEEEEEHHHHHHHHHHHH-GGGEEEEEEEEE--S-B-GGGS-HHHHHHHHHHTSTTHHHIIIIIS-HIIIIIHHHT-SSPPPHHHHHHHHTT--STGGGHHHHHHHHHS-BTTBSHHHHHHHHTTHHHHHH----EEEEEEEE-SSS-HHHHHHHHHH-TTEEEEEEEEESS-HHHHSHHHHHHHHHHHHHHH-/--GGG-TT-EEEEEEETTEEEEEEEE--SSEEEEE--TT--GGGGHHHHHHTTTSSEEEEEPPTTSTTS---SS---HHHHHHHHHHHHHHTT--SEEEEEEEHHHHHHHHHHHH-GGGEEEEEEEEE--S-B-GGGS-HHHHHHHHHHTSTTHHHIIIIIS-HIIIIIHHHT-SSPPPHHHHHHHHTT--STGGGHHHHHHHHHS-BTTBSHHHHHHHHTTHHHHHH--S-EEEEEEEE-SSS-HHHHHHHHHH-TTEEEEEEEEESS-HHHHSHHHHHHHHHHHHHHH-

Sequence (582 aa):
PHSAFGDGAKAYDVPAFGLQIHTVEHGSGAPIVFLHGNPTSSYLWRHIFRRLHGHGRLLAVDLIGYGQSSKPDIEYTLENQQRYVDAWFDALDLRNVTLVLQDYGAAFGLNWASRNPDRVRAVAFFEPVLRNIDSVDLSPEFVTRRAKLRQPGEGEIFVQQENRFLTELFPWFFLTPLAPEDLRQYQTPFPTPHSRKAILAGPRNLPVDGEPASTVAFLEQAVNWLNTSDTPKLLLTFKPGFLLTDAILKWSQVTIRNLEIEAAGAGIHFVQEEQPETIARLLDAWLTRIAPHSAFGDGAKAYDVPAFGLQIHTVEHGSGAPIVFLHGNPTSSYLWRHIFRRLHGHGRLLAVDLIGYGQSSKPDIEYTLENQQRYVDAWFDALDLRNVTLVLQDYGAAFGLNWASRNPDRVRAVAFFEPVLRNIDSVDLSPEFVTRRAKLRQPGEGEIFVQQENRFLTELFPWFFLTPLAPEDLRQYQTPFPTPHSRKAILAGPRNLPVDGEPASTVAFLEQAVNWLNTSDTPKLLLTFKPGFLLTDAILKWSQVTIRNLEIEAAGAGIHFVQEEQPETIARLLDAWLTRIA

Foldseek 3Di:
DDCLLDPQKDWDWDDDPNWTKIKIKADAAAEEEEEEDPPFFLVLQSNLNHLQHPLHIYMTIGFALYDPIHQDPDQVDLVVSLRRVLRRCVRVVHALYEYEAAACSCLSVLLSCLVVVRRYQAYEYENYLAAAAECVQADVVLVVVLVQLLDPPSVLCCCQVVVCCLVPVVQVFWPPGDDPVVSVSSCVQRPHSSSRNVNSSRSQLRHYPCPPVVNNVSSVNSQVVQQPPQRAYEYEDAVPEGNCGPVNVVCSVVRGHNYDYYYQYHTYGSCSVVRSVSVSVVVVVVSVVSD/DDCLLHPAKDWDWFDAPNWTKIKIKADADAEEEEFEAPPFFLVLCSNLNNLCHPLHIYMTIGQALYDPIDPDPDQVALVVSLRRVLRRCVRVVHAQYEYEAAACRQLNVLLSCLVVVRRYQAYEYENYLAAAAEPVQADVVLVVVLVQLLDPPSVLCCCQVVVCVLVPVVQVQWPDGDDVVVSVSSCVQRPHSSSRNVNSVRSNLRHYPCPPVVNNVSSVNSQVVQQDPPRAYEYEDAVPEGSCGPVNVVVSVVRGPNYDYHYQYHTYGSCSVVRVVSVSVVVNVVSVVSD

Organism: Agrobacterium fabrum (strain C58 / ATCC 33970) (NCBI:txid176299)

Nearest PDB structures (foldseek):
  3wi7-assembly2_B  TM=1.002E+00  e=9.567E-62  Agrobacterium fabrum str. C58
  3wib-assembly1_A  TM=1.003E+00  e=4.767E-61  Agrobacterium fabrum str. C58
  1bn7-assembly1_A  TM=9.451E-01  e=6.763E-34  Rhodococcus sp. (in: high G+C Gram-positive bacteria)
  4f5z-assembly1_A  TM=9.387E-01  e=1.026E-33  Rhodococcus rhodochrous
  4kyv-assembly2_B  TM=9.291E-01  e=1.026E-33  synthetic construct